Protein AF-A0A2L0NE84-F1 (afdb_monomer)

Mean predicted aligned error: 12.26 Å

Foldseek 3Di:
DDDDDDDDDDDDDDDDDDDDDDDDDDDDDDDDDDDDDDDDDDDDDDDDDDDDDDDDDDDDDDDDDDDDDDDDDDDDDDDDDDDDDDDDDPPDDPPNPPDDDADDDPPDDHDDPPCLLVLLLVLCVVPPLLQLLDQDADPPQDFLVVLLVVLCPPFAPVQQQALLQQLLPFLLLVLQQRLLSLLNRCLPGDFSLFKFFDLSRQALQQWWWFQFPVGDIFIFGHHRLQTDIFGLSSNLLSHLLSQLRLCVLLVHDNVLSLLLSLLLQVLLLVLLVVLLPDDLVCLLQVDDPVVLLVSLVQPVCPVVNVVLLVQLSCQAPQNVQVVFWDADPVRFIEGHDDPPAKAADPPVQFVLVVVQVVVFLVFFDPVCNVVVVQKDWGTKIWGADDNNLRRWTKMWIWIAGPVRRTWIKIWTFRDHNSSQVSRVSSVHDDPDQDPPRARLCSSQVSCVLQDSGDASSWTWGDGPNTTTIMGTDSRSIGTDDSNPDDSSNSSSSSSSSSSSSSSRRVSGGPSSSVNSNCDDDSSNSSSSSSNSVVVSVVSVVSSVVSVVCCVVVVGNHDHDD

Solvent-accessible surface area (backbone atoms only — not comparable to full-atom values): 32064 Å² total; per-residue (Å²): 136,86,88,91,81,90,87,87,86,88,89,86,88,87,88,87,84,90,88,88,88,84,85,88,86,91,82,91,87,89,85,88,90,84,85,86,87,88,84,80,92,79,82,83,77,84,81,80,89,79,80,93,72,81,86,82,93,74,93,81,85,90,79,91,80,90,82,90,82,85,89,85,86,82,87,83,87,74,97,66,84,89,74,89,71,91,70,93,76,78,85,77,54,95,55,96,77,49,85,73,93,81,82,87,54,92,99,55,84,67,88,81,85,81,48,49,34,56,56,18,41,54,42,37,81,82,45,46,51,58,51,47,32,56,82,55,74,57,95,83,58,73,51,55,57,57,46,49,55,60,70,47,62,94,40,45,70,90,34,42,25,44,27,42,20,46,30,64,70,39,47,50,42,26,54,65,51,36,51,44,56,52,31,54,44,51,32,65,35,81,67,80,79,55,54,14,54,34,43,52,57,38,33,58,69,31,37,29,34,28,41,44,100,86,62,52,76,46,76,41,81,72,63,28,73,36,27,42,76,36,55,55,61,54,38,53,44,41,27,19,17,36,35,25,32,25,25,50,71,51,67,36,54,70,66,56,12,38,43,19,12,23,40,13,43,44,28,20,50,51,40,22,47,52,41,48,73,43,58,70,69,53,43,59,59,71,77,45,69,75,54,46,39,62,72,38,64,23,70,76,33,46,65,59,51,50,54,36,48,62,53,5,72,65,30,33,25,39,60,50,44,74,73,38,44,44,77,43,96,90,71,49,47,38,72,55,73,46,74,80,52,30,29,80,56,59,67,71,58,33,49,46,54,58,57,25,49,64,65,20,57,76,53,30,63,74,88,49,46,76,61,56,73,49,47,44,83,56,35,50,33,38,36,67,44,82,60,58,50,36,22,55,61,27,35,38,36,40,26,28,35,94,80,68,50,51,48,29,38,29,46,32,58,33,57,82,41,62,47,53,74,25,36,45,70,50,71,43,88,67,76,76,73,54,100,81,62,46,42,8,52,44,26,46,52,41,43,57,52,38,39,84,73,63,66,79,64,46,21,28,35,54,45,96,88,40,34,15,28,30,32,65,33,44,50,23,49,21,65,57,58,56,64,75,41,53,69,72,29,44,39,25,47,23,16,40,53,18,30,50,51,27,56,24,30,46,60,60,22,64,28,35,28,53,28,22,46,56,54,89,65,59,55,40,17,55,11,38,15,48,25,10,52,58,47,31,56,50,40,44,53,37,39,50,52,41,50,50,37,38,76,69,65,78,42,68,61,38,73,95,114

pLDDT: mean 80.41, std 24.46, range [25.36, 98.88]

Structure (mmCIF, N/CA/C/O backbone):
data_AF-A0A2L0NE84-F1
#
_entry.id   AF-A0A2L0NE84-F1
#
loop_
_atom_site.group_PDB
_atom_site.id
_atom_site.type_symbol
_atom_site.label_atom_id
_atom_site.label_alt_id
_atom_site.label_comp_id
_atom_site.label_asym_id
_atom_site.label_entity_id
_atom_site.label_seq_id
_atom_site.pdbx_PDB_ins_code
_atom_site.Cartn_x
_atom_site.Cartn_y
_atom_site.Cartn_z
_atom_site.occupancy
_atom_site.B_iso_or_equiv
_atom_site.auth_seq_id
_atom_site.auth_comp_id
_atom_site.auth_asym_id
_atom_site.auth_atom_id
_atom_site.pdbx_PDB_model_num
ATOM 1 N N . MET A 1 1 ? 52.326 -38.350 37.791 1.00 31.91 1 MET A N 1
ATOM 2 C CA . MET A 1 1 ? 53.756 -38.356 37.405 1.00 31.91 1 MET A CA 1
ATOM 3 C C . MET A 1 1 ? 53.948 -37.422 36.209 1.00 31.91 1 MET A C 1
ATOM 5 O O . MET A 1 1 ? 53.261 -37.613 35.223 1.00 31.91 1 MET A O 1
ATOM 9 N N . ARG A 1 2 ? 54.844 -36.429 36.349 1.00 32.12 2 ARG A N 1
ATOM 10 C CA . ARG A 1 2 ? 55.461 -35.525 35.341 1.00 32.12 2 ARG A CA 1
ATOM 11 C C . ARG A 1 2 ? 54.589 -34.622 34.426 1.00 32.12 2 ARG A C 1
ATOM 13 O O . ARG A 1 2 ? 54.034 -35.032 33.421 1.00 32.12 2 ARG A O 1
ATOM 20 N N . THR A 1 3 ? 54.623 -33.344 34.808 1.00 30.05 3 THR A N 1
ATOM 21 C CA . THR A 1 3 ? 54.678 -32.064 34.063 1.00 30.05 3 THR A CA 1
ATOM 22 C C . THR A 1 3 ? 55.360 -32.046 32.683 1.00 30.05 3 THR A C 1
ATOM 24 O O . THR A 1 3 ? 56.399 -32.678 32.558 1.00 30.05 3 THR A O 1
ATOM 27 N N . VAL A 1 4 ? 54.896 -31.167 31.761 1.00 29.83 4 VAL A N 1
ATOM 28 C CA . VAL A 1 4 ? 55.657 -30.055 31.103 1.00 29.83 4 VAL A CA 1
ATOM 29 C C . VAL A 1 4 ? 54.689 -28.955 30.580 1.00 29.83 4 VAL A C 1
ATOM 31 O O . VAL A 1 4 ? 53.601 -29.253 30.098 1.00 29.83 4 VAL A O 1
ATOM 34 N N . ARG A 1 5 ? 55.100 -27.678 30.726 1.00 28.17 5 ARG A N 1
ATOM 35 C CA . ARG A 1 5 ? 54.427 -26.388 30.429 1.00 28.17 5 ARG A CA 1
ATOM 36 C C . ARG A 1 5 ? 54.873 -25.757 29.082 1.00 28.17 5 ARG A C 1
ATOM 38 O O . ARG A 1 5 ? 56.042 -25.863 28.744 1.00 28.17 5 ARG A O 1
ATOM 45 N N . LEU A 1 6 ? 53.933 -25.050 28.424 1.00 33.06 6 LEU A N 1
ATOM 46 C CA . LEU A 1 6 ? 53.931 -23.710 27.748 1.00 33.06 6 LEU A CA 1
ATOM 47 C C . LEU A 1 6 ? 55.268 -22.942 27.490 1.00 33.06 6 LEU A C 1
ATOM 49 O O . LEU A 1 6 ? 56.158 -23.050 28.331 1.00 33.06 6 LEU A O 1
ATOM 53 N N . PRO A 1 7 ? 55.391 -22.039 26.462 1.00 41.75 7 PRO A N 1
ATOM 54 C CA . PRO A 1 7 ? 54.650 -20.754 26.473 1.00 41.75 7 PRO A CA 1
ATOM 55 C C . PRO A 1 7 ? 54.308 -20.004 25.156 1.00 41.75 7 PRO A C 1
ATOM 57 O O . PRO A 1 7 ? 54.813 -20.258 24.067 1.00 41.75 7 PRO A O 1
ATOM 60 N N . ARG A 1 8 ? 53.435 -19.001 25.363 1.00 31.48 8 ARG A N 1
ATOM 61 C CA . ARG A 1 8 ? 53.000 -17.884 24.501 1.00 31.48 8 ARG A CA 1
ATOM 62 C C . ARG A 1 8 ? 54.128 -16.874 24.211 1.00 31.48 8 ARG A C 1
ATOM 64 O O . ARG A 1 8 ? 55.006 -16.684 25.049 1.00 31.48 8 ARG A O 1
ATOM 71 N N . ARG A 1 9 ? 54.007 -16.113 23.114 1.00 29.36 9 ARG A N 1
ATOM 72 C CA . ARG A 1 9 ? 54.688 -14.817 22.916 1.00 29.36 9 ARG A CA 1
ATOM 73 C C . ARG A 1 9 ? 53.716 -13.728 22.448 1.00 29.36 9 ARG A C 1
ATOM 75 O O . ARG A 1 9 ? 52.941 -13.935 21.523 1.00 29.36 9 ARG A O 1
ATOM 82 N N . SER A 1 10 ? 53.808 -12.585 23.117 1.00 28.14 10 SER A N 1
ATOM 83 C CA . SER A 1 10 ? 53.337 -11.239 22.769 1.00 28.14 10 SER A CA 1
ATOM 84 C C . SER A 1 10 ? 54.503 -10.421 22.184 1.00 28.14 10 SER A C 1
ATOM 86 O O . SER A 1 10 ? 55.642 -10.799 22.433 1.00 28.14 10 SER A O 1
ATOM 88 N N . PHE A 1 11 ? 54.248 -9.322 21.453 1.00 27.86 11 PHE A N 1
ATOM 89 C CA . PHE A 1 11 ? 54.873 -7.989 21.643 1.00 27.86 11 PHE A CA 1
ATOM 90 C C . PHE A 1 11 ? 54.384 -6.948 20.604 1.00 27.86 11 PHE A C 1
ATOM 92 O O . PHE A 1 11 ? 54.017 -7.280 19.481 1.00 27.86 11 PHE A O 1
ATOM 99 N N . THR A 1 12 ? 54.353 -5.698 21.065 1.00 29.50 12 THR A N 1
ATOM 100 C CA . THR A 1 12 ? 53.782 -4.431 20.559 1.00 29.50 12 THR A CA 1
ATOM 101 C C . THR A 1 12 ? 54.777 -3.576 19.721 1.00 29.50 12 THR A C 1
ATOM 103 O O . THR A 1 12 ? 55.919 -4.001 19.553 1.00 29.50 12 THR A O 1
ATOM 106 N N . PRO A 1 13 ? 54.373 -2.398 19.168 1.00 37.31 13 PRO A N 1
ATOM 107 C CA . PRO A 1 13 ? 55.021 -1.727 18.028 1.00 37.31 13 PRO A CA 1
ATOM 108 C C . PRO A 1 13 ? 56.050 -0.641 18.405 1.00 37.31 13 PRO A C 1
ATOM 110 O O . PRO A 1 13 ? 56.086 -0.173 19.541 1.00 37.31 13 PRO A O 1
ATOM 113 N N . ALA A 1 14 ? 56.837 -0.188 17.418 1.00 29.02 14 ALA A N 1
ATOM 114 C CA . ALA A 1 14 ? 57.827 0.885 17.553 1.00 29.02 14 ALA A CA 1
ATOM 115 C C . ALA A 1 14 ? 57.616 2.035 16.543 1.00 29.02 14 ALA A C 1
ATOM 117 O O . ALA A 1 14 ? 57.386 1.819 15.355 1.00 29.02 14 ALA A O 1
ATOM 118 N N . THR A 1 15 ? 57.745 3.260 17.052 1.00 30.66 15 THR A N 1
ATOM 119 C CA . THR A 1 15 ? 57.830 4.571 16.377 1.00 30.66 15 THR A CA 1
ATOM 120 C C . THR A 1 15 ? 59.285 5.017 16.179 1.00 30.66 15 THR A C 1
ATOM 122 O O . THR A 1 15 ? 60.087 4.743 17.067 1.00 30.66 15 THR A O 1
ATOM 125 N N . LEU A 1 16 ? 59.604 5.816 15.139 1.00 30.03 16 LEU A N 1
ATOM 126 C CA . LEU A 1 16 ? 60.745 6.765 15.139 1.00 30.03 16 LEU A CA 1
ATOM 127 C C . LEU A 1 16 ? 60.677 7.858 14.029 1.00 30.03 16 LEU A C 1
ATOM 129 O O . LEU A 1 16 ? 60.809 7.585 12.844 1.00 30.03 16 LEU A O 1
ATOM 133 N N . SER A 1 17 ? 60.453 9.101 14.480 1.00 27.27 17 SER A N 1
ATOM 134 C CA . SER A 1 17 ? 61.033 10.427 14.135 1.00 27.27 17 SER A CA 1
ATOM 135 C C . SER A 1 17 ? 61.737 10.761 12.788 1.00 27.27 17 SER A C 1
ATOM 137 O O . SER A 1 17 ? 62.854 10.332 12.526 1.00 27.27 17 SER A O 1
ATOM 139 N N . ALA A 1 18 ? 61.151 11.751 12.092 1.00 30.39 18 ALA A N 1
ATOM 140 C CA . ALA A 1 18 ? 61.661 13.022 11.512 1.00 30.39 18 ALA A CA 1
ATOM 141 C C . ALA A 1 18 ? 63.164 13.311 11.220 1.00 30.39 18 ALA A C 1
ATOM 143 O O . ALA A 1 18 ? 64.012 13.207 12.105 1.00 30.39 18 ALA A O 1
ATOM 144 N N . ARG A 1 19 ? 63.423 13.966 10.061 1.00 27.88 19 ARG A N 1
ATOM 145 C CA . ARG A 1 19 ? 64.379 15.096 9.874 1.00 27.88 19 ARG A CA 1
ATOM 146 C C . ARG A 1 19 ? 64.009 16.004 8.674 1.00 27.88 19 ARG A C 1
ATOM 148 O O . ARG A 1 19 ? 63.423 15.552 7.700 1.00 27.88 19 ARG A O 1
ATOM 155 N N . ARG A 1 20 ? 64.334 17.301 8.808 1.00 30.16 20 ARG A N 1
ATOM 156 C CA . ARG A 1 20 ? 64.023 18.484 7.959 1.00 30.16 20 ARG A CA 1
ATOM 157 C C . ARG A 1 20 ? 65.234 18.977 7.124 1.00 30.16 20 ARG A C 1
ATOM 159 O O . ARG A 1 20 ? 66.362 18.700 7.525 1.00 30.16 20 ARG A O 1
ATOM 166 N N . ARG A 1 21 ? 64.937 19.918 6.191 1.00 30.98 21 ARG A N 1
ATOM 167 C CA . ARG A 1 21 ? 65.730 21.025 5.544 1.00 30.98 21 ARG A CA 1
ATOM 168 C C . ARG A 1 21 ? 66.093 20.745 4.064 1.00 30.98 21 ARG A C 1
ATOM 170 O O . ARG A 1 21 ? 66.502 19.635 3.784 1.00 30.98 21 ARG A O 1
ATOM 177 N N . GLY A 1 22 ? 65.997 21.654 3.077 1.00 25.53 22 GLY A N 1
ATOM 178 C CA . GLY A 1 22 ? 65.589 23.070 3.001 1.00 25.53 22 GLY A CA 1
ATOM 179 C C . GLY A 1 22 ? 65.685 23.654 1.555 1.00 25.53 22 GLY A C 1
ATOM 180 O O . GLY A 1 22 ? 66.408 23.111 0.735 1.00 25.53 22 GLY A O 1
ATOM 181 N N . ALA A 1 23 ? 64.900 24.720 1.307 1.00 27.95 23 ALA A N 1
ATOM 182 C CA . ALA A 1 23 ? 64.950 25.880 0.369 1.00 27.95 23 ALA A CA 1
ATOM 183 C C . ALA A 1 23 ? 65.569 25.879 -1.074 1.00 27.95 23 ALA A C 1
ATOM 185 O O . ALA A 1 23 ? 66.762 25.661 -1.227 1.00 27.95 23 ALA A O 1
ATOM 186 N N . CYS A 1 24 ? 64.718 26.276 -2.060 1.00 28.17 24 CYS A N 1
ATOM 187 C CA . CYS A 1 24 ? 64.749 27.302 -3.168 1.00 28.17 24 CYS A CA 1
ATOM 188 C C . CYS A 1 24 ? 66.073 27.856 -3.779 1.00 28.17 24 CYS A C 1
ATOM 190 O O . CYS A 1 24 ? 67.050 27.892 -3.036 1.00 28.17 24 CYS A O 1
ATOM 192 N N . PRO A 1 25 ? 66.130 28.402 -5.046 1.00 37.97 25 PRO A N 1
ATOM 193 C CA . PRO A 1 25 ? 65.178 29.337 -5.740 1.00 37.97 25 PRO A CA 1
ATOM 194 C C . PRO A 1 25 ? 64.925 29.102 -7.276 1.00 37.97 25 PRO A C 1
ATOM 196 O O . PRO A 1 25 ? 65.625 28.316 -7.893 1.00 37.97 25 PRO A O 1
ATOM 199 N N . GLY A 1 26 ? 63.839 29.591 -7.919 1.00 27.50 26 GLY A N 1
ATOM 200 C CA . GLY A 1 26 ? 63.653 30.897 -8.623 1.00 27.50 26 GLY A CA 1
ATOM 201 C C . GLY A 1 26 ? 63.612 30.726 -10.173 1.00 27.50 26 GLY A C 1
ATOM 202 O O . GLY A 1 26 ? 64.576 30.225 -10.731 1.00 27.50 26 GLY A O 1
ATOM 203 N N . THR A 1 27 ? 62.535 30.989 -10.940 1.00 28.73 27 THR A N 1
ATOM 204 C CA . THR A 1 27 ? 62.121 32.273 -11.594 1.00 28.73 27 THR A CA 1
ATOM 205 C C . THR A 1 27 ? 60.885 31.995 -12.510 1.00 28.73 27 THR A C 1
ATOM 207 O O . THR A 1 27 ? 60.847 30.944 -13.136 1.00 28.73 27 THR A O 1
ATOM 210 N N . ALA A 1 28 ? 59.739 32.697 -12.373 1.00 27.91 28 ALA A N 1
ATOM 211 C CA . ALA A 1 28 ? 59.200 33.840 -13.173 1.00 27.91 28 ALA A CA 1
ATOM 212 C C . ALA A 1 28 ? 58.842 33.509 -14.658 1.00 27.91 28 ALA A C 1
ATOM 214 O O . ALA A 1 28 ? 59.651 32.891 -15.325 1.00 27.91 28 ALA A O 1
ATOM 215 N N . ALA A 1 29 ? 57.719 33.883 -15.301 1.00 27.58 29 ALA A N 1
ATOM 216 C CA . ALA A 1 29 ? 56.602 34.806 -15.047 1.00 27.58 29 ALA A CA 1
ATOM 217 C C . ALA A 1 29 ? 55.429 34.543 -16.042 1.00 27.58 29 ALA A C 1
ATOM 219 O O . ALA A 1 29 ? 55.683 34.063 -17.141 1.00 27.58 29 ALA A O 1
ATOM 220 N N . ALA A 1 30 ? 54.184 34.913 -15.683 1.00 27.06 30 ALA A N 1
ATOM 221 C CA . ALA A 1 30 ? 53.256 35.768 -16.467 1.00 27.06 30 ALA A CA 1
ATOM 222 C C . ALA A 1 30 ? 51.795 35.707 -15.942 1.00 27.06 30 ALA A C 1
ATOM 224 O O . ALA A 1 30 ? 51.184 34.649 -15.830 1.00 27.06 30 ALA A O 1
ATOM 225 N N . ARG A 1 31 ? 51.245 36.892 -15.651 1.00 28.19 31 ARG A N 1
ATOM 226 C CA . ARG A 1 31 ? 49.836 37.282 -15.388 1.00 28.19 31 ARG A CA 1
ATOM 227 C C . ARG A 1 31 ? 49.499 38.376 -16.434 1.00 28.19 31 ARG A C 1
ATOM 229 O O . ARG A 1 31 ? 50.472 38.941 -16.940 1.00 28.19 31 ARG A O 1
ATOM 236 N N . PRO A 1 32 ? 48.235 38.745 -16.765 1.00 36.78 32 PRO A N 1
ATOM 237 C CA . PRO A 1 32 ? 47.190 39.263 -15.847 1.00 36.78 32 PRO A CA 1
ATOM 238 C C . PRO A 1 32 ? 45.761 38.746 -16.227 1.00 36.78 32 PRO A C 1
ATOM 240 O O . PRO A 1 32 ? 45.651 37.906 -17.104 1.00 36.78 32 PRO A O 1
ATOM 243 N N . ALA A 1 33 ? 44.611 39.071 -15.616 1.00 26.80 33 ALA A N 1
ATOM 244 C CA . ALA A 1 33 ? 44.131 40.316 -15.021 1.00 26.80 33 ALA A CA 1
ATOM 245 C C . ALA A 1 33 ? 43.028 40.099 -13.959 1.00 26.80 33 ALA A C 1
ATOM 247 O O . ALA A 1 33 ? 42.339 39.083 -13.919 1.00 26.80 33 ALA A O 1
ATOM 248 N N . SER A 1 34 ? 42.905 41.105 -13.098 1.00 28.72 34 SER A N 1
ATOM 249 C CA . SER A 1 34 ? 42.003 41.271 -11.957 1.00 28.72 34 SER A CA 1
ATOM 250 C C . SER A 1 34 ? 40.834 42.206 -12.294 1.00 28.72 34 SER A C 1
ATOM 252 O O . SER A 1 34 ? 41.049 43.214 -12.963 1.00 28.72 34 SER A O 1
ATOM 254 N N . LEU A 1 35 ? 39.640 41.924 -11.763 1.00 32.25 35 LEU A N 1
ATOM 255 C CA . LEU A 1 35 ? 38.486 42.838 -11.723 1.00 32.25 35 LEU A CA 1
ATOM 256 C C . LEU A 1 35 ? 38.246 43.334 -10.278 1.00 32.25 35 LEU A C 1
ATOM 258 O O . LEU A 1 35 ? 38.527 42.576 -9.345 1.00 32.25 35 LEU A O 1
ATOM 262 N N . PRO A 1 36 ? 37.768 44.580 -10.079 1.00 33.34 36 PRO A N 1
ATOM 263 C CA . PRO A 1 36 ? 37.631 45.205 -8.763 1.00 33.34 36 PRO A CA 1
ATOM 264 C C . PRO A 1 36 ? 36.273 44.910 -8.087 1.00 33.34 36 PRO A C 1
ATOM 266 O O . PRO A 1 36 ? 35.354 44.421 -8.748 1.00 33.34 36 PRO A O 1
ATOM 269 N N . PRO A 1 37 ? 36.138 45.212 -6.779 1.00 39.00 37 PRO A N 1
ATOM 270 C CA . PRO A 1 37 ? 34.919 45.002 -6.007 1.00 39.00 37 PRO A CA 1
ATOM 271 C C . PRO A 1 37 ? 34.048 46.269 -5.894 1.00 39.00 37 PRO A C 1
ATOM 273 O O . PRO A 1 37 ? 34.518 47.380 -6.127 1.00 39.00 37 PRO A O 1
ATOM 276 N N . ASP A 1 38 ? 32.822 46.041 -5.410 1.00 30.97 38 ASP A N 1
ATOM 277 C CA . ASP A 1 38 ? 31.888 46.969 -4.745 1.00 30.97 38 ASP A CA 1
ATOM 278 C C . ASP A 1 38 ? 30.674 47.487 -5.553 1.00 30.97 38 ASP A C 1
ATOM 280 O O . ASP A 1 38 ? 30.775 47.828 -6.730 1.00 30.97 38 ASP A O 1
ATOM 284 N N . GLY A 1 39 ? 29.513 47.559 -4.880 1.00 27.17 39 GLY A N 1
ATOM 285 C CA . GLY A 1 39 ? 28.364 48.364 -5.322 1.00 27.17 39 GLY A CA 1
ATOM 286 C C . GLY A 1 39 ? 26.988 47.690 -5.459 1.00 27.17 39 GLY A C 1
ATOM 287 O O . GLY A 1 39 ? 26.509 47.457 -6.562 1.00 27.17 39 GLY A O 1
ATOM 288 N N . SER A 1 40 ? 26.267 47.568 -4.339 1.00 26.59 40 SER A N 1
ATOM 289 C CA . SER A 1 40 ? 24.792 47.636 -4.221 1.00 26.59 40 SER A CA 1
ATOM 290 C C . SER A 1 40 ? 23.908 46.562 -4.893 1.00 26.59 40 SER A C 1
ATOM 292 O O . SER A 1 40 ? 23.652 46.550 -6.095 1.00 26.59 40 SER A O 1
ATOM 294 N N . VAL A 1 41 ? 23.292 45.733 -4.046 1.00 30.81 41 VAL A N 1
ATOM 295 C CA . VAL A 1 41 ? 22.109 44.926 -4.374 1.00 30.81 41 VAL A CA 1
ATOM 296 C C . VAL A 1 41 ? 20.907 45.863 -4.541 1.00 30.81 41 VAL A C 1
ATOM 298 O O . VAL A 1 41 ? 20.414 46.423 -3.565 1.00 30.81 41 VAL A O 1
ATOM 301 N N . ARG A 1 42 ? 20.422 46.032 -5.777 1.00 26.30 42 ARG A N 1
ATOM 302 C CA . ARG A 1 42 ? 19.085 46.577 -6.056 1.00 26.30 42 ARG A CA 1
ATOM 303 C C . ARG A 1 42 ? 18.078 45.431 -6.143 1.00 26.30 42 ARG A C 1
ATOM 305 O O . ARG A 1 42 ? 18.156 44.591 -7.033 1.00 26.30 42 ARG A O 1
ATOM 312 N N . THR A 1 43 ? 17.120 45.425 -5.226 1.00 33.41 43 THR A N 1
ATOM 313 C CA . THR A 1 43 ? 15.842 44.715 -5.345 1.00 33.41 43 THR A CA 1
ATOM 314 C C . THR A 1 43 ? 15.019 45.302 -6.499 1.00 33.41 43 THR A C 1
ATOM 316 O O . THR A 1 43 ? 14.895 46.527 -6.552 1.00 33.41 43 THR A O 1
ATOM 319 N N . PRO A 1 44 ? 14.404 44.503 -7.391 1.00 29.92 44 PRO A N 1
ATOM 320 C CA . PRO A 1 44 ? 13.301 44.985 -8.204 1.00 29.92 44 PRO A CA 1
ATOM 321 C C . PRO A 1 44 ? 11.993 44.902 -7.417 1.00 29.92 44 PRO A C 1
ATOM 323 O O . PRO A 1 44 ? 11.668 43.891 -6.792 1.00 29.92 44 PRO A O 1
ATOM 326 N N . ASP A 1 45 ? 11.278 46.014 -7.472 1.00 26.97 45 ASP A N 1
ATOM 327 C CA . ASP A 1 45 ? 10.028 46.306 -6.804 1.00 26.97 45 ASP A CA 1
ATOM 328 C C . ASP A 1 45 ? 8.866 45.357 -7.121 1.00 26.97 45 ASP A C 1
ATOM 330 O O . ASP A 1 45 ? 8.720 44.784 -8.203 1.00 26.97 45 ASP A O 1
ATOM 334 N N . ARG A 1 46 ? 7.996 45.293 -6.109 1.00 29.11 46 ARG A N 1
ATOM 335 C CA . ARG A 1 46 ? 6.557 45.014 -6.133 1.00 29.11 46 ARG A CA 1
ATOM 336 C C . ARG A 1 46 ? 5.909 45.151 -7.515 1.00 29.11 46 ARG A C 1
ATOM 338 O O . ARG A 1 46 ? 5.828 46.243 -8.070 1.00 29.11 46 ARG A O 1
ATOM 345 N N . TRP A 1 47 ? 5.295 44.066 -7.981 1.00 26.55 47 TRP A N 1
ATOM 346 C CA . TRP A 1 47 ? 4.241 44.152 -8.989 1.00 26.55 47 TRP A CA 1
ATOM 347 C C . TRP A 1 47 ? 2.923 44.603 -8.334 1.00 26.55 47 TRP A C 1
ATOM 349 O O . TRP A 1 47 ? 2.568 44.088 -7.268 1.00 26.55 47 TRP A O 1
ATOM 359 N N . PRO A 1 48 ? 2.212 45.580 -8.924 1.00 29.31 48 PRO A N 1
ATOM 360 C CA . PRO A 1 48 ? 1.036 46.193 -8.326 1.00 29.31 48 PRO A CA 1
ATOM 361 C C . PRO A 1 48 ? -0.203 45.311 -8.489 1.00 29.31 48 PRO A C 1
ATOM 363 O O . PRO A 1 48 ? -0.388 44.626 -9.494 1.00 29.31 48 PRO A O 1
ATOM 366 N N . GLY A 1 49 ? -1.073 45.362 -7.479 1.00 31.31 49 GLY A N 1
ATOM 367 C CA . GLY A 1 49 ? -2.386 44.736 -7.514 1.00 31.31 49 GLY A CA 1
ATOM 368 C C . GLY A 1 49 ? -3.247 45.289 -8.647 1.00 31.31 49 GLY A C 1
ATOM 369 O O . GLY A 1 49 ? -3.149 46.456 -9.030 1.00 31.31 49 GLY A O 1
ATOM 370 N N . THR A 1 50 ? -4.126 44.446 -9.177 1.00 28.59 50 THR A N 1
ATOM 371 C CA . THR A 1 50 ? -5.156 44.883 -10.117 1.00 28.59 50 THR A CA 1
ATOM 372 C C . THR A 1 50 ? -6.467 44.168 -9.804 1.00 28.59 50 THR A C 1
ATOM 374 O O . THR A 1 50 ? -6.650 42.986 -10.065 1.00 28.59 50 THR A O 1
ATOM 377 N N . LEU A 1 51 ? -7.320 44.930 -9.118 1.00 28.92 51 LEU A N 1
ATOM 378 C CA . LEU A 1 51 ? -8.742 45.150 -9.381 1.00 28.92 51 LEU A CA 1
ATOM 379 C C . LEU A 1 51 ? -9.573 43.963 -9.901 1.00 28.92 51 LEU A C 1
ATOM 381 O O . LEU A 1 51 ? -9.581 43.632 -11.084 1.00 28.92 51 LEU A O 1
ATOM 385 N N . LEU A 1 52 ? -10.404 43.446 -8.994 1.00 28.95 52 LEU A N 1
ATOM 386 C CA . LEU A 1 52 ? -11.648 42.741 -9.297 1.00 28.95 52 LEU A CA 1
ATOM 387 C C . LEU A 1 52 ? -12.585 43.655 -10.108 1.00 28.95 52 LEU A C 1
ATOM 389 O O . LEU A 1 52 ? -13.223 44.548 -9.553 1.00 28.95 52 LEU A O 1
ATOM 393 N N . ALA A 1 53 ? -12.694 43.406 -11.412 1.00 28.91 53 ALA A N 1
ATOM 394 C CA . ALA A 1 53 ? -13.784 43.897 -12.250 1.00 28.91 53 ALA A CA 1
ATOM 395 C C . ALA A 1 53 ? -14.797 42.761 -12.471 1.00 28.91 53 ALA A C 1
ATOM 397 O O . ALA A 1 53 ? -14.432 41.659 -12.879 1.00 28.91 53 ALA A O 1
ATOM 398 N N . GLY A 1 54 ? -16.068 43.022 -12.146 1.00 32.25 54 GLY A N 1
ATOM 399 C CA . GLY A 1 54 ? -17.176 42.072 -12.280 1.00 32.25 54 GLY A CA 1
ATOM 400 C C . GLY A 1 54 ? -17.502 41.692 -13.734 1.00 32.25 54 GLY A C 1
ATOM 401 O O . GLY A 1 54 ? -17.036 42.341 -14.672 1.00 32.25 54 GLY A O 1
ATOM 402 N N . PRO A 1 55 ? -18.316 40.643 -13.949 1.00 31.55 55 PRO A N 1
ATOM 403 C CA . PRO A 1 55 ? -18.545 40.104 -15.282 1.00 31.55 55 PRO A CA 1
ATOM 404 C C . PRO A 1 55 ? -19.499 40.993 -16.104 1.00 31.55 55 PRO A C 1
ATOM 406 O O . PRO A 1 55 ? -20.512 41.464 -15.574 1.00 31.55 55 PRO A O 1
ATOM 409 N N . PRO A 1 56 ? -19.246 41.189 -17.412 1.00 31.88 56 PRO A N 1
ATOM 410 C CA . PRO A 1 56 ? -20.174 41.884 -18.290 1.00 31.88 56 PRO A CA 1
ATOM 411 C C . PRO A 1 56 ? -21.344 40.978 -18.705 1.00 31.88 56 PRO A C 1
ATOM 413 O O . PRO A 1 56 ? -21.198 39.784 -18.966 1.00 31.88 56 PRO A O 1
ATOM 416 N N . LYS A 1 57 ? -22.531 41.585 -18.808 1.00 32.28 57 LYS A N 1
ATOM 417 C CA . LYS A 1 57 ? -23.737 40.991 -19.395 1.00 32.28 57 LYS A CA 1
ATOM 418 C C . LYS A 1 57 ? -23.590 40.944 -20.920 1.00 32.28 57 LYS A C 1
ATOM 420 O O . LYS A 1 57 ? -23.619 41.988 -21.563 1.00 32.28 57 LYS A O 1
ATOM 425 N N . GLY A 1 58 ? -23.501 39.746 -21.495 1.00 29.22 58 GLY A N 1
ATOM 426 C CA . GLY A 1 58 ? -23.517 39.518 -22.943 1.00 29.22 58 GLY A CA 1
ATOM 427 C C . GLY A 1 58 ? -24.572 38.484 -23.333 1.00 29.22 58 GLY A C 1
ATOM 428 O O . GLY A 1 58 ? -24.506 37.334 -22.913 1.00 29.22 58 GLY A O 1
ATOM 429 N N . ARG A 1 59 ? -25.568 38.904 -24.122 1.00 29.86 59 ARG A N 1
ATOM 430 C CA . ARG A 1 59 ? -26.567 38.032 -24.759 1.00 29.86 59 ARG A CA 1
ATOM 431 C C . ARG A 1 59 ? -25.892 37.199 -25.853 1.00 29.86 59 ARG A C 1
ATOM 433 O O . ARG A 1 59 ? -25.283 37.782 -26.744 1.00 29.86 59 ARG A O 1
ATOM 440 N N . VAL A 1 60 ? -26.087 35.879 -25.854 1.00 30.47 60 VAL A N 1
ATOM 441 C CA . VAL A 1 60 ? -25.736 35.011 -26.992 1.00 30.47 60 VAL A CA 1
ATOM 442 C C . VAL A 1 60 ? -26.965 34.212 -27.426 1.00 30.47 60 VAL A C 1
ATOM 444 O O . VAL A 1 60 ? -27.668 33.610 -26.617 1.00 30.47 60 VAL A O 1
ATOM 447 N N . ARG A 1 61 ? -27.244 34.294 -28.729 1.00 27.61 61 ARG A N 1
ATOM 448 C CA . ARG A 1 61 ? -28.347 33.670 -29.469 1.00 27.61 61 ARG A CA 1
ATOM 449 C C . ARG A 1 61 ? -28.084 32.169 -29.641 1.00 27.61 61 ARG A C 1
ATOM 451 O O . ARG A 1 61 ? -26.981 31.779 -30.006 1.00 27.61 61 ARG A O 1
ATOM 458 N N . ALA A 1 62 ? -29.113 31.351 -29.436 1.00 28.19 62 ALA A N 1
ATOM 459 C CA . ALA A 1 62 ? -29.080 29.907 -29.651 1.00 28.19 62 ALA A CA 1
ATOM 460 C C . ALA A 1 62 ? -29.083 29.548 -31.150 1.00 28.19 62 ALA A C 1
ATOM 462 O O . ALA A 1 62 ? -29.966 29.983 -31.889 1.00 28.19 62 ALA A O 1
ATOM 463 N N . GLY A 1 63 ? -28.132 28.710 -31.570 1.00 26.67 63 GLY A N 1
ATOM 464 C CA . GLY A 1 63 ? -28.148 27.973 -32.834 1.00 26.67 63 GLY A CA 1
ATOM 465 C C . GLY A 1 63 ? -28.332 26.482 -32.550 1.00 26.67 63 GLY A C 1
ATOM 466 O O . GLY A 1 63 ? -27.600 25.909 -31.749 1.00 26.67 63 GLY A O 1
ATOM 467 N N . ARG A 1 64 ? -29.352 25.871 -33.160 1.00 29.41 64 ARG A N 1
ATOM 468 C CA . ARG A 1 64 ? -29.658 24.436 -33.063 1.00 29.41 64 ARG A CA 1
ATOM 469 C C . ARG A 1 64 ? -28.692 23.633 -33.937 1.00 29.41 64 ARG A C 1
ATOM 471 O O . ARG A 1 64 ? -28.585 23.919 -35.122 1.00 29.41 64 ARG A O 1
ATOM 478 N N . GLY A 1 65 ? -28.110 22.574 -33.382 1.00 26.38 65 GLY A N 1
ATOM 479 C CA . GLY A 1 65 ? -27.440 21.506 -34.124 1.00 26.38 65 GLY A CA 1
ATOM 480 C C . GLY A 1 65 ? -27.672 20.181 -33.405 1.00 26.38 65 GLY A C 1
ATOM 481 O O . GLY A 1 65 ? -27.224 20.004 -32.278 1.00 26.38 65 GLY A O 1
ATOM 482 N N . ARG A 1 66 ? -28.462 19.295 -34.019 1.00 28.70 66 ARG A N 1
ATOM 483 C CA . ARG A 1 66 ? -28.675 17.908 -33.587 1.00 28.70 66 ARG A CA 1
ATOM 484 C C . ARG A 1 66 ? -27.516 17.070 -34.110 1.00 28.70 66 ARG A C 1
ATOM 486 O O . ARG A 1 66 ? -27.326 17.056 -35.320 1.00 28.70 66 ARG A O 1
ATOM 493 N N . GLU A 1 67 ? -26.892 16.265 -33.260 1.00 28.23 67 GLU A N 1
ATOM 494 C CA . GLU A 1 67 ? -26.208 15.060 -33.726 1.00 28.23 67 GLU A CA 1
ATOM 495 C C . GLU A 1 67 ? -26.311 13.947 -32.679 1.00 28.23 67 GLU A C 1
ATOM 497 O O . GLU A 1 67 ? -26.189 14.173 -31.477 1.00 28.23 67 GLU A O 1
ATOM 502 N N . ARG A 1 68 ? -26.684 12.759 -33.160 1.00 28.42 68 ARG A N 1
ATOM 503 C CA . ARG A 1 68 ? -26.918 11.538 -32.388 1.00 28.42 68 ARG A CA 1
ATOM 504 C C . ARG A 1 68 ? -25.592 10.797 -32.253 1.00 28.42 68 ARG A C 1
ATOM 506 O O . ARG A 1 68 ? -24.965 10.542 -33.277 1.00 28.42 68 ARG A O 1
ATOM 513 N N . GLN A 1 69 ? -25.245 10.317 -31.062 1.00 27.67 69 GLN A N 1
ATOM 514 C CA . GLN A 1 69 ? -24.280 9.226 -30.938 1.00 27.67 69 GLN A CA 1
ATOM 515 C C . GLN A 1 69 ? -24.686 8.266 -29.818 1.00 27.67 69 GLN A C 1
ATOM 517 O O . GLN A 1 69 ? -25.193 8.683 -28.783 1.00 27.67 69 GLN A O 1
ATOM 522 N N . LYS A 1 70 ? -24.575 6.977 -30.151 1.00 28.75 70 LYS A N 1
ATOM 523 C CA . LYS A 1 70 ? -25.157 5.810 -29.487 1.00 28.75 70 LYS A CA 1
ATOM 524 C C . LYS A 1 70 ? -24.445 5.439 -28.187 1.00 28.75 70 LYS A C 1
ATOM 526 O O . LYS A 1 70 ? -23.238 5.615 -28.057 1.00 28.75 70 LYS A O 1
ATOM 531 N N . ASP A 1 71 ? -25.248 4.853 -27.310 1.00 27.28 71 ASP A N 1
ATOM 532 C CA . ASP A 1 71 ? -24.946 4.359 -25.974 1.00 27.28 71 ASP A CA 1
ATOM 533 C C . ASP A 1 71 ? -23.923 3.216 -25.922 1.00 27.28 71 ASP A C 1
ATOM 535 O O . ASP A 1 71 ? -23.827 2.379 -26.822 1.00 27.28 71 ASP A O 1
ATOM 539 N N . GLY A 1 72 ? -23.226 3.157 -24.789 1.00 25.36 72 GLY A N 1
ATOM 540 C CA . GLY A 1 72 ? -22.375 2.056 -24.349 1.00 25.36 72 GLY A CA 1
ATOM 541 C C . GLY A 1 72 ? -22.062 2.213 -22.860 1.00 25.36 72 GLY A C 1
ATOM 542 O O . GLY A 1 72 ? -20.923 2.484 -22.491 1.00 25.36 72 GLY A O 1
ATOM 543 N N . ALA A 1 73 ? -23.092 2.141 -22.011 1.00 28.62 73 ALA A N 1
ATOM 544 C CA . ALA A 1 73 ? -22.977 2.271 -20.560 1.00 28.62 73 ALA A CA 1
ATOM 545 C C . ALA A 1 73 ? -22.670 0.907 -19.912 1.00 28.62 73 ALA A C 1
ATOM 547 O O . ALA A 1 73 ? -23.504 0.005 -19.926 1.00 28.62 73 ALA A O 1
ATOM 548 N N . GLY A 1 74 ? -21.468 0.766 -19.343 1.00 25.88 74 GLY A N 1
ATOM 549 C CA . GLY A 1 74 ? -21.097 -0.323 -18.436 1.00 25.88 74 GLY A CA 1
ATOM 550 C C . GLY A 1 74 ? -21.422 0.058 -16.991 1.00 25.88 74 GLY A C 1
ATOM 551 O O . GLY A 1 74 ? -20.989 1.106 -16.511 1.00 25.88 74 GLY A O 1
ATOM 552 N N . ALA A 1 75 ? -22.225 -0.773 -16.329 1.00 27.55 75 ALA A N 1
ATOM 553 C CA . ALA A 1 75 ? -22.814 -0.533 -15.017 1.00 27.55 75 ALA A CA 1
ATOM 554 C C . ALA A 1 75 ? -21.808 -0.659 -13.855 1.00 27.55 75 ALA A C 1
ATOM 556 O O . ALA A 1 75 ? -21.005 -1.588 -13.805 1.00 27.55 75 ALA A O 1
ATOM 557 N N . VAL A 1 76 ? -21.918 0.248 -12.879 1.00 26.58 76 VAL A N 1
ATOM 558 C CA . VAL A 1 76 ? -21.372 0.108 -11.521 1.00 26.58 76 VAL A CA 1
ATOM 559 C C . VAL A 1 76 ? -22.569 0.108 -10.579 1.00 26.58 76 VAL A C 1
ATOM 561 O O . VAL A 1 76 ? -23.223 1.134 -10.406 1.00 26.58 76 VAL A O 1
ATOM 564 N N . THR A 1 77 ? -22.877 -1.048 -10.000 1.00 26.78 77 THR A N 1
ATOM 565 C CA . THR A 1 77 ? -24.021 -1.231 -9.102 1.00 26.78 77 THR A CA 1
ATOM 566 C C . THR A 1 77 ? -23.557 -1.096 -7.652 1.00 26.78 77 THR A C 1
ATOM 568 O O . THR A 1 77 ? -22.814 -1.941 -7.157 1.00 26.78 77 THR A O 1
ATOM 571 N N . GLN A 1 78 ? -24.012 -0.057 -6.949 1.00 27.94 78 GLN A N 1
ATOM 572 C CA . GLN A 1 78 ? -24.171 -0.101 -5.493 1.00 27.94 78 GLN A CA 1
ATOM 573 C C . GLN A 1 78 ? -25.663 -0.212 -5.186 1.00 27.94 78 GLN A C 1
ATOM 575 O O . GLN A 1 78 ? -26.482 0.499 -5.759 1.00 27.94 78 GLN A O 1
ATOM 580 N N . LEU A 1 79 ? -25.986 -1.152 -4.300 1.00 27.75 79 LEU A N 1
ATOM 581 C CA . LEU A 1 79 ? -27.322 -1.464 -3.809 1.00 27.75 79 LEU A CA 1
ATOM 582 C C . LEU A 1 79 ? -28.012 -0.221 -3.227 1.00 27.75 79 LEU A C 1
ATOM 584 O O . LEU A 1 79 ? -27.751 0.178 -2.094 1.00 27.75 79 LEU A O 1
ATOM 588 N N . THR A 1 80 ? -28.951 0.331 -3.986 1.00 30.77 80 THR A N 1
ATOM 589 C CA . THR A 1 80 ? -30.117 1.045 -3.465 1.00 30.77 80 THR A CA 1
ATOM 590 C C . THR A 1 80 ? -31.346 0.442 -4.124 1.00 30.77 80 THR A C 1
ATOM 592 O O . THR A 1 80 ? -31.308 0.126 -5.311 1.00 30.77 80 THR A O 1
ATOM 595 N N . GLU A 1 81 ? -32.388 0.232 -3.326 1.00 29.52 81 GLU A N 1
ATOM 596 C CA . GLU A 1 81 ? -33.673 -0.355 -3.703 1.00 29.52 81 GLU A CA 1
ATOM 597 C C . GLU A 1 81 ? -34.145 0.092 -5.094 1.00 29.52 81 GLU A C 1
ATOM 599 O O . GLU A 1 81 ? -34.099 1.271 -5.452 1.00 29.52 81 GLU A O 1
ATOM 604 N N . THR A 1 82 ? -34.582 -0.884 -5.884 1.00 27.94 82 THR A N 1
ATOM 605 C CA . THR A 1 82 ? -35.144 -0.705 -7.216 1.00 27.94 82 THR A CA 1
ATOM 606 C C . THR A 1 82 ? -36.354 0.222 -7.167 1.00 27.94 82 THR A C 1
ATOM 608 O O . THR A 1 82 ? -37.416 -0.136 -6.665 1.00 27.94 82 THR A O 1
ATOM 611 N N . VAL A 1 83 ? -36.209 1.403 -7.762 1.00 29.72 83 VAL A N 1
ATOM 612 C CA . VAL A 1 83 ? -37.336 2.192 -8.257 1.00 29.72 83 VAL A CA 1
ATOM 613 C C . VAL A 1 83 ? -37.170 2.278 -9.768 1.00 29.72 83 VAL A C 1
ATOM 615 O O . VAL A 1 83 ? -36.375 3.063 -10.280 1.00 29.72 83 VAL A O 1
ATOM 618 N N . GLU A 1 84 ? -37.892 1.422 -10.489 1.00 31.28 84 GLU A N 1
ATOM 619 C CA . GLU A 1 84 ? -38.122 1.616 -11.918 1.00 31.28 84 GLU A CA 1
ATOM 620 C C . GLU A 1 84 ? -38.877 2.935 -12.117 1.00 31.28 84 GLU A C 1
ATOM 622 O O . GLU A 1 84 ? -39.910 3.177 -11.492 1.00 31.28 84 GLU A O 1
ATOM 627 N N . GLY A 1 85 ? -38.367 3.808 -12.985 1.00 30.72 85 GLY A N 1
ATOM 628 C CA . GLY A 1 85 ? -39.029 5.080 -13.236 1.00 30.72 85 GLY A CA 1
ATOM 629 C C . GLY A 1 85 ? -38.266 5.996 -14.174 1.00 30.72 85 GLY A C 1
ATOM 630 O O . GLY A 1 85 ? -37.615 6.944 -13.749 1.00 30.72 85 GLY A O 1
ATOM 631 N N . SER A 1 86 ? -38.404 5.743 -15.472 1.00 39.09 86 SER A N 1
ATOM 632 C CA . SER A 1 86 ? -38.174 6.734 -16.517 1.00 39.09 86 SER A CA 1
ATOM 633 C C . SER A 1 86 ? -38.933 8.036 -16.223 1.00 39.09 86 SER A C 1
ATOM 635 O O . SER A 1 86 ? -40.146 8.010 -16.012 1.00 39.09 86 SER A O 1
ATOM 637 N N . GLY A 1 87 ? -38.248 9.174 -16.327 1.00 31.36 87 GLY A N 1
ATOM 638 C CA . GLY A 1 87 ? -38.886 10.476 -16.503 1.00 31.36 87 GLY A CA 1
ATOM 639 C C . GLY A 1 87 ? -38.485 11.510 -15.460 1.00 31.36 87 GLY A C 1
ATOM 640 O O . GLY A 1 87 ? -38.799 11.391 -14.280 1.00 31.36 87 GLY A O 1
ATOM 641 N N . LEU A 1 88 ? -37.865 12.590 -15.937 1.00 37.88 88 LEU A N 1
ATOM 642 C CA . LEU A 1 88 ? -37.868 13.892 -15.274 1.00 37.88 88 LEU A CA 1
ATOM 643 C C . LEU A 1 88 ? -39.313 14.258 -14.888 1.00 37.88 88 LEU A C 1
ATOM 645 O O . LEU A 1 88 ? -40.059 14.780 -15.714 1.00 37.88 88 LEU A O 1
ATOM 649 N N . ARG A 1 89 ? -39.720 14.008 -13.642 1.00 34.84 89 ARG A N 1
ATOM 650 C CA . ARG A 1 89 ? -40.905 14.641 -13.058 1.00 34.84 89 ARG A CA 1
ATOM 651 C C . ARG A 1 89 ? -40.454 15.860 -12.272 1.00 34.84 89 ARG A C 1
ATOM 653 O O . ARG A 1 89 ? -40.061 15.777 -11.113 1.00 34.84 89 ARG A O 1
ATOM 660 N N . ALA A 1 90 ? -40.486 17.004 -12.944 1.00 40.41 90 ALA A N 1
ATOM 661 C CA . ALA A 1 90 ? -40.590 18.276 -12.258 1.00 40.41 90 ALA A CA 1
ATOM 662 C C . ALA A 1 90 ? -42.051 18.422 -11.809 1.00 40.41 90 ALA A C 1
ATOM 664 O O . ALA A 1 90 ? -42.911 18.716 -12.633 1.00 40.41 90 ALA A O 1
ATOM 665 N N . ASP A 1 91 ? -42.334 18.195 -10.526 1.00 40.19 91 ASP A N 1
ATOM 666 C CA . ASP A 1 91 ? -43.595 18.646 -9.929 1.00 40.19 91 ASP A CA 1
ATOM 667 C C . ASP A 1 91 ? -43.582 20.179 -9.911 1.00 40.19 91 ASP A C 1
ATOM 669 O O . ASP A 1 91 ? -42.953 20.819 -9.062 1.00 40.19 91 ASP A O 1
ATOM 673 N N . ALA A 1 92 ? -44.231 20.777 -10.906 1.00 41.06 92 ALA A N 1
ATOM 674 C CA . ALA A 1 92 ? -44.561 22.190 -10.920 1.00 41.06 92 ALA A CA 1
ATOM 675 C C . ALA A 1 92 ? -45.918 22.360 -10.227 1.00 41.06 92 ALA A C 1
ATOM 677 O O . ALA A 1 92 ? -46.959 22.130 -10.833 1.00 41.06 92 ALA A O 1
ATOM 678 N N . GLY A 1 93 ? -45.899 22.727 -8.943 1.00 39.78 93 GLY A N 1
ATOM 679 C CA . GLY A 1 93 ? -47.102 23.184 -8.245 1.00 39.78 93 GLY A CA 1
ATOM 680 C C . GLY A 1 93 ? -47.632 24.484 -8.861 1.00 39.78 93 GLY A C 1
ATOM 681 O O . GLY A 1 93 ? -46.840 25.349 -9.242 1.00 39.78 93 GLY A O 1
ATOM 682 N N . GLU A 1 94 ? -48.960 24.598 -8.951 1.00 46.03 94 GLU A N 1
ATOM 683 C CA . GLU A 1 94 ? -49.706 25.678 -9.626 1.00 46.03 94 GLU A CA 1
ATOM 684 C C . GLU A 1 94 ? -49.585 27.070 -8.987 1.00 46.03 94 GLU A C 1
ATOM 686 O O . GLU A 1 94 ? -49.952 28.060 -9.612 1.00 46.03 94 GLU A O 1
ATOM 691 N N . ASP A 1 95 ? -48.944 27.197 -7.830 1.00 46.81 95 ASP A N 1
ATOM 692 C CA . ASP A 1 95 ? -48.558 28.489 -7.278 1.00 46.81 95 ASP A CA 1
ATOM 693 C C . ASP A 1 95 ? -47.055 28.649 -7.484 1.00 46.81 95 ASP A C 1
ATOM 695 O O . ASP A 1 95 ? -46.268 27.936 -6.864 1.00 46.81 95 ASP A O 1
ATOM 699 N N . GLY A 1 96 ? -46.635 29.570 -8.360 1.00 48.22 96 GLY A N 1
ATOM 700 C CA . GLY A 1 96 ? -45.256 29.787 -8.847 1.00 48.22 96 GLY A CA 1
ATOM 701 C C . GLY A 1 96 ? -44.146 30.055 -7.807 1.00 48.22 96 GLY A C 1
ATOM 702 O O . GLY A 1 96 ? -43.087 30.585 -8.146 1.00 48.22 96 GLY A O 1
ATOM 703 N N . ARG A 1 97 ? -44.354 29.687 -6.542 1.00 52.94 97 ARG A N 1
ATOM 704 C CA . ARG A 1 97 ? -43.365 29.484 -5.480 1.00 52.94 97 ARG A CA 1
ATOM 705 C C . ARG A 1 97 ? -43.456 28.049 -4.934 1.00 52.94 97 ARG A C 1
ATOM 707 O O . ARG A 1 97 ? -43.668 27.837 -3.745 1.00 52.94 97 ARG A O 1
ATOM 714 N N . GLY A 1 98 ? -43.267 27.061 -5.807 1.00 51.75 98 GLY A N 1
ATOM 715 C CA . GLY A 1 98 ? -43.089 25.662 -5.406 1.00 51.75 98 GLY A CA 1
ATOM 716 C C . GLY A 1 98 ? -41.823 25.441 -4.553 1.00 51.75 98 GLY A C 1
ATOM 717 O O . GLY A 1 98 ? -40.913 26.281 -4.558 1.00 51.75 98 GLY A O 1
ATOM 718 N N . PRO A 1 99 ? -41.732 24.314 -3.816 1.00 57.22 99 PRO A N 1
ATOM 719 C CA . PRO A 1 99 ? -40.581 23.998 -2.973 1.00 57.22 99 PRO A CA 1
ATOM 720 C C . PRO A 1 99 ? -39.326 23.993 -3.854 1.00 57.22 99 PRO A C 1
ATOM 722 O O . PRO A 1 99 ? -39.274 23.256 -4.831 1.00 57.22 99 PRO A O 1
ATOM 725 N N . GLY A 1 100 ? -38.356 24.863 -3.546 1.00 67.19 100 GLY A N 1
ATOM 726 C CA . GLY A 1 100 ? -37.261 25.250 -4.448 1.00 67.19 100 GLY A CA 1
ATOM 727 C C . GLY A 1 100 ? -36.614 24.117 -5.259 1.00 67.19 100 GLY A C 1
ATOM 728 O O . GLY A 1 100 ? -36.539 22.978 -4.801 1.00 67.19 100 GLY A O 1
ATOM 729 N N . ARG A 1 101 ? -36.125 24.464 -6.462 1.00 79.19 101 ARG A N 1
ATOM 730 C CA . ARG A 1 101 ? -35.594 23.543 -7.488 1.00 79.19 101 ARG A CA 1
ATOM 731 C C . ARG A 1 101 ? -34.757 22.409 -6.882 1.00 79.19 101 ARG A C 1
ATOM 733 O O . ARG A 1 101 ? -33.788 22.664 -6.167 1.00 79.19 101 ARG A O 1
ATOM 740 N N . ARG A 1 102 ? -35.119 21.165 -7.201 1.00 79.69 102 ARG A N 1
ATOM 741 C CA . ARG A 1 102 ? -34.399 19.948 -6.803 1.00 79.69 102 ARG A CA 1
ATOM 742 C C . ARG A 1 102 ? -33.869 19.263 -8.055 1.00 79.69 102 ARG A C 1
ATOM 744 O O . ARG A 1 102 ? -34.613 19.104 -9.016 1.00 79.69 102 ARG A O 1
ATOM 751 N N . PHE A 1 103 ? -32.603 18.863 -8.026 1.00 85.81 103 PHE A N 1
ATOM 752 C CA . PHE A 1 103 ? -31.968 18.099 -9.094 1.00 85.81 103 PHE A CA 1
ATOM 753 C C . PHE A 1 103 ? -31.429 16.805 -8.497 1.00 85.81 103 PHE A C 1
ATOM 755 O O . PHE A 1 103 ? -30.760 16.837 -7.465 1.00 85.81 103 PHE A O 1
ATOM 762 N N . ALA A 1 104 ? -31.742 15.689 -9.141 1.00 88.81 104 ALA A N 1
ATOM 763 C CA . ALA A 1 104 ? -31.086 14.413 -8.920 1.00 88.81 104 ALA A CA 1
ATOM 764 C C . ALA A 1 104 ? -30.290 14.120 -10.191 1.00 88.81 104 ALA A C 1
ATOM 766 O O . ALA A 1 104 ? -30.851 14.156 -11.286 1.00 88.81 104 ALA A O 1
ATOM 767 N N . VAL A 1 105 ? -28.981 13.938 -10.046 1.00 91.38 105 VAL A N 1
ATOM 768 C CA . VAL A 1 105 ? -28.068 13.658 -11.154 1.00 91.38 105 VAL A CA 1
ATOM 769 C C . VAL A 1 105 ? -27.157 12.533 -10.705 1.00 91.38 105 VAL A C 1
ATOM 771 O O . VAL A 1 105 ? -26.528 12.637 -9.651 1.00 91.38 105 VAL A O 1
ATOM 774 N N . ASP A 1 106 ? -27.088 11.476 -11.504 1.00 90.38 106 ASP A N 1
ATOM 775 C CA . ASP A 1 106 ? -26.235 10.330 -11.216 1.00 90.38 106 ASP A CA 1
ATOM 776 C C . ASP A 1 106 ? -24.771 10.764 -11.068 1.00 90.38 106 ASP A C 1
ATOM 778 O O . ASP A 1 106 ? -24.265 11.608 -11.810 1.00 90.38 106 ASP A O 1
ATOM 782 N N . GLY A 1 107 ? -24.095 10.210 -10.061 1.00 87.19 107 GLY A N 1
ATOM 783 C CA . GLY A 1 107 ? -22.722 10.578 -9.705 1.00 87.19 107 GLY A CA 1
ATOM 784 C C . GLY A 1 107 ? -22.585 11.823 -8.819 1.00 87.19 107 GLY A C 1
ATOM 785 O O . GLY A 1 107 ? -21.481 12.103 -8.357 1.00 87.19 107 GLY A O 1
ATOM 786 N N . PHE A 1 108 ? -23.672 12.543 -8.521 1.00 90.25 108 PHE A N 1
ATOM 787 C CA . PHE A 1 108 ? -23.671 13.665 -7.577 1.00 90.25 108 PHE A CA 1
ATOM 788 C C . PHE A 1 108 ? -24.424 13.315 -6.293 1.00 90.25 108 PHE A C 1
ATOM 790 O O . PHE A 1 108 ? -25.388 12.551 -6.296 1.00 90.25 108 PHE A O 1
ATOM 797 N N . ALA A 1 109 ? -23.983 13.890 -5.171 1.00 85.25 109 ALA A N 1
ATOM 798 C CA . ALA A 1 109 ? -24.618 13.644 -3.883 1.00 85.25 109 ALA A CA 1
ATOM 799 C C . ALA A 1 109 ? -26.083 14.131 -3.884 1.00 85.25 109 ALA A C 1
ATOM 801 O O . ALA A 1 109 ? -26.359 15.242 -4.353 1.00 85.25 109 ALA A O 1
ATOM 802 N N . PRO A 1 110 ? -27.024 13.355 -3.311 1.00 84.31 110 PRO A N 1
ATOM 803 C CA . PRO A 1 110 ? -28.377 13.838 -3.080 1.00 84.31 110 PRO A CA 1
ATOM 804 C C . PRO A 1 110 ? -28.363 14.974 -2.050 1.00 84.31 110 PRO A C 1
ATOM 806 O O . PRO A 1 110 ? -27.366 15.220 -1.364 1.00 84.31 110 PRO A O 1
ATOM 809 N N . ARG A 1 111 ? -29.498 15.667 -1.897 1.00 81.19 111 ARG A N 1
ATOM 810 C CA . ARG A 1 111 ? -29.632 16.718 -0.880 1.00 81.19 111 ARG A CA 1
ATOM 811 C C . ARG A 1 111 ? -29.277 16.154 0.499 1.00 81.19 111 ARG A C 1
ATOM 813 O O . ARG A 1 111 ? -29.944 15.253 0.999 1.00 81.19 111 ARG A O 1
ATOM 820 N N . HIS A 1 112 ? -28.235 16.721 1.099 1.00 77.06 112 HIS A N 1
ATOM 821 C CA . HIS A 1 112 ? -27.715 16.291 2.388 1.00 77.06 112 HIS A CA 1
ATOM 822 C C . HIS A 1 112 ? -28.772 16.460 3.489 1.00 77.06 112 HIS A C 1
ATOM 824 O O . HIS A 1 112 ? -29.362 17.533 3.627 1.00 77.06 112 HIS A O 1
ATOM 830 N N . ASP A 1 113 ? -28.995 15.416 4.287 1.00 81.81 113 ASP A N 1
ATOM 831 C CA . ASP A 1 113 ? -29.959 15.431 5.394 1.00 81.81 113 ASP A CA 1
ATOM 832 C C . ASP A 1 113 ? -29.330 15.812 6.744 1.00 81.81 113 ASP A C 1
ATOM 834 O O . ASP A 1 113 ? -30.044 15.950 7.733 1.00 81.81 113 ASP A O 1
ATOM 838 N N . GLY A 1 114 ? -28.005 15.986 6.806 1.00 82.56 114 GLY A N 1
ATOM 839 C CA . GLY A 1 114 ? -27.297 16.344 8.038 1.00 82.56 114 GLY A CA 1
ATOM 840 C C . GLY A 1 114 ? -26.926 15.164 8.937 1.00 82.56 114 GLY A C 1
ATOM 841 O O . GLY A 1 114 ? -26.221 15.368 9.924 1.00 82.56 114 GLY A O 1
ATOM 842 N N . ARG A 1 115 ? -27.368 13.936 8.634 1.00 91.06 115 ARG A N 1
ATOM 843 C CA . ARG A 1 115 ? -27.427 12.852 9.633 1.00 91.06 115 ARG A CA 1
ATOM 844 C C . ARG A 1 115 ? -26.293 11.843 9.572 1.00 91.06 115 ARG A C 1
ATOM 846 O O . ARG A 1 115 ? -26.304 10.883 10.337 1.00 91.06 115 ARG A O 1
ATOM 853 N N . SER A 1 116 ? -25.295 12.035 8.714 1.00 93.38 116 SER A N 1
ATOM 854 C CA . SER A 1 116 ? -24.170 11.097 8.579 1.00 93.38 116 SER A CA 1
ATOM 855 C C . SER A 1 116 ? -23.522 10.745 9.931 1.00 93.38 116 SER A C 1
ATOM 857 O O . SER A 1 116 ? -23.371 9.577 10.295 1.00 93.38 116 SER A O 1
ATOM 859 N N . ARG A 1 117 ? -23.285 11.762 10.768 1.00 95.69 117 ARG A N 1
ATOM 860 C CA . ARG A 1 117 ? -22.747 11.585 12.123 1.00 95.69 117 ARG A CA 1
ATOM 861 C C . ARG A 1 117 ? -23.664 10.782 13.050 1.00 95.69 117 ARG A C 1
ATOM 863 O O . ARG A 1 117 ? -23.175 10.017 13.882 1.00 95.69 117 ARG A O 1
ATOM 870 N N . GLU A 1 118 ? -24.975 10.973 12.945 1.00 97.19 118 GLU A N 1
ATOM 871 C CA . GLU A 1 118 ? -25.969 10.246 13.742 1.00 97.19 118 GLU A CA 1
ATOM 872 C C . GLU A 1 118 ? -26.016 8.774 13.332 1.00 97.19 118 GLU A C 1
ATOM 874 O O . GLU A 1 118 ? -25.958 7.904 14.200 1.00 97.19 118 GLU A O 1
ATOM 879 N N . ARG A 1 119 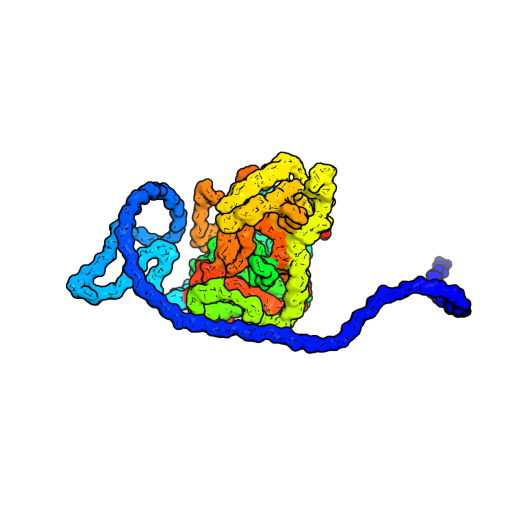? -26.006 8.496 12.022 1.00 96.88 119 ARG A N 1
ATOM 880 C CA . ARG A 1 119 ? -25.922 7.133 11.476 1.00 96.88 119 ARG A CA 1
ATOM 881 C C . ARG A 1 119 ? -24.659 6.430 11.964 1.00 96.88 119 ARG A C 1
ATOM 883 O O . ARG A 1 119 ? -24.736 5.317 12.470 1.00 96.88 119 ARG A O 1
ATOM 890 N N . GLY A 1 120 ? -23.517 7.117 11.924 1.00 97.50 120 GLY A N 1
ATOM 891 C CA . GLY A 1 120 ? -22.254 6.588 12.435 1.00 97.50 120 GLY A CA 1
ATOM 892 C C . GLY A 1 120 ? -22.322 6.262 13.927 1.00 97.50 120 GLY A C 1
ATOM 893 O O . GLY A 1 120 ? -21.880 5.202 14.363 1.00 97.50 120 GLY A O 1
ATOM 894 N N . LYS A 1 121 ? -22.934 7.145 14.728 1.00 98.19 121 LYS A N 1
ATOM 895 C CA . LYS A 1 121 ? -23.142 6.909 16.165 1.00 98.19 121 LYS A CA 1
ATOM 896 C C . LYS A 1 121 ? -24.043 5.695 16.416 1.00 98.19 121 LYS A C 1
ATOM 898 O O . LYS A 1 121 ? -23.758 4.938 17.342 1.00 98.19 121 LYS A O 1
ATOM 903 N N . ALA A 1 122 ? -25.088 5.506 15.612 1.00 98.06 122 ALA A N 1
ATOM 904 C CA . ALA A 1 122 ? -26.025 4.391 15.742 1.00 98.06 122 ALA A CA 1
ATOM 905 C C . ALA A 1 122 ? -25.360 3.021 15.513 1.00 98.06 122 ALA A C 1
ATOM 907 O O . ALA A 1 122 ? -25.726 2.050 16.174 1.00 98.06 122 ALA A O 1
ATOM 908 N N . LEU A 1 123 ? -24.321 2.946 14.669 1.00 97.81 123 LEU A N 1
ATOM 909 C CA . LEU A 1 123 ? -23.574 1.703 14.418 1.00 97.81 123 LEU A CA 1
ATOM 910 C C . LEU A 1 123 ? -22.939 1.103 15.683 1.00 97.81 123 LEU A C 1
ATOM 912 O O . LEU A 1 123 ? -22.724 -0.104 15.739 1.00 97.81 123 LEU A O 1
ATOM 916 N N . ARG A 1 124 ? -22.709 1.902 16.735 1.00 97.50 124 ARG A N 1
ATOM 917 C CA . ARG A 1 124 ? -22.198 1.409 18.028 1.00 97.50 124 ARG A CA 1
ATOM 918 C C . ARG A 1 124 ? -23.137 0.436 18.730 1.00 97.50 124 ARG A C 1
ATOM 920 O O . ARG A 1 124 ? -22.666 -0.348 19.540 1.00 97.50 124 ARG A O 1
ATOM 927 N N . GLY A 1 125 ? -24.440 0.492 18.444 1.00 96.81 125 GLY A N 1
ATOM 928 C CA . GLY A 1 125 ? -25.397 -0.467 18.996 1.00 96.81 125 GLY A CA 1
ATOM 929 C C . GLY A 1 125 ? -25.178 -1.883 18.458 1.00 96.81 125 GLY A C 1
ATOM 930 O O . GLY A 1 125 ? -25.401 -2.848 19.176 1.00 96.81 125 GLY A O 1
ATOM 931 N N . ARG A 1 126 ? -24.699 -2.005 17.212 1.00 95.06 126 ARG A N 1
ATOM 932 C CA . ARG A 1 126 ? -24.371 -3.292 16.575 1.00 95.06 126 ARG A CA 1
ATOM 933 C C . ARG A 1 126 ? -22.919 -3.694 16.820 1.00 95.06 126 ARG A C 1
ATOM 935 O O . ARG A 1 126 ? -22.644 -4.840 17.160 1.00 95.06 126 ARG A O 1
ATOM 942 N N . THR A 1 127 ? -22.010 -2.731 16.687 1.00 96.81 127 THR A N 1
ATOM 943 C CA . THR A 1 127 ? -20.567 -2.932 16.833 1.00 96.81 127 THR A CA 1
ATOM 944 C C . THR A 1 127 ? -20.017 -1.922 17.844 1.00 96.81 127 THR A C 1
ATOM 946 O O . THR A 1 127 ? -19.507 -0.871 17.437 1.00 96.81 127 THR A O 1
ATOM 949 N N . PRO A 1 128 ? -20.132 -2.181 19.165 1.00 97.94 128 PRO A N 1
ATOM 950 C CA . PRO A 1 128 ? -19.475 -1.364 20.183 1.00 97.94 128 PRO A CA 1
ATOM 951 C C . PRO A 1 128 ? -17.978 -1.233 19.891 1.00 97.94 128 PRO A C 1
ATOM 953 O O . PRO A 1 128 ? -17.369 -2.139 19.325 1.00 97.94 128 PRO A O 1
ATOM 956 N N . ARG A 1 129 ? -17.376 -0.095 20.242 1.00 98.19 129 ARG A N 1
ATOM 957 C CA . ARG A 1 129 ? -15.990 0.207 19.832 1.00 98.19 129 ARG A CA 1
ATOM 958 C C . ARG A 1 129 ? -14.987 -0.697 20.535 1.00 98.19 129 ARG A C 1
ATOM 960 O O . ARG A 1 129 ? -13.982 -1.069 19.951 1.00 98.19 129 ARG A O 1
ATOM 967 N N . GLU A 1 130 ? -15.316 -1.076 21.759 1.00 98.19 130 GLU A N 1
ATOM 968 C CA . GLU A 1 130 ? -14.567 -1.961 22.638 1.00 98.19 130 GLU A CA 1
ATOM 969 C C . GLU A 1 130 ? -14.405 -3.359 22.015 1.00 98.19 130 GLU A C 1
ATOM 971 O O . GLU A 1 130 ? -13.373 -3.998 22.204 1.00 98.19 130 GLU A O 1
ATOM 976 N N . ARG A 1 131 ? -15.362 -3.792 21.176 1.00 97.69 131 ARG A N 1
ATOM 977 C CA . ARG A 1 131 ? -15.274 -5.064 20.443 1.00 97.69 131 ARG A CA 1
ATOM 978 C C . ARG A 1 131 ? -14.135 -5.098 19.425 1.00 97.69 131 ARG A C 1
ATOM 980 O O . ARG A 1 131 ? -13.734 -6.174 19.003 1.00 97.69 131 ARG A O 1
ATOM 987 N N . HIS A 1 132 ? -13.571 -3.952 19.034 1.00 98.25 132 HIS A N 1
ATOM 988 C CA . HIS A 1 132 ? -12.405 -3.943 18.143 1.00 98.25 132 HIS A CA 1
ATOM 989 C C . HIS A 1 132 ? -11.144 -4.532 18.774 1.00 98.25 132 HIS A C 1
ATOM 991 O O . HIS A 1 132 ? -10.225 -4.823 18.018 1.00 98.25 132 HIS A O 1
ATOM 997 N N . ALA A 1 133 ? -11.123 -4.752 20.095 1.00 98.19 133 ALA A N 1
ATOM 998 C CA . ALA A 1 133 ? -10.068 -5.485 20.794 1.00 98.19 133 ALA A CA 1
ATOM 999 C C . ALA A 1 133 ? -10.128 -7.005 20.565 1.00 98.19 133 ALA A C 1
ATOM 1001 O O . ALA A 1 133 ? -9.156 -7.705 20.837 1.00 98.19 133 ALA A O 1
ATOM 1002 N N . GLU A 1 134 ? -11.267 -7.526 20.099 1.00 95.38 134 GLU A N 1
ATOM 1003 C CA . GLU A 1 134 ? -11.486 -8.960 19.922 1.00 95.38 134 GLU A CA 1
ATOM 1004 C C . GLU A 1 134 ? -10.650 -9.504 18.753 1.00 95.38 134 GLU A C 1
ATOM 1006 O O . GLU A 1 134 ? -10.792 -9.067 17.607 1.00 95.38 134 GLU A O 1
ATOM 1011 N N . LEU A 1 135 ? -9.822 -10.512 19.043 1.00 94.81 135 LEU A N 1
ATOM 1012 C CA . LEU A 1 135 ? -9.142 -11.350 18.058 1.00 94.81 135 LEU A CA 1
ATOM 1013 C C . LEU A 1 135 ? -9.657 -12.787 18.198 1.00 94.81 135 LEU A C 1
ATOM 1015 O O . LEU A 1 135 ? -9.189 -13.547 19.043 1.00 94.81 135 LEU A O 1
ATOM 1019 N N . ALA A 1 136 ? -10.646 -13.147 17.379 1.00 88.81 136 ALA A N 1
ATOM 1020 C CA . ALA A 1 136 ? -11.217 -14.490 17.334 1.00 88.81 136 ALA A CA 1
ATOM 1021 C C . ALA A 1 136 ? -10.808 -15.181 16.029 1.00 88.81 136 ALA A C 1
ATOM 1023 O O . ALA A 1 136 ? -11.378 -14.915 14.969 1.00 88.81 136 ALA A O 1
ATOM 1024 N N . LEU A 1 137 ? -9.806 -16.057 16.112 1.00 92.06 137 LEU A N 1
ATOM 1025 C CA . LEU A 1 137 ? -9.319 -16.825 14.969 1.00 92.06 137 LEU A CA 1
ATOM 1026 C C . LEU A 1 137 ? -10.339 -17.898 14.572 1.00 92.06 137 LEU A C 1
ATOM 1028 O O . LEU A 1 137 ? -10.902 -18.579 15.430 1.00 92.06 137 LEU A O 1
ATOM 1032 N N . ALA A 1 138 ? -10.577 -18.051 13.271 1.00 90.25 138 ALA A N 1
ATOM 1033 C CA . ALA A 1 138 ? -11.502 -19.055 12.763 1.00 90.25 138 ALA A CA 1
ATOM 1034 C C . ALA A 1 138 ? -10.953 -20.482 12.952 1.00 90.25 138 ALA A C 1
ATOM 1036 O O . ALA A 1 138 ? -9.748 -20.703 12.858 1.00 90.25 138 ALA A O 1
ATOM 1037 N N . GLY A 1 139 ? -11.829 -21.469 13.168 1.00 89.69 139 GLY A N 1
ATOM 1038 C CA . GLY A 1 139 ? -11.409 -22.874 13.291 1.00 89.69 139 GLY A CA 1
ATOM 1039 C C . GLY A 1 139 ? -10.830 -23.462 11.997 1.00 89.69 139 GLY A C 1
ATOM 1040 O O . GLY A 1 139 ? -10.037 -24.393 12.046 1.00 89.69 139 GLY A O 1
ATOM 1041 N N . ASP A 1 140 ? -11.198 -22.892 10.850 1.00 91.06 140 ASP A N 1
ATOM 1042 C CA . ASP A 1 140 ? -10.690 -23.203 9.511 1.00 91.06 140 ASP A CA 1
ATOM 1043 C C . ASP A 1 140 ? -9.591 -22.223 9.053 1.00 91.06 140 ASP A C 1
ATOM 1045 O O . ASP A 1 140 ? -9.301 -22.125 7.859 1.00 91.06 140 ASP A O 1
ATOM 1049 N N . ARG A 1 141 ? -8.995 -21.459 9.980 1.00 93.69 141 ARG A N 1
ATOM 1050 C CA . ARG A 1 141 ? -7.863 -20.578 9.681 1.00 93.69 141 ARG A CA 1
ATOM 1051 C C . ARG A 1 141 ? -6.706 -21.410 9.099 1.00 93.69 141 ARG A C 1
ATOM 1053 O O . ARG A 1 141 ? -6.273 -22.355 9.760 1.00 93.69 141 ARG A O 1
ATOM 1060 N N . PRO A 1 142 ? -6.154 -21.049 7.925 1.00 94.19 142 PRO A N 1
ATOM 1061 C CA . PRO A 1 142 ? -4.981 -21.729 7.388 1.00 94.19 142 PRO A CA 1
ATOM 1062 C C . PRO A 1 142 ? -3.769 -21.530 8.304 1.00 94.19 142 PRO A C 1
ATOM 1064 O O . PRO A 1 142 ? -3.599 -20.480 8.931 1.00 94.19 142 PRO A O 1
ATOM 1067 N N . THR A 1 143 ? -2.881 -22.518 8.347 1.00 95.12 143 THR A N 1
ATOM 1068 C CA . THR A 1 143 ? -1.578 -22.349 8.998 1.00 95.12 143 THR A CA 1
ATOM 1069 C C . THR A 1 143 ? -0.746 -21.288 8.272 1.00 95.12 143 THR A C 1
ATOM 1071 O O . THR A 1 143 ? -0.941 -21.018 7.082 1.00 95.12 143 THR A O 1
ATOM 1074 N N . ALA A 1 144 ? 0.236 -20.703 8.964 1.00 95.12 144 ALA A N 1
ATOM 1075 C CA . ALA A 1 144 ? 1.157 -19.738 8.363 1.00 95.12 144 ALA A CA 1
ATOM 1076 C C . ALA A 1 144 ? 1.845 -20.296 7.103 1.00 95.12 144 ALA A C 1
ATOM 1078 O O . ALA A 1 144 ? 1.993 -19.598 6.099 1.00 95.12 144 ALA A O 1
ATOM 1079 N N . VAL A 1 145 ? 2.216 -21.578 7.143 1.00 95.00 145 VAL A N 1
ATOM 1080 C CA . VAL A 1 145 ? 2.862 -22.291 6.037 1.00 95.00 145 VAL A CA 1
ATOM 1081 C C . VAL A 1 145 ? 1.908 -22.458 4.855 1.00 95.00 145 VAL A C 1
ATOM 1083 O O . VAL A 1 145 ? 2.274 -22.081 3.745 1.00 95.00 145 VAL A O 1
ATOM 1086 N N . GLU A 1 146 ? 0.679 -22.932 5.079 1.00 95.31 146 GLU A N 1
ATOM 1087 C CA . GLU A 1 146 ? -0.328 -23.093 4.016 1.00 95.31 146 GLU A CA 1
ATOM 1088 C C . GLU A 1 146 ? -0.688 -21.753 3.366 1.00 95.31 146 GLU A C 1
ATOM 1090 O O . GLU A 1 146 ? -0.771 -21.655 2.142 1.00 95.31 146 GLU A O 1
ATOM 1095 N N . ALA A 1 147 ? -0.847 -20.694 4.166 1.00 94.44 147 ALA A N 1
ATOM 1096 C CA . ALA A 1 147 ? -1.117 -19.354 3.653 1.00 94.44 147 ALA A CA 1
ATOM 1097 C C . ALA A 1 147 ? 0.037 -18.841 2.772 1.00 94.44 147 ALA A C 1
ATOM 1099 O O . ALA A 1 147 ? -0.182 -18.224 1.724 1.00 94.44 147 ALA A O 1
ATOM 1100 N N . ILE A 1 148 ? 1.282 -19.125 3.162 1.00 92.88 148 ILE A N 1
ATOM 1101 C CA . ILE A 1 148 ? 2.466 -18.762 2.383 1.00 92.88 148 ILE A CA 1
ATOM 1102 C C . ILE A 1 148 ? 2.560 -19.580 1.095 1.00 92.88 148 ILE A C 1
ATOM 1104 O O . ILE A 1 148 ? 2.777 -18.985 0.036 1.00 92.88 148 ILE A O 1
ATOM 1108 N N . GLU A 1 149 ? 2.359 -20.896 1.158 1.00 92.69 149 GLU A N 1
ATOM 1109 C CA . GLU A 1 149 ? 2.321 -21.792 -0.004 1.00 92.69 149 GLU A CA 1
ATOM 1110 C C . GLU A 1 149 ? 1.252 -21.329 -1.009 1.00 92.69 149 GLU A C 1
ATOM 1112 O O . GLU A 1 149 ? 1.565 -21.103 -2.180 1.00 92.69 149 GLU A O 1
ATOM 1117 N N . ALA A 1 150 ? 0.032 -21.045 -0.541 1.00 92.25 150 ALA A N 1
ATOM 1118 C CA . ALA A 1 150 ? -1.042 -20.498 -1.368 1.00 92.25 150 ALA A CA 1
ATOM 1119 C C . ALA A 1 150 ? -0.654 -19.149 -2.002 1.00 92.25 150 ALA A C 1
ATOM 1121 O O . ALA A 1 150 ? -0.846 -18.935 -3.200 1.00 92.25 150 ALA A O 1
ATOM 1122 N N . SER A 1 151 ? -0.024 -18.251 -1.236 1.00 90.19 151 SER A N 1
ATOM 1123 C CA . SER A 1 151 ? 0.433 -16.946 -1.742 1.00 90.19 151 SER A CA 1
ATOM 1124 C C . SER A 1 151 ? 1.588 -17.027 -2.756 1.00 90.19 151 SER A C 1
ATOM 1126 O O . SER A 1 151 ? 1.856 -16.047 -3.464 1.00 90.19 151 SER A O 1
ATOM 1128 N N . ASN A 1 152 ? 2.284 -18.168 -2.839 1.00 90.88 152 ASN A N 1
ATOM 1129 C CA . ASN A 1 152 ? 3.337 -18.428 -3.823 1.00 90.88 152 ASN A CA 1
ATOM 1130 C C . ASN A 1 152 ? 2.794 -18.919 -5.170 1.00 90.88 152 ASN A C 1
ATOM 1132 O O . ASN A 1 152 ? 3.511 -18.822 -6.168 1.00 90.88 152 ASN A O 1
ATOM 1136 N N . ALA A 1 153 ? 1.541 -19.380 -5.241 1.00 90.25 153 ALA A N 1
ATOM 1137 C CA . ALA A 1 153 ? 0.932 -19.804 -6.498 1.00 90.25 153 ALA A CA 1
ATOM 1138 C C . ALA A 1 153 ? 1.052 -18.696 -7.564 1.00 90.25 153 ALA A C 1
ATOM 1140 O O . ALA A 1 153 ? 0.785 -17.522 -7.292 1.00 90.25 153 ALA A O 1
ATOM 1141 N N . GLY A 1 154 ? 1.509 -19.047 -8.769 1.00 87.12 154 GLY A N 1
ATOM 1142 C CA . GLY A 1 154 ? 1.696 -18.112 -9.889 1.00 87.12 154 GLY A CA 1
ATOM 1143 C C . GLY A 1 154 ? 2.899 -17.160 -9.791 1.00 87.12 154 GLY A C 1
ATOM 1144 O O . GLY A 1 154 ? 3.082 -16.345 -10.696 1.00 87.12 154 GLY A O 1
ATOM 1145 N N . ARG A 1 155 ? 3.718 -17.232 -8.730 1.00 90.69 155 ARG A N 1
ATOM 1146 C CA . ARG A 1 155 ? 4.992 -16.492 -8.645 1.00 90.69 155 ARG A CA 1
ATOM 1147 C C . ARG A 1 155 ? 6.091 -17.175 -9.460 1.00 90.69 155 ARG A C 1
ATOM 1149 O O . ARG A 1 155 ? 6.027 -18.366 -9.738 1.00 90.69 155 ARG A O 1
ATOM 1156 N N . LEU A 1 156 ? 7.121 -16.408 -9.808 1.00 90.88 156 LEU A N 1
ATOM 1157 C CA . LEU A 1 156 ? 8.362 -16.915 -10.391 1.00 90.88 156 LEU A CA 1
ATOM 1158 C C . LEU A 1 156 ? 9.101 -17.767 -9.354 1.00 90.88 156 LEU A C 1
ATOM 1160 O O . LEU A 1 156 ? 9.577 -17.235 -8.348 1.00 90.88 156 LEU A O 1
ATOM 1164 N N . THR A 1 157 ? 9.182 -19.074 -9.608 1.00 91.06 157 THR A N 1
ATOM 1165 C CA . THR A 1 157 ? 9.708 -20.083 -8.676 1.00 91.06 157 THR A CA 1
ATOM 1166 C C . THR A 1 157 ? 11.111 -19.749 -8.175 1.00 91.06 157 THR A C 1
ATOM 1168 O O . THR A 1 157 ? 11.351 -19.819 -6.973 1.00 91.06 157 THR A O 1
ATOM 1171 N N . ASP A 1 158 ? 11.996 -19.274 -9.054 1.00 89.44 158 ASP A N 1
ATOM 1172 C CA . ASP A 1 158 ? 13.393 -18.956 -8.718 1.00 89.44 158 ASP A CA 1
ATOM 1173 C C . ASP A 1 158 ? 13.535 -17.802 -7.713 1.00 89.44 158 ASP A C 1
ATOM 1175 O O . ASP A 1 158 ? 14.561 -17.661 -7.056 1.00 89.44 158 ASP A O 1
ATOM 1179 N N . LEU A 1 159 ? 12.498 -16.975 -7.553 1.00 89.69 159 LEU A N 1
ATOM 1180 C CA . LEU A 1 159 ? 12.488 -15.854 -6.609 1.00 89.69 159 LEU A CA 1
ATOM 1181 C C . LEU A 1 159 ? 11.738 -16.173 -5.310 1.00 89.69 159 LEU A C 1
ATOM 1183 O O . LEU A 1 159 ? 11.784 -15.380 -4.365 1.00 89.69 159 LEU A O 1
ATOM 1187 N N . VAL A 1 160 ? 11.043 -17.312 -5.235 1.00 92.00 160 VAL A N 1
ATOM 1188 C CA . VAL A 1 160 ? 10.341 -17.739 -4.016 1.00 92.00 160 VAL A CA 1
ATOM 1189 C C . VAL A 1 160 ? 11.307 -17.897 -2.831 1.00 92.00 160 VAL A C 1
ATOM 1191 O O . VAL A 1 160 ? 10.974 -17.378 -1.762 1.00 92.00 160 VAL A O 1
ATOM 1194 N N . PRO A 1 161 ? 12.513 -18.488 -2.977 1.00 92.81 161 PRO A N 1
ATOM 1195 C CA . PRO A 1 161 ? 13.465 -18.575 -1.869 1.00 92.81 161 PRO A CA 1
ATOM 1196 C C . PRO A 1 161 ? 13.885 -17.213 -1.310 1.00 92.81 161 PRO A C 1
ATOM 1198 O O . PRO A 1 161 ? 13.912 -17.027 -0.093 1.00 92.81 161 PRO A O 1
ATOM 1201 N N . ILE A 1 162 ? 14.122 -16.225 -2.180 1.00 90.81 162 ILE A N 1
ATOM 1202 C CA . ILE A 1 162 ? 14.453 -14.850 -1.772 1.00 90.81 162 ILE A CA 1
ATOM 1203 C C . ILE A 1 162 ? 13.281 -14.222 -1.007 1.00 90.81 162 ILE A C 1
ATOM 1205 O O . ILE A 1 162 ? 13.478 -13.573 0.022 1.00 90.81 162 ILE A O 1
ATOM 1209 N N . ARG A 1 163 ? 12.039 -14.426 -1.474 1.00 91.62 163 ARG A N 1
ATOM 1210 C CA . ARG A 1 163 ? 10.838 -13.947 -0.766 1.00 91.62 163 ARG A CA 1
ATOM 1211 C C . ARG A 1 163 ? 10.795 -14.508 0.652 1.00 91.62 163 ARG A C 1
ATOM 1213 O O . ARG A 1 163 ? 10.611 -13.751 1.604 1.00 91.62 163 ARG A O 1
ATOM 1220 N N . LEU A 1 164 ? 10.968 -15.820 0.778 1.00 93.69 164 LEU A N 1
ATOM 1221 C CA . LEU A 1 164 ? 10.902 -16.525 2.051 1.00 93.69 164 LEU A CA 1
ATOM 1222 C C . LEU A 1 164 ? 12.031 -16.110 2.993 1.00 93.69 164 LEU A C 1
ATOM 1224 O O . LEU A 1 164 ? 11.768 -15.872 4.167 1.00 93.69 164 LEU A O 1
ATOM 1228 N N . GLY A 1 165 ? 13.247 -15.911 2.484 1.00 93.62 165 GLY A N 1
ATOM 1229 C CA . GLY A 1 165 ? 14.356 -15.392 3.281 1.00 93.62 165 GLY A CA 1
ATOM 1230 C C . GLY A 1 165 ? 14.117 -13.974 3.802 1.00 93.62 165 GLY A C 1
ATOM 1231 O O . GLY A 1 165 ? 14.412 -13.695 4.964 1.00 93.62 165 GLY A O 1
ATOM 1232 N N . ARG A 1 166 ? 13.503 -13.091 2.997 1.00 92.25 166 ARG A N 1
ATOM 1233 C CA . ARG A 1 166 ? 13.107 -11.746 3.452 1.00 92.25 166 ARG A CA 1
ATOM 1234 C C . ARG A 1 166 ? 11.982 -11.779 4.483 1.00 92.25 166 ARG A C 1
ATOM 1236 O O . ARG A 1 166 ? 12.023 -11.004 5.431 1.00 92.25 166 ARG A O 1
ATOM 1243 N N . MET A 1 167 ? 10.993 -12.658 4.320 1.00 94.50 167 MET A N 1
ATOM 1244 C CA . MET A 1 167 ? 9.917 -12.841 5.307 1.00 94.50 167 MET A CA 1
ATOM 1245 C C . MET A 1 167 ? 10.424 -13.478 6.606 1.00 94.50 167 MET A C 1
ATOM 1247 O O . MET A 1 167 ? 9.920 -13.164 7.677 1.00 94.50 167 MET A O 1
ATOM 1251 N N . ALA A 1 168 ? 11.435 -14.343 6.525 1.00 95.62 168 ALA A N 1
ATOM 1252 C CA . ALA A 1 168 ? 12.056 -14.987 7.675 1.00 95.62 168 ALA A CA 1
ATOM 1253 C C . ALA A 1 168 ? 12.905 -14.027 8.523 1.00 95.62 168 ALA A C 1
ATOM 1255 O O . ALA A 1 168 ? 13.175 -14.346 9.676 1.00 95.62 168 ALA A O 1
ATOM 1256 N N . ALA A 1 169 ? 13.301 -12.867 7.989 1.00 94.75 169 ALA A N 1
ATOM 1257 C CA . ALA A 1 169 ? 14.212 -11.948 8.665 1.00 94.75 169 ALA A CA 1
ATOM 1258 C C . ALA A 1 169 ? 13.675 -11.455 10.019 1.00 94.75 169 ALA A C 1
ATOM 1260 O O . ALA A 1 169 ? 14.390 -11.545 11.012 1.00 94.75 169 ALA A O 1
ATOM 1261 N N . THR A 1 170 ? 12.428 -10.971 10.068 1.00 95.75 170 THR A N 1
ATOM 1262 C CA . THR A 1 170 ? 11.787 -10.476 11.300 1.00 95.75 170 THR A CA 1
ATOM 1263 C C . THR A 1 170 ? 10.266 -10.687 11.263 1.00 95.75 170 THR A C 1
ATOM 1265 O O . THR A 1 170 ? 9.691 -10.753 10.171 1.00 95.75 170 THR A O 1
ATOM 1268 N N . PRO A 1 171 ? 9.578 -10.733 12.421 1.00 97.50 171 PRO A N 1
ATOM 1269 C CA . PRO A 1 171 ? 8.112 -10.751 12.478 1.00 97.50 171 PRO A CA 1
ATOM 1270 C C . PRO A 1 171 ? 7.451 -9.574 11.738 1.00 97.50 171 PRO A C 1
ATOM 1272 O O . PRO A 1 171 ? 6.421 -9.741 11.082 1.00 97.50 171 PRO A O 1
ATOM 1275 N N . PHE A 1 172 ? 8.061 -8.385 11.765 1.00 95.81 172 PHE A N 1
ATOM 1276 C CA . PHE A 1 172 ? 7.591 -7.235 10.989 1.00 95.81 172 PHE A CA 1
ATOM 1277 C C . PHE A 1 172 ? 7.699 -7.483 9.476 1.00 95.81 172 PHE A C 1
ATOM 1279 O O . PHE A 1 172 ? 6.756 -7.212 8.726 1.00 95.81 172 PHE A O 1
ATOM 1286 N N . ALA A 1 173 ? 8.820 -8.042 9.004 1.00 94.25 173 ALA A N 1
ATOM 1287 C CA . ALA A 1 173 ? 8.985 -8.427 7.602 1.00 94.25 173 ALA A CA 1
ATOM 1288 C C . ALA A 1 173 ? 8.007 -9.540 7.183 1.00 94.25 173 ALA A C 1
ATOM 1290 O O . ALA A 1 173 ? 7.488 -9.507 6.062 1.00 94.25 173 ALA A O 1
ATOM 1291 N N . PHE A 1 174 ? 7.709 -10.478 8.087 1.00 96.75 174 PHE A N 1
ATOM 1292 C CA . PHE A 1 174 ? 6.684 -11.498 7.894 1.00 96.75 174 PHE A CA 1
ATOM 1293 C C . PHE A 1 174 ? 5.300 -10.879 7.699 1.00 96.75 174 PHE A C 1
ATOM 1295 O O . PHE A 1 174 ? 4.670 -11.173 6.684 1.00 96.75 174 PHE A O 1
ATOM 1302 N N . LEU A 1 175 ? 4.862 -9.975 8.592 1.00 96.62 175 LEU A N 1
ATOM 1303 C CA . LEU A 1 175 ? 3.562 -9.295 8.484 1.00 96.62 175 LEU A CA 1
ATOM 1304 C C . LEU A 1 175 ? 3.398 -8.631 7.113 1.00 96.62 175 LEU A C 1
ATOM 1306 O O . LEU A 1 175 ? 2.374 -8.807 6.452 1.00 96.62 175 LEU A O 1
ATOM 1310 N N . ARG A 1 176 ? 4.430 -7.909 6.657 1.00 93.19 176 ARG A N 1
ATOM 1311 C CA . ARG A 1 176 ? 4.468 -7.245 5.341 1.00 93.19 176 ARG A CA 1
ATOM 1312 C C . ARG A 1 176 ? 4.344 -8.223 4.168 1.00 93.19 176 ARG A C 1
ATOM 1314 O O . ARG A 1 176 ? 3.899 -7.848 3.092 1.00 93.19 176 ARG A O 1
ATOM 1321 N N . GLY A 1 177 ? 4.770 -9.472 4.343 1.00 92.50 177 GLY A N 1
ATOM 1322 C CA . GLY A 1 177 ? 4.686 -10.517 3.323 1.00 92.50 177 GLY A CA 1
ATOM 1323 C C . GLY A 1 177 ? 3.412 -11.367 3.371 1.00 92.50 177 GLY A C 1
ATOM 1324 O O . GLY A 1 177 ? 3.220 -12.182 2.464 1.00 92.50 177 GLY A O 1
ATOM 1325 N N . SER A 1 178 ? 2.566 -11.201 4.396 1.00 94.75 178 SER A N 1
ATOM 1326 C CA . SER A 1 178 ? 1.441 -12.090 4.726 1.00 94.75 178 SER A CA 1
ATOM 1327 C C . SER A 1 178 ? 0.083 -11.371 4.827 1.00 94.75 178 SER A C 1
ATOM 1329 O O . SER A 1 178 ? -0.776 -11.755 5.620 1.00 94.75 178 SER A O 1
ATOM 1331 N N . ALA A 1 179 ? -0.157 -10.352 3.989 1.00 95.06 179 ALA A N 1
ATOM 1332 C CA . ALA A 1 179 ? -1.423 -9.601 3.956 1.00 95.06 179 ALA A CA 1
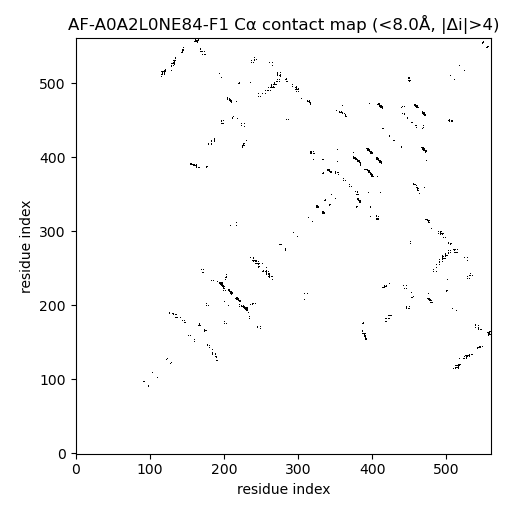ATOM 1333 C C . ALA A 1 179 ? -2.675 -10.494 3.874 1.00 95.06 179 ALA A C 1
ATOM 1335 O O . ALA A 1 179 ? -3.634 -10.268 4.608 1.00 95.06 179 ALA A O 1
ATOM 1336 N N . GLY A 1 180 ? -2.633 -11.556 3.062 1.00 94.94 180 GLY A N 1
ATOM 1337 C CA . GLY A 1 180 ? -3.735 -12.517 2.942 1.00 94.94 180 GLY A CA 1
ATOM 1338 C C . GLY A 1 180 ? -4.033 -13.284 4.234 1.00 94.94 180 GLY A C 1
ATOM 1339 O O . GLY A 1 180 ? -5.196 -13.470 4.569 1.00 94.94 180 GLY A O 1
ATOM 1340 N N . LEU A 1 181 ? -3.009 -13.661 5.010 1.00 96.81 181 LEU A N 1
ATOM 1341 C CA . LEU A 1 181 ? -3.211 -14.356 6.289 1.00 96.81 181 LEU A CA 1
ATOM 1342 C C . LEU A 1 181 ? -3.920 -13.447 7.298 1.00 96.81 181 LEU A C 1
ATOM 1344 O O . LEU A 1 181 ? -4.882 -13.863 7.935 1.00 96.81 181 LEU A O 1
ATOM 1348 N N . MET A 1 182 ? -3.513 -12.176 7.372 1.00 97.50 182 MET A N 1
ATOM 1349 C CA . MET A 1 182 ? -4.212 -11.208 8.216 1.00 97.50 182 MET A CA 1
ATOM 1350 C C . MET A 1 182 ? -5.618 -10.895 7.724 1.00 97.50 182 MET A C 1
ATOM 1352 O O . MET A 1 182 ? -6.517 -10.742 8.541 1.00 97.50 182 MET A O 1
ATOM 1356 N N . ALA A 1 183 ? -5.842 -10.826 6.413 1.00 96.81 183 ALA A N 1
ATOM 1357 C CA . ALA A 1 183 ? -7.187 -10.666 5.874 1.00 96.81 183 ALA A CA 1
ATOM 1358 C C . ALA A 1 183 ? -8.093 -11.854 6.256 1.00 96.81 183 ALA A C 1
ATOM 1360 O O . ALA A 1 183 ? -9.252 -11.638 6.611 1.00 96.81 183 ALA A O 1
ATOM 1361 N N . ALA A 1 184 ? -7.564 -13.085 6.265 1.00 96.44 184 ALA A N 1
ATOM 1362 C CA . ALA A 1 184 ? -8.283 -14.264 6.747 1.00 96.44 184 ALA A CA 1
ATOM 1363 C C . ALA A 1 184 ? -8.700 -14.130 8.217 1.00 96.44 184 ALA A C 1
ATOM 1365 O O . ALA A 1 184 ? -9.855 -14.400 8.548 1.00 96.44 184 ALA A O 1
ATOM 1366 N N . ASP A 1 185 ? -7.793 -13.649 9.067 1.00 97.38 185 ASP A N 1
ATOM 1367 C CA . ASP A 1 185 ? -8.057 -13.432 10.493 1.00 97.38 185 ASP A CA 1
ATOM 1368 C C . ASP A 1 185 ? -9.024 -12.270 10.738 1.00 97.38 185 ASP A C 1
ATOM 1370 O O . ASP A 1 185 ? -9.892 -12.338 11.605 1.00 97.38 185 ASP A O 1
ATOM 1374 N N . LEU A 1 186 ? -8.918 -11.196 9.955 1.00 97.12 186 LEU A N 1
ATOM 1375 C CA . LEU A 1 186 ? -9.785 -10.026 10.067 1.00 97.12 186 LEU A CA 1
ATOM 1376 C C . LEU A 1 186 ? -11.217 -10.295 9.591 1.00 97.12 186 LEU A C 1
ATOM 1378 O O . LEU A 1 186 ? -12.133 -9.608 10.055 1.00 97.12 186 LEU A O 1
ATOM 1382 N N . ALA A 1 187 ? -11.427 -11.291 8.724 1.00 95.56 187 ALA A N 1
ATOM 1383 C CA . ALA A 1 187 ? -12.742 -11.655 8.197 1.00 95.56 187 ALA A CA 1
ATOM 1384 C C . ALA A 1 187 ? -13.743 -12.108 9.270 1.00 95.56 187 ALA A C 1
ATOM 1386 O O . ALA A 1 187 ? -14.950 -12.025 9.048 1.00 95.56 187 ALA A O 1
ATOM 1387 N N . THR A 1 188 ? -13.264 -12.560 10.431 1.00 92.69 188 THR A N 1
ATOM 1388 C CA . THR A 1 188 ? -14.097 -12.933 11.585 1.00 92.69 188 THR A CA 1
ATOM 1389 C C . THR A 1 188 ? -14.175 -11.843 12.652 1.00 92.69 188 THR A C 1
ATOM 1391 O O . THR A 1 188 ? -14.911 -11.994 13.629 1.00 92.69 188 THR A O 1
ATOM 1394 N N . THR A 1 189 ? -13.443 -10.736 12.491 1.00 93.88 189 THR A N 1
ATOM 1395 C CA . THR A 1 189 ? -13.446 -9.643 13.471 1.00 93.88 189 THR A CA 1
ATOM 1396 C C . THR A 1 189 ? -14.637 -8.701 13.277 1.00 93.88 189 THR A C 1
ATOM 1398 O O . THR A 1 189 ? -15.180 -8.594 12.174 1.00 93.88 189 THR A O 1
ATOM 1401 N N . PRO A 1 190 ? -15.050 -7.965 14.325 1.00 93.31 190 PRO A N 1
ATOM 1402 C CA . PRO A 1 190 ? -16.139 -7.006 14.204 1.00 93.31 190 PRO A CA 1
ATOM 1403 C C . PRO A 1 190 ? -15.837 -5.910 13.172 1.00 93.31 190 PRO A C 1
ATOM 1405 O O . PRO A 1 190 ? -14.789 -5.262 13.224 1.00 93.31 190 PRO A O 1
ATOM 1408 N N . ALA A 1 191 ? -16.797 -5.666 12.279 1.00 95.00 191 ALA A N 1
ATOM 1409 C CA . ALA A 1 191 ? -16.770 -4.594 11.289 1.00 95.00 191 ALA A CA 1
ATOM 1410 C C . ALA A 1 191 ? -18.011 -3.701 11.435 1.00 95.00 191 ALA A C 1
ATOM 1412 O O . ALA A 1 191 ? -19.092 -4.150 11.828 1.00 95.00 191 ALA A O 1
ATOM 1413 N N . THR A 1 192 ? -17.872 -2.413 11.128 1.00 96.31 192 THR A N 1
ATOM 1414 C CA . THR A 1 192 ? -18.992 -1.456 11.168 1.00 96.31 192 THR A CA 1
ATOM 1415 C C . THR A 1 192 ? -19.905 -1.538 9.952 1.00 96.31 192 THR A C 1
ATOM 1417 O O . THR A 1 192 ? -21.022 -1.025 9.996 1.00 96.31 192 THR A O 1
ATOM 1420 N N . GLY A 1 193 ? -19.425 -2.145 8.864 1.00 95.31 193 GLY A N 1
ATOM 1421 C CA . GLY A 1 193 ? -20.062 -2.096 7.548 1.00 95.31 193 GLY A CA 1
ATOM 1422 C C . GLY A 1 193 ? -19.787 -0.798 6.778 1.00 95.31 193 GLY A C 1
ATOM 1423 O O . GLY A 1 193 ? -20.272 -0.642 5.660 1.00 95.31 193 GLY A O 1
ATOM 1424 N N . ILE A 1 194 ? -19.007 0.138 7.335 1.00 96.62 194 ILE A N 1
ATOM 1425 C CA . ILE A 1 194 ? -18.567 1.327 6.599 1.00 96.62 194 ILE A CA 1
ATOM 1426 C C . ILE A 1 194 ? -17.496 0.897 5.595 1.00 96.62 194 ILE A C 1
ATOM 1428 O O . ILE A 1 194 ? -16.450 0.381 5.980 1.00 96.62 194 ILE A O 1
ATOM 1432 N N . THR A 1 195 ? -17.754 1.137 4.313 1.00 96.19 195 THR A N 1
ATOM 1433 C CA . THR A 1 195 ? -16.802 0.837 3.239 1.00 96.19 195 THR A CA 1
ATOM 1434 C C . THR A 1 195 ? -15.929 2.055 2.948 1.00 96.19 195 THR A C 1
ATOM 1436 O O . THR A 1 195 ? -16.448 3.156 2.769 1.00 96.19 195 THR A O 1
ATOM 1439 N N . ALA A 1 196 ? -14.619 1.843 2.865 1.00 96.69 196 ALA A N 1
ATOM 1440 C CA . ALA A 1 196 ? -13.642 2.760 2.286 1.00 96.69 196 ALA A CA 1
ATOM 1441 C C . ALA A 1 196 ? -12.867 2.027 1.181 1.00 96.69 196 ALA A C 1
ATOM 1443 O O . ALA A 1 196 ? -12.832 0.797 1.146 1.00 96.69 196 ALA A O 1
ATOM 1444 N N . GLN A 1 197 ? -12.227 2.760 0.275 1.00 97.38 197 GLN A N 1
ATOM 1445 C CA . GLN A 1 197 ? -11.152 2.189 -0.531 1.00 97.38 197 GLN A CA 1
ATOM 1446 C C . GLN A 1 197 ? -9.974 1.916 0.409 1.00 97.38 197 GLN A C 1
ATOM 1448 O O . GLN A 1 197 ? -9.450 2.848 1.016 1.00 97.38 197 GLN A O 1
ATOM 1453 N N . LEU A 1 198 ? -9.596 0.648 0.533 1.00 98.00 198 LEU A N 1
ATOM 1454 C CA . LEU A 1 198 ? -8.434 0.207 1.296 1.00 98.00 198 LEU A CA 1
ATOM 1455 C C . LEU A 1 198 ? -7.187 0.315 0.427 1.00 98.00 198 LEU A C 1
ATOM 1457 O O . LEU A 1 198 ? -7.262 0.088 -0.786 1.00 98.00 198 LEU A O 1
ATOM 1461 N N . CYS A 1 199 ? -6.028 0.591 1.023 1.00 96.62 199 CYS A N 1
ATOM 1462 C CA . CYS A 1 199 ? -4.763 0.290 0.353 1.00 96.62 199 CYS A CA 1
ATOM 1463 C C . CYS A 1 199 ? -4.484 -1.218 0.414 1.00 96.62 199 CYS A C 1
ATOM 1465 O O . CYS A 1 199 ? -3.818 -1.745 -0.475 1.00 96.62 199 CYS A O 1
ATOM 1467 N N . GLY A 1 200 ? -5.052 -1.903 1.416 1.00 94.75 200 GLY A N 1
ATOM 1468 C CA . GLY A 1 200 ? -5.053 -3.357 1.575 1.00 94.75 200 GLY A CA 1
ATOM 1469 C C . GLY A 1 200 ? -3.775 -3.918 2.198 1.00 94.75 200 GLY A C 1
ATOM 1470 O O . GLY A 1 200 ? -3.748 -5.069 2.628 1.00 94.75 200 GLY A O 1
ATOM 1471 N N . ASP A 1 201 ? -2.728 -3.098 2.298 1.00 94.94 201 ASP A N 1
ATOM 1472 C CA . ASP A 1 201 ? -1.463 -3.434 2.949 1.00 94.94 201 ASP A CA 1
ATOM 1473 C C . ASP A 1 201 ? -0.956 -2.272 3.824 1.00 94.94 201 ASP A C 1
ATOM 1475 O O . ASP A 1 201 ? 0.189 -1.822 3.737 1.00 94.94 201 ASP A O 1
ATOM 1479 N N . ALA A 1 202 ? -1.845 -1.708 4.646 1.00 96.50 202 ALA A N 1
ATOM 1480 C CA . ALA A 1 202 ? -1.515 -0.594 5.530 1.00 96.50 202 ALA A CA 1
ATOM 1481 C C . ALA A 1 202 ? -0.574 -1.044 6.657 1.00 96.50 202 ALA A C 1
ATOM 1483 O O . ALA A 1 202 ? -1.011 -1.557 7.679 1.00 96.50 202 ALA A O 1
ATOM 1484 N N . HIS A 1 203 ? 0.729 -0.839 6.488 1.00 95.81 203 HIS A N 1
ATOM 1485 C CA . HIS A 1 203 ? 1.737 -1.118 7.509 1.00 95.81 203 HIS A CA 1
ATOM 1486 C C . HIS A 1 203 ? 2.728 0.044 7.630 1.00 95.81 203 HIS A C 1
ATOM 1488 O O . HIS A 1 203 ? 2.876 0.839 6.701 1.00 95.81 203 HIS A O 1
ATOM 1494 N N . ALA A 1 204 ? 3.478 0.113 8.730 1.00 94.12 204 ALA A N 1
ATOM 1495 C CA . ALA A 1 204 ? 4.398 1.210 9.025 1.00 94.12 204 ALA A CA 1
ATOM 1496 C C . ALA A 1 204 ? 5.385 1.481 7.869 1.00 94.12 204 ALA A C 1
ATOM 1498 O O . ALA A 1 204 ? 5.582 2.620 7.492 1.00 94.12 204 ALA A O 1
ATOM 1499 N N . ALA A 1 205 ? 5.915 0.458 7.190 1.00 91.75 205 ALA A N 1
ATOM 1500 C CA . ALA A 1 205 ? 6.821 0.657 6.045 1.00 91.75 205 ALA A CA 1
ATOM 1501 C C . ALA A 1 205 ? 6.130 1.026 4.703 1.00 91.75 205 ALA A C 1
ATOM 1503 O O . ALA A 1 205 ? 6.802 1.091 3.672 1.00 91.75 205 ALA A O 1
ATOM 1504 N N . ASN A 1 206 ? 4.802 1.220 4.673 1.00 92.19 206 ASN A N 1
ATOM 1505 C CA . ASN A 1 206 ? 4.036 1.537 3.457 1.00 92.19 206 ASN A CA 1
ATOM 1506 C C . ASN A 1 206 ? 3.829 3.053 3.275 1.00 92.19 206 ASN A C 1
ATOM 1508 O O . ASN A 1 206 ? 3.141 3.487 2.359 1.00 92.19 206 ASN A O 1
ATOM 1512 N N . PHE A 1 207 ? 4.456 3.884 4.107 1.00 90.31 207 PHE A N 1
ATOM 1513 C CA . PHE A 1 207 ? 4.401 5.340 3.987 1.00 90.31 207 PHE A CA 1
ATOM 1514 C C . PHE A 1 207 ? 5.748 5.883 3.527 1.00 90.31 207 PHE A C 1
ATOM 1516 O O . PHE A 1 207 ? 6.811 5.403 3.929 1.00 90.31 207 PHE A O 1
ATOM 1523 N N . GLY A 1 208 ? 5.734 6.889 2.661 1.00 84.19 208 GLY A N 1
ATOM 1524 C CA . GLY A 1 208 ? 6.971 7.498 2.196 1.00 84.19 208 GLY A CA 1
ATOM 1525 C C . GLY A 1 208 ? 6.768 8.781 1.420 1.00 84.19 208 GLY A C 1
ATOM 1526 O O . GLY A 1 208 ? 5.651 9.228 1.196 1.00 84.19 208 GLY A O 1
ATOM 1527 N N . LEU A 1 209 ? 7.902 9.366 1.053 1.00 81.56 209 LEU A N 1
ATOM 1528 C CA . LEU A 1 209 ? 8.007 10.606 0.310 1.00 81.56 209 LEU A CA 1
ATOM 1529 C C . LEU A 1 209 ? 8.108 10.312 -1.183 1.00 81.56 209 LEU A C 1
ATOM 1531 O O . LEU A 1 209 ? 8.859 9.425 -1.599 1.00 81.56 209 LEU A O 1
ATOM 1535 N N . TYR A 1 210 ? 7.418 11.093 -1.997 1.00 77.00 210 TYR A N 1
ATOM 1536 C CA . TYR A 1 210 ? 7.560 11.066 -3.449 1.00 77.00 210 TYR A CA 1
ATOM 1537 C C . TYR A 1 210 ? 7.365 12.458 -4.045 1.00 77.00 210 TYR A C 1
ATOM 1539 O O . TYR A 1 210 ? 6.823 13.355 -3.405 1.00 77.00 210 TYR A O 1
ATOM 1547 N N . GLY A 1 211 ? 7.857 12.658 -5.267 1.00 72.56 211 GLY A N 1
ATOM 1548 C CA . GLY A 1 211 ? 7.739 13.939 -5.961 1.00 72.56 211 GLY A CA 1
ATOM 1549 C C . GLY A 1 211 ? 6.345 14.167 -6.548 1.00 72.56 211 GLY A C 1
ATOM 1550 O O . GLY A 1 211 ? 5.846 13.315 -7.284 1.00 72.56 211 GLY A O 1
ATOM 1551 N N . ASP A 1 212 ? 5.755 15.336 -6.294 1.00 77.69 212 ASP A N 1
ATOM 1552 C CA . ASP A 1 212 ? 4.616 15.847 -7.060 1.00 77.69 212 ASP A CA 1
ATOM 1553 C C . ASP A 1 212 ? 5.036 16.272 -8.481 1.00 77.69 212 ASP A C 1
ATOM 1555 O O . ASP A 1 212 ? 6.219 16.286 -8.834 1.00 77.69 212 ASP A O 1
ATOM 1559 N N . ALA A 1 213 ? 4.066 16.671 -9.309 1.00 73.12 213 ALA A N 1
ATOM 1560 C CA . ALA A 1 213 ? 4.314 17.125 -10.681 1.00 73.12 213 ALA A CA 1
ATOM 1561 C C . ALA A 1 213 ? 5.262 18.342 -10.785 1.00 73.12 213 ALA A C 1
ATOM 1563 O O . ALA A 1 213 ? 5.816 18.603 -11.850 1.00 73.12 213 ALA A O 1
ATOM 1564 N N . ARG A 1 214 ? 5.453 19.099 -9.695 1.00 73.38 214 ARG A N 1
ATOM 1565 C CA . ARG A 1 214 ? 6.373 20.245 -9.597 1.00 73.38 214 ARG A CA 1
ATOM 1566 C C . ARG A 1 214 ? 7.697 19.872 -8.918 1.00 73.38 214 ARG A C 1
ATOM 1568 O O . ARG A 1 214 ? 8.570 20.723 -8.767 1.00 73.38 214 ARG A O 1
ATOM 1575 N N . GLY A 1 215 ? 7.865 18.616 -8.507 1.00 69.06 215 GLY A N 1
ATOM 1576 C CA . GLY A 1 215 ? 9.036 18.109 -7.808 1.00 69.06 215 GLY A CA 1
ATOM 1577 C C . GLY A 1 215 ? 9.072 18.394 -6.301 1.00 69.06 215 GLY A C 1
ATOM 1578 O O . GLY A 1 215 ? 10.099 18.127 -5.673 1.00 69.06 215 GLY A O 1
ATOM 1579 N N . ARG A 1 216 ? 7.998 18.909 -5.698 1.00 74.75 216 ARG A N 1
ATOM 1580 C CA . ARG A 1 216 ? 7.897 19.015 -4.234 1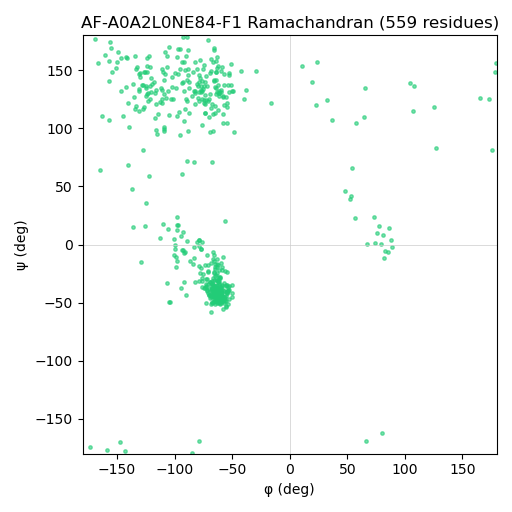.00 74.75 216 ARG A CA 1
ATOM 1581 C C . ARG A 1 216 ? 7.677 17.625 -3.652 1.00 74.75 216 ARG A C 1
ATOM 1583 O O . ARG A 1 216 ? 7.026 16.799 -4.283 1.00 74.75 216 ARG A O 1
ATOM 1590 N N . LEU A 1 217 ? 8.241 17.354 -2.482 1.00 76.88 217 LEU A N 1
ATOM 1591 C CA . LEU A 1 217 ? 8.029 16.073 -1.817 1.00 76.88 217 LEU A CA 1
ATOM 1592 C C . LEU A 1 217 ? 6.681 16.083 -1.102 1.00 76.88 217 LEU A C 1
ATOM 1594 O O . LEU A 1 217 ? 6.343 17.079 -0.470 1.00 76.88 217 LEU A O 1
ATOM 1598 N N . VAL A 1 218 ? 5.947 14.981 -1.236 1.00 79.56 218 VAL A N 1
ATOM 1599 C CA . VAL A 1 218 ? 4.698 14.712 -0.525 1.00 79.56 218 VAL A CA 1
ATOM 1600 C C . VAL A 1 218 ? 4.825 13.384 0.215 1.00 79.56 218 VAL A C 1
ATOM 1602 O O . VAL A 1 218 ? 5.319 12.417 -0.371 1.00 79.56 218 VAL A O 1
ATOM 1605 N N . MET A 1 219 ? 4.393 13.328 1.475 1.00 84.25 219 MET A N 1
ATOM 1606 C CA . MET A 1 219 ? 4.268 12.091 2.242 1.00 84.25 219 MET A CA 1
ATOM 1607 C C . MET A 1 219 ? 2.879 11.472 2.068 1.00 84.25 219 MET A C 1
ATOM 1609 O O . MET A 1 219 ? 1.854 12.107 2.335 1.00 84.25 219 MET A O 1
ATOM 1613 N N . ASP A 1 220 ? 2.839 10.208 1.652 1.00 87.62 220 ASP A N 1
ATOM 1614 C CA . ASP A 1 220 ? 1.598 9.437 1.537 1.00 87.62 220 ASP A CA 1
ATOM 1615 C C . ASP A 1 220 ? 1.879 7.920 1.543 1.00 87.62 220 ASP A C 1
ATOM 1617 O O . ASP A 1 220 ? 3.022 7.474 1.703 1.00 87.62 220 ASP A O 1
ATOM 1621 N N . ILE A 1 221 ? 0.824 7.124 1.378 1.00 91.06 221 ILE A N 1
ATOM 1622 C CA . ILE A 1 221 ? 0.878 5.671 1.185 1.00 91.06 221 ILE A CA 1
ATOM 1623 C C . ILE A 1 221 ? 1.559 5.351 -0.160 1.00 91.06 221 ILE A C 1
ATOM 1625 O O . ILE A 1 221 ? 1.350 6.054 -1.147 1.00 91.06 221 ILE A O 1
ATOM 1629 N N . ASN A 1 222 ? 2.379 4.296 -0.219 1.00 87.06 222 ASN A N 1
ATOM 1630 C CA . ASN A 1 222 ? 3.236 3.975 -1.368 1.00 87.06 222 ASN A CA 1
ATOM 1631 C C . ASN A 1 222 ? 2.785 2.777 -2.213 1.00 87.06 222 ASN A C 1
ATOM 1633 O O . ASN A 1 222 ? 3.103 2.726 -3.407 1.00 87.06 222 ASN A O 1
ATOM 1637 N N . ASP A 1 223 ? 2.173 1.774 -1.590 1.00 89.44 223 ASP A N 1
ATOM 1638 C CA . ASP A 1 223 ? 1.834 0.491 -2.199 1.00 89.44 223 ASP A CA 1
ATOM 1639 C C . ASP A 1 223 ? 0.326 0.246 -2.143 1.00 89.44 223 ASP A C 1
ATOM 1641 O O . ASP A 1 223 ? -0.309 0.420 -1.101 1.00 89.44 223 ASP A O 1
ATOM 1645 N N . PHE A 1 224 ? -0.216 -0.132 -3.297 1.00 94.00 224 PHE A N 1
ATOM 1646 C CA . PHE A 1 224 ? -1.642 -0.282 -3.572 1.00 94.00 224 PHE A CA 1
ATOM 1647 C C . PHE A 1 224 ? -1.930 -1.574 -4.347 1.00 94.00 224 PHE A C 1
ATOM 1649 O O . PHE A 1 224 ? -3.025 -1.717 -4.888 1.00 94.00 224 PHE A O 1
ATOM 1656 N N . ASP A 1 225 ? -0.980 -2.521 -4.409 1.00 93.88 225 ASP A N 1
ATOM 1657 C CA . ASP A 1 225 ? -1.188 -3.829 -5.053 1.00 93.88 225 ASP A CA 1
ATOM 1658 C C . ASP A 1 225 ? -2.487 -4.502 -4.546 1.00 93.88 225 ASP A C 1
ATOM 1660 O O . ASP A 1 225 ? -3.234 -5.114 -5.311 1.00 93.88 225 ASP A O 1
ATOM 1664 N N . GLU A 1 226 ? -2.816 -4.299 -3.268 1.00 95.44 226 GLU A N 1
ATOM 1665 C CA . GLU A 1 226 ? -3.965 -4.889 -2.577 1.00 95.44 226 GLU A CA 1
ATOM 1666 C C . GLU A 1 226 ? -5.195 -3.974 -2.491 1.00 95.44 226 GLU A C 1
ATOM 1668 O O . GLU A 1 226 ? -6.145 -4.271 -1.775 1.00 95.44 226 GLU A O 1
ATOM 1673 N N . THR A 1 227 ? -5.227 -2.863 -3.236 1.00 96.50 227 THR A N 1
ATOM 1674 C CA . THR A 1 227 ? -6.297 -1.870 -3.081 1.00 96.50 227 THR A CA 1
ATOM 1675 C C . THR A 1 227 ? -7.672 -2.372 -3.528 1.00 96.50 227 THR A C 1
ATOM 1677 O O . THR A 1 227 ? -7.895 -2.718 -4.692 1.00 96.50 227 THR A O 1
ATOM 1680 N N . VAL A 1 228 ? -8.638 -2.368 -2.615 1.00 96.06 228 VAL A N 1
ATOM 1681 C CA . VAL A 1 228 ? -10.017 -2.818 -2.852 1.00 96.06 228 VAL A CA 1
ATOM 1682 C C . VAL A 1 228 ? -10.983 -2.057 -1.939 1.00 96.06 228 VAL A C 1
ATOM 1684 O O . VAL A 1 228 ? -10.579 -1.629 -0.859 1.00 96.06 228 VAL A O 1
ATOM 1687 N N . PRO A 1 229 ? -12.256 -1.865 -2.321 1.00 96.19 229 PRO A N 1
ATOM 1688 C CA . PRO A 1 229 ? -13.278 -1.416 -1.380 1.00 96.19 229 PRO A CA 1
ATOM 1689 C C . PRO A 1 229 ? -13.463 -2.439 -0.251 1.00 96.19 229 PRO A C 1
ATOM 1691 O O . PRO A 1 229 ? -13.613 -3.629 -0.517 1.00 96.19 229 PRO A O 1
ATOM 1694 N N . GLY A 1 230 ? -13.480 -1.986 1.000 1.00 96.38 230 GLY A N 1
ATOM 1695 C CA . GLY A 1 230 ? -13.652 -2.857 2.160 1.00 96.38 230 GLY A CA 1
ATOM 1696 C C . GLY A 1 230 ? -13.800 -2.099 3.486 1.00 96.38 230 GLY A C 1
ATOM 1697 O O . GLY A 1 230 ? -13.902 -0.869 3.490 1.00 96.38 230 GLY A O 1
ATOM 1698 N N . PRO A 1 231 ? -13.842 -2.818 4.621 1.00 97.38 231 PRO A N 1
ATOM 1699 C CA . PRO A 1 231 ? -13.919 -2.230 5.957 1.00 97.38 231 PRO A CA 1
ATOM 1700 C C . PRO A 1 231 ? -12.655 -1.434 6.289 1.00 97.38 231 PRO A C 1
ATOM 1702 O O . PRO A 1 231 ? -11.559 -1.989 6.368 1.00 97.38 231 PRO A O 1
ATOM 1705 N N . TRP A 1 232 ? -12.811 -0.132 6.534 1.00 98.00 232 TRP A N 1
ATOM 1706 C CA . TRP A 1 232 ? -11.709 0.778 6.888 1.00 98.00 232 TRP A CA 1
ATOM 1707 C C . TRP A 1 232 ? -10.920 0.323 8.129 1.00 98.00 232 TRP A C 1
ATOM 1709 O O . TRP A 1 232 ? -9.763 0.702 8.314 1.00 98.00 232 TRP A O 1
ATOM 1719 N N . GLU A 1 233 ? -11.542 -0.487 8.989 1.00 98.25 233 GLU A N 1
ATOM 1720 C CA . GLU A 1 233 ? -10.929 -1.042 10.191 1.00 98.25 233 GLU A CA 1
ATOM 1721 C C . GLU A 1 233 ? -9.785 -2.003 9.876 1.00 98.25 233 GLU A C 1
ATOM 1723 O O . GLU A 1 233 ? -8.887 -2.137 10.702 1.00 98.25 233 GLU A O 1
ATOM 1728 N N . TRP A 1 234 ? -9.792 -2.663 8.713 1.00 98.31 234 TRP A N 1
ATOM 1729 C CA . TRP A 1 234 ? -8.745 -3.619 8.345 1.00 98.31 234 TRP A CA 1
ATOM 1730 C C . TRP A 1 234 ? -7.399 -2.930 8.156 1.00 98.31 234 TRP A C 1
ATOM 1732 O O . TRP A 1 234 ? -6.412 -3.342 8.766 1.00 98.31 234 TRP A O 1
ATOM 1742 N N . ASP A 1 235 ? -7.375 -1.834 7.397 1.00 98.62 235 ASP A N 1
ATOM 1743 C CA . ASP A 1 235 ? -6.162 -1.041 7.209 1.00 98.62 235 ASP A CA 1
ATOM 1744 C C . ASP A 1 235 ? -5.693 -0.421 8.537 1.00 98.62 235 ASP A C 1
ATOM 1746 O O . ASP A 1 235 ? -4.502 -0.451 8.849 1.00 98.62 235 ASP A O 1
ATOM 1750 N N . LEU A 1 236 ? -6.610 0.079 9.378 1.00 98.69 236 LEU A N 1
ATOM 1751 C CA . LEU A 1 236 ? -6.224 0.652 10.673 1.00 98.69 236 LEU A CA 1
ATOM 1752 C C . LEU A 1 236 ? -5.637 -0.403 11.628 1.00 98.69 236 LEU A C 1
ATOM 1754 O O . LEU A 1 236 ? -4.607 -0.158 12.256 1.00 98.69 236 LEU A O 1
ATOM 1758 N N . LYS A 1 237 ? -6.270 -1.577 11.732 1.00 98.75 237 LYS A N 1
ATOM 1759 C CA . LYS A 1 237 ? -5.802 -2.690 12.571 1.00 98.75 237 LYS A CA 1
ATOM 1760 C C . LYS A 1 237 ? -4.452 -3.224 12.093 1.00 98.75 237 LYS A C 1
ATOM 1762 O O . LYS A 1 237 ? -3.575 -3.478 12.919 1.00 98.75 237 LYS A O 1
ATOM 1767 N N . ARG A 1 238 ? -4.260 -3.349 10.774 1.00 98.56 238 ARG A N 1
ATOM 1768 C CA . ARG A 1 238 ? -2.983 -3.761 10.174 1.00 98.56 238 ARG A CA 1
ATOM 1769 C C . ARG A 1 238 ? -1.875 -2.749 10.451 1.00 98.56 238 ARG A C 1
ATOM 1771 O O . ARG A 1 238 ? -0.786 -3.151 10.867 1.00 98.56 238 ARG A O 1
ATOM 1778 N N . LEU A 1 239 ? -2.168 -1.453 10.325 1.00 98.62 239 LEU A N 1
ATOM 1779 C CA . LEU A 1 239 ? -1.207 -0.397 10.634 1.00 98.62 239 LEU A CA 1
ATOM 1780 C C . LEU A 1 239 ? -0.800 -0.458 12.106 1.00 98.62 239 LEU A C 1
ATOM 1782 O O . LEU A 1 239 ? 0.392 -0.505 12.409 1.00 98.62 239 LEU A O 1
ATOM 1786 N N . ALA A 1 240 ? -1.779 -0.522 13.007 1.00 98.75 240 ALA A N 1
ATOM 1787 C CA . ALA A 1 240 ? -1.548 -0.571 14.443 1.00 98.75 240 ALA A CA 1
ATOM 1788 C C . ALA A 1 240 ? -0.700 -1.790 14.854 1.00 98.75 240 ALA A C 1
ATOM 1790 O O . ALA A 1 240 ? 0.306 -1.621 15.540 1.00 98.75 240 ALA A O 1
ATOM 1791 N N . ALA A 1 241 ? -1.032 -2.995 14.374 1.00 98.75 241 ALA A N 1
ATOM 1792 C CA . ALA A 1 241 ? -0.242 -4.203 14.641 1.00 98.75 241 ALA A CA 1
ATOM 1793 C C . ALA A 1 241 ? 1.198 -4.083 14.111 1.00 98.75 241 ALA A C 1
ATOM 1795 O O . ALA A 1 241 ? 2.155 -4.459 14.786 1.00 98.75 241 ALA A O 1
ATOM 1796 N N . SER A 1 242 ? 1.372 -3.490 12.926 1.00 98.25 242 SER A N 1
ATOM 1797 C CA . SER A 1 242 ? 2.702 -3.286 12.346 1.00 98.25 242 SER A CA 1
ATOM 1798 C C . SER A 1 242 ? 3.577 -2.315 13.150 1.00 98.25 242 SER A C 1
ATOM 1800 O O . SER A 1 242 ? 4.794 -2.481 13.168 1.00 98.25 242 SER A O 1
ATOM 1802 N N . LEU A 1 243 ? 2.977 -1.327 13.827 1.00 98.19 243 LEU A N 1
ATOM 1803 C CA . LEU A 1 243 ? 3.692 -0.380 14.687 1.00 98.19 243 LEU A CA 1
ATOM 1804 C C . LEU A 1 243 ? 4.164 -1.039 15.987 1.00 98.19 243 LEU A C 1
ATOM 1806 O O . LEU A 1 243 ? 5.268 -0.740 16.434 1.00 98.19 243 LEU A O 1
ATOM 1810 N N . VAL A 1 244 ? 3.383 -1.970 16.549 1.00 98.56 244 VAL A N 1
ATOM 1811 C CA . VAL A 1 244 ? 3.820 -2.773 17.706 1.00 98.56 244 VAL A CA 1
ATOM 1812 C C . VAL A 1 244 ? 5.036 -3.621 17.330 1.00 98.56 244 VAL A C 1
ATOM 1814 O O . VAL A 1 244 ? 6.054 -3.565 18.015 1.00 98.56 244 VAL A O 1
ATOM 1817 N N . LEU A 1 245 ? 4.969 -4.341 16.204 1.00 98.06 245 LEU A N 1
ATOM 1818 C CA . LEU A 1 245 ? 6.084 -5.165 15.720 1.00 98.06 245 LEU A CA 1
ATOM 1819 C C . LEU A 1 245 ? 7.335 -4.333 15.413 1.00 98.06 245 LEU A C 1
ATOM 1821 O O . LEU A 1 245 ? 8.435 -4.733 15.780 1.00 98.06 245 LEU A O 1
ATOM 1825 N N . ALA A 1 246 ? 7.174 -3.163 14.783 1.00 96.31 246 ALA A N 1
ATOM 1826 C CA . ALA A 1 246 ? 8.285 -2.240 14.560 1.00 96.31 246 ALA A CA 1
ATOM 1827 C C . ALA A 1 246 ? 8.890 -1.752 15.889 1.00 96.31 246 ALA A C 1
ATOM 1829 O O . ALA A 1 246 ? 10.108 -1.708 16.021 1.00 96.31 246 ALA A O 1
ATOM 1830 N N . GLY A 1 247 ? 8.052 -1.445 16.886 1.00 96.56 247 GLY A N 1
ATOM 1831 C CA . GLY A 1 247 ? 8.484 -1.093 18.240 1.00 96.56 247 GLY A CA 1
ATOM 1832 C C . GLY A 1 247 ? 9.316 -2.184 18.905 1.00 96.56 247 GLY A C 1
ATOM 1833 O O . GLY A 1 247 ? 10.396 -1.901 19.422 1.00 96.56 247 GLY A O 1
ATOM 1834 N N . ARG A 1 248 ? 8.861 -3.437 18.832 1.00 95.94 248 ARG A N 1
ATOM 1835 C CA . ARG A 1 248 ? 9.610 -4.592 19.346 1.00 95.94 248 ARG A CA 1
ATOM 1836 C C . ARG A 1 248 ? 10.941 -4.780 18.615 1.00 95.94 248 ARG A C 1
ATOM 1838 O O . ARG A 1 248 ? 11.951 -5.049 19.259 1.00 95.94 248 ARG A O 1
ATOM 1845 N N . GLU A 1 249 ? 10.971 -4.577 17.297 1.00 94.44 249 GLU A N 1
ATOM 1846 C CA . GLU A 1 249 ? 12.190 -4.704 16.486 1.00 94.44 249 GLU A CA 1
ATOM 1847 C C . GLU A 1 249 ? 13.260 -3.660 16.852 1.00 94.44 249 GLU A C 1
ATOM 1849 O O . GLU A 1 249 ? 14.441 -3.998 16.920 1.00 94.44 249 GLU A O 1
ATOM 1854 N N . ILE A 1 250 ? 12.861 -2.423 17.174 1.00 92.88 250 ILE A N 1
ATOM 1855 C CA . ILE A 1 250 ? 13.789 -1.377 17.649 1.00 92.88 250 ILE A CA 1
ATOM 1856 C C . ILE A 1 250 ? 14.141 -1.491 19.142 1.00 92.88 250 ILE A C 1
ATOM 1858 O O . ILE A 1 250 ? 14.851 -0.636 19.672 1.00 92.88 250 ILE A O 1
ATOM 1862 N N . GLY A 1 251 ? 13.637 -2.516 19.839 1.00 92.56 251 GLY A N 1
ATOM 1863 C CA . GLY A 1 251 ? 13.868 -2.727 21.269 1.00 92.56 251 GLY A CA 1
ATOM 1864 C C . GLY A 1 251 ? 13.110 -1.760 22.185 1.00 92.56 251 GLY A C 1
ATOM 1865 O O . GLY A 1 251 ? 13.547 -1.528 23.313 1.00 92.56 251 GLY A O 1
ATOM 1866 N N . ALA A 1 252 ? 12.003 -1.171 21.721 1.00 93.62 252 ALA A N 1
ATOM 1867 C CA . ALA A 1 252 ? 11.112 -0.398 22.581 1.00 93.62 252 ALA A CA 1
ATOM 1868 C C . ALA A 1 252 ? 10.391 -1.321 23.579 1.00 93.62 252 ALA A C 1
ATOM 1870 O O . ALA A 1 252 ? 10.101 -2.477 23.273 1.00 93.62 252 ALA A O 1
ATOM 1871 N N . ASP A 1 253 ? 10.076 -0.805 24.769 1.00 94.44 253 ASP A N 1
ATOM 1872 C CA . ASP A 1 253 ? 9.267 -1.553 25.731 1.00 94.44 253 ASP A CA 1
ATOM 1873 C C . ASP A 1 253 ? 7.809 -1.721 25.253 1.00 94.44 253 ASP A C 1
ATOM 1875 O O . ASP A 1 253 ? 7.308 -0.964 24.415 1.00 94.44 253 ASP A O 1
ATOM 1879 N N . GLU A 1 254 ? 7.107 -2.716 25.807 1.00 95.12 254 GLU A N 1
ATOM 1880 C CA . GLU A 1 254 ? 5.717 -3.031 25.433 1.00 95.12 254 GLU A CA 1
ATOM 1881 C C . GLU A 1 254 ? 4.774 -1.835 25.617 1.00 95.12 254 GLU A C 1
ATOM 1883 O O . GLU A 1 254 ? 3.846 -1.636 24.832 1.00 95.12 254 GLU A O 1
ATOM 1888 N N . THR A 1 255 ? 5.030 -0.995 26.623 1.00 96.00 255 THR A N 1
ATOM 1889 C CA . THR A 1 255 ? 4.256 0.229 26.864 1.00 96.00 255 THR A CA 1
ATOM 1890 C C . THR A 1 255 ? 4.391 1.199 25.695 1.00 96.00 255 THR A C 1
ATOM 1892 O O . THR A 1 255 ? 3.393 1.745 25.226 1.00 96.00 255 THR A O 1
ATOM 1895 N N . THR A 1 256 ? 5.608 1.406 25.197 1.00 94.69 256 THR A N 1
ATOM 1896 C CA . THR A 1 256 ? 5.908 2.299 24.077 1.00 94.69 256 THR A CA 1
ATOM 1897 C C . THR A 1 256 ? 5.372 1.737 22.763 1.00 94.69 256 THR A C 1
ATOM 1899 O O . THR A 1 256 ? 4.740 2.472 22.004 1.00 94.69 256 THR A O 1
ATOM 1902 N N . ALA A 1 257 ? 5.546 0.436 22.513 1.00 96.19 257 ALA A N 1
ATOM 1903 C CA . ALA A 1 257 ? 5.011 -0.227 21.324 1.00 96.19 257 ALA A CA 1
ATOM 1904 C C . ALA A 1 257 ? 3.470 -0.167 21.283 1.00 96.19 257 ALA A C 1
ATOM 1906 O O . ALA A 1 257 ? 2.882 0.213 20.267 1.00 96.19 257 ALA A O 1
ATOM 1907 N N . ARG A 1 258 ? 2.804 -0.448 22.414 1.00 98.12 258 ARG A N 1
ATOM 1908 C CA . ARG A 1 258 ? 1.348 -0.287 22.559 1.00 98.12 258 ARG A CA 1
ATOM 1909 C C . ARG A 1 258 ? 0.921 1.170 22.376 1.00 98.12 258 ARG A C 1
ATOM 1911 O O . ARG A 1 258 ? -0.085 1.419 21.711 1.00 98.12 258 ARG A O 1
ATOM 1918 N N . ARG A 1 259 ? 1.665 2.127 22.946 1.00 97.81 259 ARG A N 1
ATOM 1919 C CA . ARG A 1 259 ? 1.361 3.560 22.818 1.00 97.81 259 ARG A CA 1
ATOM 1920 C C . ARG A 1 259 ? 1.393 4.011 21.361 1.00 97.81 259 ARG A C 1
ATOM 1922 O O . ARG A 1 259 ? 0.450 4.659 20.935 1.00 97.81 259 ARG A O 1
ATOM 1929 N N . ALA A 1 260 ? 2.368 3.569 20.566 1.00 97.19 260 ALA A N 1
ATOM 1930 C CA . ALA A 1 260 ? 2.398 3.865 19.133 1.00 97.19 260 ALA A CA 1
ATOM 1931 C C . ALA A 1 260 ? 1.110 3.396 18.417 1.00 97.19 260 ALA A C 1
ATOM 1933 O O . ALA A 1 260 ? 0.498 4.152 17.664 1.00 97.19 260 ALA A O 1
ATOM 1934 N N . ALA A 1 261 ? 0.631 2.178 18.688 1.00 98.56 261 ALA A N 1
ATOM 1935 C CA . ALA A 1 261 ? -0.635 1.694 18.127 1.00 98.56 261 ALA A CA 1
ATOM 1936 C C . ALA A 1 261 ? -1.851 2.528 18.582 1.00 98.56 261 ALA A C 1
ATOM 1938 O O . ALA A 1 261 ? -2.709 2.877 17.763 1.00 98.56 261 ALA A O 1
ATOM 1939 N N . PHE A 1 262 ? -1.905 2.877 19.871 1.00 98.75 262 PHE A N 1
ATOM 1940 C CA . PHE A 1 262 ? -2.933 3.747 20.444 1.00 98.75 262 PHE A CA 1
ATOM 1941 C C . PHE A 1 262 ? -2.946 5.126 19.771 1.00 98.75 262 PHE A C 1
ATOM 1943 O O . PHE A 1 262 ? -3.992 5.599 19.320 1.00 98.75 262 PHE A O 1
ATOM 1950 N N . ASP A 1 263 ? -1.781 5.751 19.632 1.00 97.44 263 ASP A N 1
ATOM 1951 C CA . ASP A 1 263 ? -1.642 7.098 19.097 1.00 97.44 263 ASP A CA 1
ATOM 1952 C C . ASP A 1 263 ? -1.872 7.167 17.584 1.00 97.44 263 ASP A C 1
ATOM 1954 O O . ASP A 1 263 ? -2.436 8.157 17.100 1.00 97.44 263 ASP A O 1
ATOM 1958 N N . ALA A 1 264 ? -1.568 6.102 16.835 1.00 97.88 264 ALA A N 1
ATOM 1959 C CA . ALA A 1 264 ? -1.991 5.967 15.441 1.00 97.88 264 ALA A CA 1
ATOM 1960 C C . ALA A 1 264 ? -3.523 5.961 15.307 1.00 97.88 264 ALA A C 1
ATOM 1962 O O . ALA A 1 264 ? -4.080 6.735 14.519 1.00 97.88 264 ALA A O 1
ATOM 1963 N N . ALA A 1 265 ? -4.224 5.147 16.104 1.00 98.62 265 ALA A N 1
ATOM 1964 C CA . ALA A 1 265 ? -5.687 5.085 16.099 1.00 98.62 265 ALA A CA 1
ATOM 1965 C C . ALA A 1 265 ? -6.328 6.405 16.564 1.00 98.62 265 ALA A C 1
ATOM 1967 O O . ALA A 1 265 ? -7.256 6.919 15.925 1.00 98.62 265 ALA A O 1
ATOM 1968 N N . GLY A 1 266 ? -5.780 7.015 17.616 1.00 98.00 266 GLY A N 1
ATOM 1969 C CA . GLY A 1 266 ? -6.211 8.322 18.100 1.00 98.00 266 GLY A CA 1
ATOM 1970 C C . GLY A 1 266 ? -5.995 9.427 17.068 1.00 98.00 266 GLY A C 1
ATOM 1971 O O . GLY A 1 266 ? -6.885 10.259 16.857 1.00 98.00 266 GLY A O 1
ATOM 1972 N N . SER A 1 267 ? -4.854 9.420 16.376 1.00 96.44 267 SER A N 1
ATOM 1973 C CA . SER A 1 267 ? -4.567 10.355 15.286 1.00 96.44 267 SER A CA 1
ATOM 1974 C C . SER A 1 267 ? -5.537 10.169 14.121 1.00 96.44 267 SER A C 1
ATOM 1976 O O . SER A 1 267 ? -6.149 11.143 13.679 1.00 96.44 267 SER A O 1
ATOM 1978 N N . TYR A 1 268 ? -5.793 8.926 13.704 1.00 97.75 268 TYR A N 1
ATOM 1979 C CA . TYR A 1 268 ? -6.794 8.606 12.686 1.00 97.75 268 TYR A CA 1
ATOM 1980 C C . TYR A 1 268 ? -8.173 9.189 13.045 1.00 97.75 268 TYR A C 1
ATOM 1982 O O . TYR A 1 268 ? -8.785 9.933 12.271 1.00 97.75 268 TYR A O 1
ATOM 1990 N N . ARG A 1 269 ? -8.646 8.931 14.272 1.00 97.69 269 ARG A N 1
ATOM 1991 C CA . ARG A 1 269 ? -9.930 9.432 14.791 1.00 97.69 269 ARG A CA 1
ATOM 1992 C C . ARG A 1 269 ? -9.995 10.961 14.831 1.00 97.69 269 ARG A C 1
ATOM 1994 O O . ARG A 1 269 ? -11.042 11.541 14.524 1.00 97.69 269 ARG A O 1
ATOM 2001 N N . ARG A 1 270 ? -8.924 11.630 15.272 1.00 95.88 270 ARG A N 1
ATOM 2002 C CA . ARG A 1 270 ? -8.855 13.101 15.336 1.00 95.88 270 ARG A CA 1
ATOM 2003 C C . ARG A 1 270 ? -8.843 13.712 13.936 1.00 95.88 270 ARG A C 1
ATOM 2005 O O . ARG A 1 270 ? -9.593 14.658 13.707 1.00 95.88 270 ARG A O 1
ATOM 2012 N N . THR A 1 271 ? -8.088 13.136 13.006 1.00 94.75 271 THR A N 1
ATOM 2013 C CA . THR A 1 271 ? -8.014 13.589 11.612 1.00 94.75 271 THR A CA 1
ATOM 2014 C C . THR A 1 271 ? -9.358 13.450 10.907 1.00 94.75 271 THR A C 1
ATOM 2016 O O . THR A 1 271 ? -9.852 14.436 10.366 1.00 94.75 271 THR A O 1
ATOM 2019 N N . MET A 1 272 ? -10.036 12.302 11.025 1.00 95.88 272 MET A N 1
ATOM 2020 C CA . MET A 1 272 ? -11.399 12.127 10.498 1.00 95.88 272 MET A CA 1
ATOM 2021 C C . MET A 1 272 ? -12.367 13.197 11.015 1.00 95.88 272 MET A C 1
ATOM 2023 O O . MET A 1 272 ? -13.145 13.769 10.253 1.00 95.88 272 MET A O 1
ATOM 2027 N N . ARG A 1 273 ? -12.278 13.533 12.308 1.00 95.12 273 ARG A N 1
ATOM 2028 C CA . ARG A 1 273 ? -13.107 14.580 12.921 1.00 95.12 273 ARG A CA 1
ATOM 2029 C C . ARG A 1 273 ? -12.804 15.971 12.374 1.00 95.12 273 ARG A C 1
ATOM 2031 O O . ARG A 1 273 ? -13.720 16.791 12.315 1.00 95.12 273 ARG A O 1
ATOM 2038 N N . THR A 1 274 ? -11.547 16.260 12.058 1.00 93.25 274 THR A N 1
ATOM 2039 C CA . THR A 1 274 ? -11.148 17.520 11.424 1.00 93.25 274 THR A CA 1
ATOM 2040 C C . THR A 1 274 ? -11.693 17.585 10.002 1.00 93.25 274 THR A C 1
ATOM 2042 O O . THR A 1 274 ? -12.395 18.539 9.682 1.00 93.25 274 THR A O 1
ATOM 2045 N N . LEU A 1 275 ? -11.471 16.542 9.198 1.00 92.88 275 LEU A N 1
ATOM 2046 C CA . LEU A 1 275 ? -11.943 16.462 7.812 1.00 92.88 275 LEU A CA 1
ATOM 2047 C C . LEU A 1 275 ? -13.472 16.570 7.717 1.00 92.88 275 LEU A C 1
ATOM 2049 O O . LEU A 1 275 ? -13.982 17.291 6.868 1.00 92.88 275 LEU A O 1
ATOM 2053 N N . ALA A 1 276 ? -14.210 15.970 8.656 1.00 93.81 276 ALA A N 1
ATOM 2054 C CA . ALA A 1 276 ? -15.673 16.059 8.727 1.00 93.81 276 ALA A CA 1
ATOM 2055 C C . ALA A 1 276 ? -16.230 17.477 8.968 1.00 93.81 276 ALA A C 1
ATOM 2057 O O . ALA A 1 276 ? -17.440 17.678 8.882 1.00 93.81 276 ALA A O 1
ATOM 2058 N N . LYS A 1 277 ? -15.386 18.448 9.343 1.00 92.94 277 LYS A N 1
ATOM 2059 C CA . LYS A 1 277 ? -15.782 19.853 9.538 1.00 92.94 277 LYS A CA 1
ATOM 2060 C C . LYS A 1 277 ? -15.451 20.738 8.339 1.00 92.94 277 LYS A C 1
ATOM 2062 O O . LYS A 1 277 ? -15.872 21.892 8.329 1.00 92.94 277 LYS A O 1
ATOM 2067 N N . LEU A 1 278 ? -14.670 20.237 7.386 1.00 91.19 278 LEU A N 1
ATOM 2068 C CA . LEU A 1 278 ? -14.255 20.990 6.212 1.00 91.19 278 LEU A CA 1
ATOM 2069 C C . LEU A 1 278 ? -15.286 20.832 5.084 1.00 91.19 278 LEU A C 1
ATOM 2071 O O . LEU A 1 278 ? -15.947 19.794 4.991 1.00 91.19 278 LEU A O 1
ATOM 2075 N N . PRO A 1 279 ? -15.421 21.831 4.195 1.00 90.81 279 PRO A N 1
ATOM 2076 C CA . PRO A 1 279 ? -16.054 21.630 2.897 1.00 90.81 279 PRO A CA 1
ATOM 2077 C C . PRO A 1 279 ? -15.417 20.449 2.150 1.00 90.81 279 PRO A C 1
ATOM 2079 O O . PRO A 1 279 ? -14.211 20.241 2.241 1.00 90.81 279 PRO A O 1
ATOM 2082 N N . VAL A 1 280 ? -16.205 19.693 1.376 1.00 88.75 280 VAL A N 1
ATOM 2083 C CA . VAL A 1 280 ? -15.743 18.450 0.717 1.00 88.75 280 VAL A CA 1
ATOM 2084 C C . VAL A 1 280 ? -14.496 18.672 -0.147 1.00 88.75 280 VAL A C 1
ATOM 2086 O O . VAL A 1 280 ? -13.580 17.855 -0.121 1.00 88.75 280 VAL A O 1
ATOM 2089 N N . LEU A 1 281 ? -14.425 19.796 -0.869 1.00 88.69 281 LEU A N 1
ATOM 2090 C CA . LEU A 1 281 ? -13.266 20.122 -1.703 1.00 88.69 281 LEU A CA 1
ATOM 2091 C C . LEU A 1 281 ? -12.008 20.425 -0.873 1.00 88.69 281 LEU A C 1
ATOM 2093 O O . LEU A 1 281 ? -10.909 20.053 -1.280 1.00 88.69 281 LEU A O 1
ATOM 2097 N N . ASP A 1 282 ? -12.162 21.055 0.291 1.00 88.06 282 ASP A N 1
ATOM 2098 C CA . ASP A 1 282 ? -11.050 21.350 1.199 1.00 88.06 282 ASP A CA 1
ATOM 2099 C C . ASP A 1 282 ? -10.592 20.083 1.927 1.00 88.06 282 ASP A C 1
ATOM 2101 O O . ASP A 1 282 ? -9.397 19.874 2.103 1.00 88.06 282 ASP A O 1
ATOM 2105 N N . ALA A 1 283 ? -11.529 19.204 2.303 1.00 86.88 283 ALA A N 1
ATOM 2106 C CA . ALA A 1 283 ? -11.218 17.894 2.870 1.00 86.88 283 ALA A CA 1
ATOM 2107 C C . ALA A 1 283 ? -10.437 17.019 1.874 1.00 86.88 283 ALA A C 1
ATOM 2109 O O . ALA A 1 283 ? -9.470 16.371 2.267 1.00 86.88 283 ALA A O 1
ATOM 2110 N N . TRP A 1 284 ? -10.818 17.047 0.590 1.00 83.88 284 TRP A N 1
ATOM 2111 C CA . TRP A 1 284 ? -10.113 16.351 -0.493 1.00 83.88 284 TRP A CA 1
ATOM 2112 C C . TRP A 1 284 ? -8.699 16.898 -0.715 1.00 83.88 284 TRP A C 1
ATOM 2114 O O . TRP A 1 284 ? -7.749 16.149 -0.916 1.00 83.88 284 TRP A O 1
ATOM 2124 N N . ASN A 1 285 ? -8.548 18.223 -0.671 1.00 79.12 285 ASN A N 1
ATOM 2125 C CA . ASN A 1 285 ? -7.279 18.907 -0.918 1.00 79.12 285 ASN A CA 1
ATOM 2126 C C . ASN A 1 285 ? -6.541 19.285 0.365 1.00 79.12 285 ASN A C 1
ATOM 2128 O O . ASN A 1 285 ? -5.736 20.216 0.329 1.00 79.12 285 ASN A O 1
ATOM 2132 N N . ALA A 1 286 ? -6.787 18.602 1.487 1.00 72.50 286 ALA A N 1
ATOM 2133 C CA . ALA A 1 286 ? -6.058 18.818 2.733 1.00 72.50 286 ALA A CA 1
ATOM 2134 C C . ALA A 1 286 ? -4.587 18.362 2.569 1.00 72.50 286 ALA A C 1
ATOM 2136 O O . ALA A 1 286 ? -4.153 17.328 3.078 1.00 72.50 286 ALA A O 1
ATOM 2137 N N . VAL A 1 287 ? -3.825 19.140 1.794 1.00 57.09 287 VAL A N 1
ATOM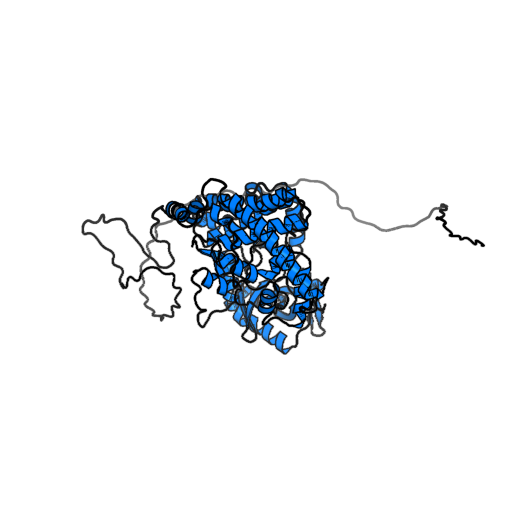 2138 C CA . VAL A 1 287 ? -2.417 18.977 1.451 1.00 57.09 287 VAL A CA 1
ATOM 2139 C C . VAL A 1 287 ? -1.656 20.069 2.167 1.00 57.09 287 VAL A C 1
ATOM 2141 O O . VAL A 1 287 ? -1.564 21.203 1.703 1.00 57.09 287 VAL A O 1
ATOM 2144 N N . ALA A 1 288 ? -1.064 19.702 3.287 1.00 52.34 288 ALA A N 1
ATOM 2145 C CA . ALA A 1 288 ? 0.179 20.312 3.705 1.00 52.34 288 ALA A CA 1
ATOM 2146 C C . ALA A 1 288 ? 0.861 19.325 4.638 1.00 52.34 288 ALA A C 1
ATOM 2148 O O . ALA A 1 288 ? 0.431 19.157 5.775 1.00 52.34 288 ALA A O 1
ATOM 2149 N N . ASP A 1 289 ? 1.920 18.683 4.155 1.00 56.22 289 ASP A N 1
ATOM 2150 C CA . ASP A 1 289 ? 2.820 17.882 4.985 1.00 56.22 289 ASP A CA 1
ATOM 2151 C C . ASP A 1 289 ? 3.333 18.700 6.183 1.00 56.22 289 ASP A C 1
ATOM 215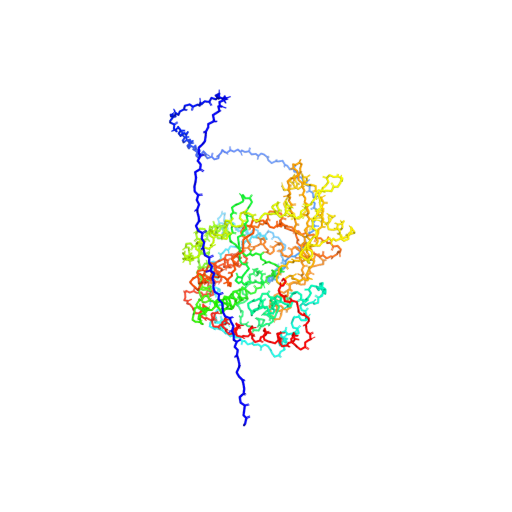3 O O . ASP A 1 289 ? 3.382 18.190 7.298 1.00 56.22 289 ASP A O 1
ATOM 2157 N N . ASP A 1 290 ? 3.565 20.004 5.996 1.00 44.97 290 ASP A N 1
ATOM 2158 C CA . ASP A 1 290 ? 3.974 20.925 7.066 1.00 44.97 290 ASP A CA 1
ATOM 2159 C C . ASP A 1 290 ? 2.868 21.150 8.119 1.00 44.97 290 ASP A C 1
ATOM 2161 O O . ASP A 1 290 ? 3.148 21.292 9.310 1.00 44.97 290 ASP A O 1
ATOM 2165 N N . GLN A 1 291 ? 1.591 21.133 7.710 1.00 48.78 291 GLN A N 1
ATOM 2166 C CA . GLN A 1 291 ? 0.455 21.179 8.639 1.00 48.78 291 GLN A CA 1
ATOM 2167 C C . GLN A 1 291 ? 0.201 19.809 9.267 1.00 48.78 291 GLN A C 1
ATOM 2169 O O . GLN A 1 291 ? -0.227 19.762 10.410 1.00 48.78 291 GLN A O 1
ATOM 2174 N N . LEU A 1 292 ? 0.476 18.703 8.569 1.00 53.91 292 LEU A N 1
ATOM 2175 C CA . LEU A 1 292 ? 0.263 17.343 9.068 1.00 53.91 292 LEU A CA 1
ATOM 2176 C C . LEU A 1 292 ? 1.286 16.972 10.148 1.00 53.91 292 LEU A C 1
ATOM 2178 O O . LEU A 1 292 ? 0.901 16.380 11.149 1.00 53.91 292 LEU A O 1
ATOM 2182 N N . VAL A 1 293 ? 2.552 17.378 9.996 1.00 54.19 293 VAL A N 1
ATOM 2183 C CA . VAL A 1 293 ? 3.604 17.219 11.020 1.00 54.19 293 VAL A CA 1
ATOM 2184 C C . VAL A 1 293 ? 3.300 18.071 12.257 1.00 54.19 293 VAL A C 1
ATOM 2186 O O . VAL A 1 293 ? 3.366 17.568 13.379 1.00 54.19 293 VAL A O 1
ATOM 2189 N N . SER A 1 294 ? 2.889 19.333 12.071 1.00 52.03 294 SER A N 1
ATOM 2190 C CA . SER A 1 294 ? 2.477 20.210 13.179 1.00 52.03 294 SER A CA 1
ATOM 2191 C C . SER A 1 294 ? 1.198 19.707 13.868 1.00 52.03 294 SER A C 1
ATOM 2193 O O . SER A 1 294 ? 1.125 19.660 15.096 1.00 52.03 294 SER A O 1
ATOM 2195 N N . PHE A 1 295 ? 0.216 19.237 13.095 1.00 51.59 295 PHE A N 1
ATOM 2196 C CA . PHE A 1 295 ? -1.042 18.668 13.589 1.00 51.59 295 PHE A CA 1
ATOM 2197 C C . PHE A 1 295 ? -0.839 17.335 14.317 1.00 51.59 295 PHE A C 1
ATOM 2199 O O . PHE A 1 295 ? -1.480 17.085 15.338 1.00 51.59 295 PHE A O 1
ATOM 2206 N N . ALA A 1 296 ? 0.070 16.492 13.824 1.00 57.47 296 ALA A N 1
ATOM 2207 C CA . ALA A 1 296 ? 0.476 15.255 14.479 1.00 57.47 296 ALA A CA 1
ATOM 2208 C C . ALA A 1 296 ? 1.436 15.494 15.656 1.00 57.47 296 ALA A C 1
ATOM 2210 O O . ALA A 1 296 ? 1.774 14.537 16.343 1.00 57.47 296 ALA A O 1
ATOM 2211 N N . GLN A 1 297 ? 1.859 16.740 15.913 1.00 60.88 297 GLN A N 1
ATOM 2212 C CA . GLN A 1 297 ? 2.835 17.099 16.948 1.00 60.88 297 GLN A CA 1
ATOM 2213 C C . GLN A 1 297 ? 4.130 16.273 16.851 1.00 60.88 297 GLN A C 1
ATOM 2215 O O . GLN A 1 297 ? 4.670 15.845 17.867 1.00 60.88 297 GLN A O 1
ATOM 2220 N N . ALA A 1 298 ? 4.600 16.009 15.633 1.00 60.50 298 ALA A N 1
ATOM 2221 C CA . ALA A 1 298 ? 5.701 15.089 15.357 1.00 60.50 298 ALA A CA 1
ATOM 2222 C C . ALA A 1 298 ? 7.062 15.811 15.282 1.00 60.50 298 ALA A C 1
ATOM 2224 O O . ALA A 1 298 ? 7.709 15.858 14.230 1.00 60.50 298 ALA A O 1
ATOM 2225 N N . HIS A 1 299 ? 7.451 16.459 16.381 1.00 68.75 299 HIS A N 1
ATOM 2226 C CA . HIS A 1 299 ? 8.636 17.319 16.431 1.00 68.75 299 HIS A CA 1
ATOM 2227 C C . HIS A 1 299 ? 9.949 16.518 16.408 1.00 68.75 299 HIS A C 1
ATOM 2229 O O . HIS A 1 299 ? 10.910 16.959 15.775 1.00 68.75 299 HIS A O 1
ATOM 2235 N N . ASP A 1 300 ? 9.977 15.324 17.005 1.00 69.94 300 ASP A N 1
ATOM 2236 C CA . ASP A 1 300 ? 11.173 14.476 17.108 1.00 69.94 300 ASP A CA 1
ATOM 2237 C C . ASP A 1 300 ? 11.480 1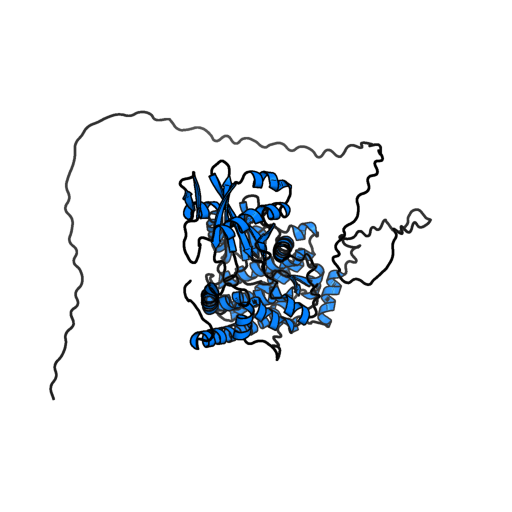3.746 15.789 1.00 69.94 300 ASP A C 1
ATOM 2239 O O . ASP A 1 300 ? 12.613 13.320 15.532 1.00 69.94 300 ASP A O 1
ATOM 2243 N N . LEU A 1 301 ? 10.480 13.628 14.910 1.00 74.69 301 LEU A N 1
ATOM 2244 C CA . LEU A 1 301 ? 10.625 13.034 13.581 1.00 74.69 3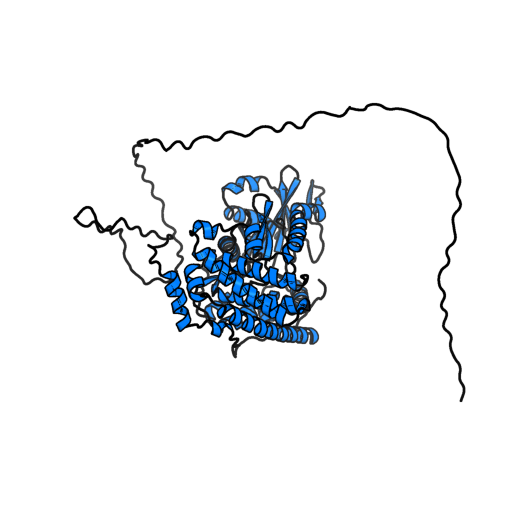01 LEU A CA 1
ATOM 2245 C C . LEU A 1 301 ? 11.078 14.041 12.505 1.00 74.69 301 LEU A C 1
ATOM 2247 O O . LEU A 1 301 ? 11.511 13.634 11.423 1.00 74.69 301 LEU A O 1
ATOM 2251 N N . ALA A 1 302 ? 11.023 15.348 12.775 1.00 74.94 302 ALA A N 1
ATOM 2252 C CA . ALA A 1 302 ? 11.279 16.381 11.769 1.00 74.94 302 ALA A CA 1
ATOM 2253 C C . ALA A 1 302 ? 12.661 16.240 11.101 1.00 74.94 302 ALA A C 1
ATOM 2255 O O . ALA A 1 302 ? 12.765 16.249 9.872 1.00 74.94 302 ALA A O 1
ATOM 2256 N N . GLU A 1 303 ? 13.722 16.033 11.886 1.00 77.00 303 GLU A N 1
ATOM 2257 C CA . GLU A 1 303 ? 15.079 15.859 11.350 1.00 77.00 303 GLU A CA 1
ATOM 2258 C C . GLU A 1 303 ? 15.212 14.565 10.525 1.00 77.00 303 GLU A C 1
ATOM 2260 O O . GLU A 1 303 ? 15.843 14.549 9.462 1.00 77.00 303 GLU A O 1
ATOM 2265 N N . ALA A 1 304 ? 14.581 13.475 10.978 1.00 78.12 304 ALA A N 1
ATOM 2266 C CA . ALA A 1 304 ? 14.572 12.208 10.254 1.00 78.12 304 ALA A CA 1
ATOM 2267 C C . ALA A 1 304 ? 13.874 12.358 8.892 1.00 78.12 304 ALA A C 1
ATOM 2269 O O . ALA A 1 304 ? 14.426 11.948 7.868 1.00 78.12 304 ALA A O 1
ATOM 2270 N N . LEU A 1 305 ? 12.715 13.024 8.849 1.00 78.19 305 LEU A N 1
ATOM 2271 C CA . LEU A 1 305 ? 12.000 13.316 7.603 1.00 78.19 305 LEU A CA 1
ATOM 2272 C C . LEU A 1 305 ? 12.797 14.238 6.679 1.00 78.19 305 LEU A C 1
ATOM 2274 O O . LEU A 1 305 ? 12.830 13.988 5.475 1.00 78.19 305 LEU A O 1
ATOM 2278 N N . GLN A 1 306 ? 13.498 15.246 7.209 1.00 79.38 306 GLN A N 1
ATOM 2279 C CA . GLN A 1 306 ? 14.381 16.098 6.405 1.00 79.38 306 GLN A CA 1
ATOM 2280 C C . GLN A 1 306 ? 15.515 15.296 5.754 1.00 79.38 306 GLN A C 1
ATOM 2282 O O . GLN A 1 306 ? 15.769 15.448 4.557 1.00 79.38 306 GLN A O 1
ATOM 2287 N N . LYS A 1 307 ? 16.164 14.393 6.501 1.00 81.94 307 LYS A N 1
ATOM 2288 C CA . LYS A 1 307 ? 17.211 13.501 5.969 1.00 81.94 307 LYS A CA 1
ATOM 2289 C C . LYS A 1 307 ? 16.664 12.564 4.890 1.00 81.94 307 LYS A C 1
ATOM 2291 O O . LYS A 1 307 ? 17.282 12.417 3.830 1.00 81.94 307 LYS A O 1
ATOM 2296 N N . VAL A 1 308 ? 15.497 11.956 5.125 1.00 82.12 308 VAL A N 1
ATOM 2297 C CA . VAL A 1 308 ? 14.822 11.105 4.130 1.00 82.12 308 VAL A CA 1
ATOM 2298 C C . VAL A 1 308 ? 14.458 11.926 2.893 1.00 82.12 308 VAL A C 1
ATOM 2300 O O . VAL A 1 308 ? 14.713 11.471 1.779 1.00 82.12 308 VAL A O 1
ATOM 2303 N N . GLY A 1 309 ? 13.956 13.149 3.065 1.00 81.12 309 GLY A N 1
ATOM 2304 C CA . GLY A 1 309 ? 13.611 14.062 1.978 1.00 81.12 309 GLY A CA 1
ATOM 2305 C C . GLY A 1 309 ? 14.817 14.473 1.133 1.00 81.12 309 GLY A C 1
ATOM 2306 O O . GLY A 1 309 ? 14.785 14.358 -0.092 1.00 81.12 309 GLY A O 1
ATOM 2307 N N . ALA A 1 310 ? 15.932 14.849 1.761 1.00 82.56 310 ALA A N 1
ATOM 2308 C CA . ALA A 1 310 ? 17.168 15.182 1.053 1.00 82.56 310 ALA A CA 1
ATOM 2309 C C . ALA A 1 310 ? 17.677 14.006 0.197 1.00 82.56 310 ALA A C 1
ATOM 2311 O O . ALA A 1 310 ? 18.067 14.186 -0.960 1.00 82.56 310 ALA A O 1
ATOM 2312 N N . LYS A 1 311 ? 17.608 12.776 0.726 1.00 81.94 311 LYS A N 1
ATOM 2313 C CA . LYS A 1 311 ? 17.943 11.555 -0.025 1.00 81.94 311 LYS A CA 1
ATOM 2314 C C . LYS A 1 311 ? 16.940 11.281 -1.150 1.00 81.94 311 LYS A C 1
ATOM 2316 O O . LYS A 1 311 ? 17.344 10.879 -2.244 1.00 81.94 311 LYS A O 1
ATOM 2321 N N . ALA A 1 312 ? 15.654 11.512 -0.895 1.00 80.88 312 ALA A N 1
ATOM 2322 C CA . ALA A 1 312 ? 14.563 11.312 -1.839 1.00 80.88 312 ALA A CA 1
ATOM 2323 C C . ALA A 1 312 ? 14.726 12.191 -3.088 1.00 80.88 312 ALA A C 1
ATOM 2325 O O . ALA A 1 312 ? 14.596 11.683 -4.199 1.00 80.88 312 ALA A O 1
ATOM 2326 N N . LEU A 1 313 ? 15.136 13.458 -2.936 1.00 79.69 313 LEU A N 1
ATOM 2327 C CA . LEU A 1 313 ? 15.412 14.368 -4.062 1.00 79.69 313 LEU A CA 1
ATOM 2328 C C . LEU A 1 313 ? 16.444 13.807 -5.053 1.00 79.69 313 LEU A C 1
ATOM 2330 O O . LEU A 1 313 ? 16.324 14.016 -6.259 1.00 79.69 313 LEU A O 1
ATOM 2334 N N . GLY A 1 314 ? 17.440 13.068 -4.557 1.00 80.69 314 GLY A N 1
ATOM 2335 C CA . GLY A 1 314 ? 18.454 12.417 -5.386 1.00 80.69 314 GLY A CA 1
ATOM 2336 C C . GLY A 1 314 ? 18.024 11.070 -5.977 1.00 80.69 314 GLY A C 1
ATOM 2337 O O . GLY A 1 314 ? 18.727 10.540 -6.837 1.00 80.69 314 GLY A O 1
ATOM 2338 N N . ASN A 1 315 ? 16.908 10.490 -5.535 1.00 83.44 315 ASN A N 1
ATOM 2339 C CA . ASN A 1 315 ? 16.460 9.165 -5.952 1.00 83.44 315 ASN A CA 1
ATOM 2340 C C . ASN A 1 315 ? 15.569 9.243 -7.200 1.00 83.44 315 ASN A C 1
ATOM 2342 O O . ASN A 1 315 ? 14.355 9.059 -7.111 1.00 83.44 315 ASN A O 1
ATOM 2346 N N . THR A 1 316 ? 16.179 9.539 -8.351 1.00 86.06 316 THR A N 1
ATOM 2347 C CA . THR A 1 316 ? 15.492 9.684 -9.644 1.00 86.06 316 THR A CA 1
ATOM 2348 C C . THR A 1 316 ? 15.752 8.509 -10.590 1.00 86.06 316 THR A C 1
ATOM 2350 O O . THR A 1 316 ? 16.818 7.883 -10.546 1.00 86.06 316 THR A O 1
ATOM 2353 N N . GLY A 1 317 ? 14.803 8.238 -11.493 1.00 85.94 317 GLY A N 1
ATOM 2354 C CA . GLY A 1 317 ? 14.987 7.302 -12.609 1.00 85.94 317 GLY A CA 1
ATOM 2355 C C . GLY A 1 317 ? 16.195 7.659 -13.481 1.00 85.94 317 GLY A C 1
ATOM 2356 O O . GLY A 1 317 ? 16.997 6.785 -13.792 1.00 85.94 317 GLY A O 1
ATOM 2357 N N . ALA A 1 318 ? 16.411 8.949 -13.758 1.00 89.06 318 ALA A N 1
ATOM 2358 C CA . ALA A 1 318 ? 17.573 9.431 -14.509 1.00 89.06 318 ALA A CA 1
ATOM 2359 C C . ALA A 1 318 ? 18.913 9.097 -13.826 1.00 89.06 318 ALA A C 1
ATOM 2361 O O . ALA A 1 318 ? 19.837 8.608 -14.471 1.00 89.06 318 ALA A O 1
ATOM 2362 N N . ARG A 1 319 ? 19.023 9.289 -12.501 1.00 90.81 319 ARG A N 1
ATOM 2363 C CA . ARG A 1 319 ? 20.237 8.919 -11.749 1.00 90.81 319 ARG A CA 1
ATOM 2364 C C . ARG A 1 319 ? 20.454 7.408 -11.726 1.00 90.81 319 ARG A C 1
ATOM 2366 O O . ARG A 1 319 ? 21.595 6.954 -11.674 1.00 90.81 319 ARG A O 1
ATOM 2373 N N . PHE A 1 320 ? 19.372 6.631 -11.701 1.00 92.75 320 PHE A N 1
ATOM 2374 C CA . PHE A 1 320 ? 19.454 5.180 -11.827 1.00 92.75 320 PHE A CA 1
ATOM 2375 C C . PHE A 1 320 ? 19.961 4.770 -13.212 1.00 92.75 320 PHE A C 1
ATOM 2377 O O . PHE A 1 320 ? 20.923 4.008 -13.267 1.00 92.75 320 PHE A O 1
ATOM 2384 N N . ALA A 1 321 ? 19.380 5.316 -14.286 1.00 94.00 321 ALA A N 1
ATOM 2385 C CA . ALA A 1 321 ? 19.805 5.062 -15.659 1.00 94.00 321 ALA A CA 1
ATOM 2386 C C . ALA A 1 321 ? 21.293 5.388 -15.836 1.00 94.00 321 ALA A C 1
ATOM 2388 O O . ALA A 1 321 ? 22.069 4.493 -16.129 1.00 94.00 321 ALA A O 1
ATOM 2389 N N . ALA A 1 322 ? 21.731 6.592 -15.452 1.00 93.56 322 ALA A N 1
ATOM 2390 C CA . ALA A 1 322 ? 23.132 7.017 -15.561 1.00 93.56 322 ALA A CA 1
ATOM 2391 C C . ALA A 1 322 ? 24.157 6.079 -14.885 1.00 93.56 322 ALA A C 1
ATOM 2393 O O . ALA A 1 322 ? 25.334 6.108 -15.227 1.00 93.56 322 ALA A O 1
ATOM 2394 N N . LYS A 1 323 ? 23.737 5.278 -13.897 1.00 93.88 323 LYS A N 1
ATOM 2395 C CA . LYS A 1 323 ? 24.593 4.300 -13.203 1.00 93.88 323 LYS A CA 1
ATOM 2396 C C . LYS A 1 323 ? 24.443 2.869 -13.705 1.00 93.88 323 LYS A C 1
ATOM 2398 O O . LYS A 1 323 ? 25.276 2.036 -13.371 1.00 93.88 323 LYS A O 1
ATOM 2403 N N . SER A 1 324 ? 23.346 2.575 -14.391 1.00 95.31 324 SER A N 1
ATOM 2404 C CA . SER A 1 324 ? 22.901 1.209 -14.673 1.00 95.31 324 SER A CA 1
ATOM 2405 C C . SER A 1 324 ? 22.685 0.988 -16.164 1.00 95.31 324 SER A C 1
ATOM 2407 O O . SER A 1 324 ? 22.000 0.039 -16.520 1.00 95.31 324 SER A O 1
ATOM 2409 N N . THR A 1 325 ? 23.203 1.870 -17.020 1.00 96.69 325 THR A N 1
ATOM 2410 C CA . THR A 1 325 ? 23.123 1.748 -18.475 1.00 96.69 325 THR A CA 1
ATOM 2411 C C . THR A 1 325 ? 24.474 2.024 -19.116 1.00 96.69 325 THR A C 1
ATOM 2413 O O . THR A 1 325 ? 25.261 2.830 -18.616 1.00 96.69 325 THR A O 1
ATOM 2416 N N . VAL A 1 326 ? 24.711 1.397 -20.260 1.00 96.25 326 VAL A N 1
ATOM 2417 C CA . VAL A 1 326 ? 25.876 1.597 -21.122 1.00 96.25 326 VAL A CA 1
ATOM 2418 C C . VAL A 1 326 ? 25.418 1.968 -22.526 1.00 96.25 326 VAL A C 1
ATOM 2420 O O . VAL A 1 326 ? 24.306 1.627 -22.937 1.00 96.25 326 VAL A O 1
ATOM 2423 N N . ARG A 1 327 ? 26.273 2.690 -23.251 1.00 95.62 327 ARG A N 1
ATOM 2424 C CA . ARG A 1 327 ? 26.020 3.030 -24.650 1.00 95.62 327 ARG A CA 1
ATOM 2425 C C . ARG A 1 327 ? 26.303 1.817 -25.532 1.00 95.62 327 ARG A C 1
ATOM 2427 O O . ARG A 1 327 ? 27.308 1.139 -25.322 1.00 95.62 327 ARG A O 1
ATOM 2434 N N . THR A 1 328 ? 25.431 1.555 -26.492 1.00 94.19 328 THR A N 1
ATOM 2435 C CA . THR A 1 328 ? 25.589 0.481 -27.478 1.00 94.19 328 THR A CA 1
ATOM 2436 C C . THR A 1 328 ? 26.326 0.986 -28.724 1.00 94.19 328 THR A C 1
ATOM 2438 O O . THR A 1 328 ? 26.453 2.194 -28.939 1.00 94.19 328 THR A O 1
ATOM 2441 N N . GLU A 1 329 ? 26.859 0.070 -29.538 1.00 92.69 329 GLU A N 1
ATOM 2442 C CA . GLU A 1 329 ? 27.647 0.408 -30.740 1.00 92.69 329 GLU A CA 1
ATOM 2443 C C . GLU A 1 329 ? 26.832 1.163 -31.801 1.00 92.69 329 GLU A C 1
ATOM 2445 O O . GLU A 1 329 ?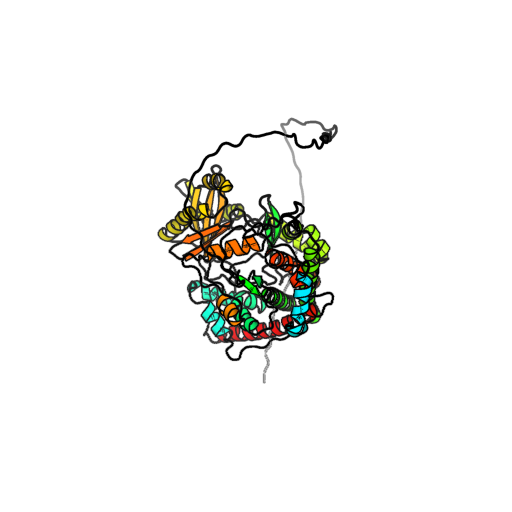 27.364 2.015 -32.507 1.00 92.69 329 GLU A O 1
ATOM 2450 N N . ASP A 1 330 ? 25.527 0.903 -31.866 1.00 89.56 330 ASP A N 1
ATOM 2451 C CA . ASP A 1 330 ? 24.554 1.589 -32.723 1.00 89.56 330 ASP A CA 1
ATOM 2452 C C . ASP A 1 330 ? 24.119 2.965 -32.176 1.00 89.56 330 ASP A C 1
ATOM 2454 O O . ASP A 1 330 ? 23.275 3.639 -32.766 1.00 89.56 330 ASP A O 1
ATOM 2458 N N . GLY A 1 331 ? 24.713 3.415 -31.065 1.00 88.25 331 GLY A N 1
ATOM 2459 C CA . GLY A 1 331 ? 24.491 4.734 -30.475 1.00 88.25 331 GLY A CA 1
ATOM 2460 C C . GLY A 1 331 ? 23.334 4.813 -29.476 1.00 88.25 331 GLY A C 1
ATOM 2461 O O . GLY A 1 331 ? 23.150 5.884 -28.888 1.00 88.25 331 GLY A O 1
ATOM 2462 N N . GLY A 1 332 ? 22.607 3.713 -29.256 1.00 93.19 332 GLY A N 1
ATOM 2463 C CA . GLY A 1 332 ? 21.539 3.584 -28.262 1.00 93.19 332 GLY A CA 1
ATOM 2464 C C . GLY A 1 332 ? 22.034 3.372 -26.826 1.00 93.19 332 GLY A C 1
ATOM 2465 O O . GLY A 1 332 ? 23.219 3.517 -26.506 1.00 93.19 332 GLY A O 1
ATOM 2466 N N . TRP A 1 333 ? 21.099 3.030 -25.938 1.00 96.25 333 TRP A N 1
ATOM 2467 C CA . TRP A 1 333 ? 21.371 2.742 -24.528 1.00 96.25 333 TRP A CA 1
ATOM 2468 C C . TRP A 1 333 ? 20.791 1.394 -24.108 1.00 96.25 333 TRP A C 1
ATOM 2470 O O . TRP A 1 333 ? 19.639 1.102 -24.406 1.00 96.25 333 TRP A O 1
ATOM 2480 N N . ARG A 1 334 ? 21.555 0.619 -23.334 1.00 96.50 334 ARG A N 1
ATOM 2481 C CA . ARG A 1 334 ? 21.132 -0.668 -22.758 1.00 96.50 334 ARG A CA 1
ATOM 2482 C C . ARG A 1 334 ? 21.423 -0.725 -21.263 1.00 96.50 334 ARG A C 1
ATOM 2484 O O . ARG A 1 334 ? 22.396 -0.127 -20.806 1.00 96.50 334 ARG A O 1
ATOM 2491 N N . PHE A 1 335 ? 20.597 -1.424 -20.491 1.00 97.44 335 PHE A N 1
ATOM 2492 C CA . PHE A 1 335 ? 20.846 -1.677 -19.076 1.00 97.44 335 PHE A CA 1
ATOM 2493 C C . PHE A 1 335 ? 22.073 -2.573 -18.862 1.00 97.44 335 PHE A C 1
ATOM 2495 O O . PHE A 1 335 ? 22.282 -3.559 -19.558 1.00 97.44 335 PHE A O 1
ATOM 2502 N N . THR A 1 336 ? 22.864 -2.261 -17.840 1.00 96.19 336 THR A N 1
ATOM 2503 C CA . THR A 1 336 ? 23.950 -3.116 -17.359 1.00 96.19 336 THR A CA 1
ATOM 2504 C C . THR A 1 336 ? 23.378 -4.178 -16.428 1.00 96.19 336 THR A C 1
ATOM 2506 O O . THR A 1 336 ? 22.795 -3.839 -15.395 1.00 96.19 336 THR A O 1
ATOM 2509 N N . ALA A 1 337 ? 23.568 -5.456 -16.754 1.00 93.31 337 ALA A N 1
ATOM 2510 C CA . ALA A 1 337 ? 23.116 -6.556 -15.911 1.00 93.31 337 ALA A CA 1
ATOM 2511 C C . ALA A 1 337 ? 23.754 -6.505 -14.507 1.00 93.31 337 ALA A C 1
ATOM 2513 O O . ALA A 1 337 ? 24.965 -6.358 -14.349 1.00 93.31 337 ALA A O 1
ATOM 2514 N N . ALA A 1 338 ? 22.925 -6.673 -13.480 1.00 92.12 338 ALA A N 1
ATOM 2515 C CA . ALA A 1 338 ? 23.312 -6.873 -12.087 1.00 92.12 338 ALA A CA 1
ATOM 2516 C C . ALA A 1 338 ? 22.393 -7.928 -11.423 1.00 92.12 338 ALA A C 1
ATOM 2518 O O . ALA A 1 338 ? 21.557 -7.573 -10.578 1.00 92.12 338 ALA A O 1
ATOM 2519 N N . PRO A 1 339 ? 22.480 -9.215 -11.822 1.00 88.06 339 PRO A N 1
ATOM 2520 C CA . PRO A 1 339 ? 21.597 -10.260 -11.305 1.00 88.06 339 PRO A CA 1
ATOM 2521 C C . PRO A 1 339 ? 21.778 -10.504 -9.791 1.00 88.06 339 PRO A C 1
ATOM 2523 O O . PRO A 1 339 ? 22.884 -10.336 -9.278 1.00 88.06 339 PRO A O 1
ATOM 2526 N N . PRO A 1 340 ? 20.713 -10.899 -9.061 1.00 85.56 340 PRO A N 1
ATOM 2527 C CA . PRO A 1 340 ? 19.335 -11.057 -9.540 1.00 85.56 340 PRO A CA 1
ATOM 2528 C C . PRO A 1 340 ? 18.547 -9.733 -9.552 1.00 85.56 340 PRO A C 1
ATOM 2530 O O . PRO A 1 340 ? 17.381 -9.697 -9.931 1.00 85.56 340 PRO A O 1
ATOM 2533 N N . VAL A 1 341 ? 19.148 -8.629 -9.098 1.00 87.56 341 VAL A N 1
ATOM 2534 C CA . VAL A 1 341 ? 18.468 -7.345 -8.870 1.00 87.56 341 VAL A CA 1
ATOM 2535 C C . VAL A 1 341 ? 17.971 -6.739 -10.184 1.00 87.56 341 VAL A C 1
ATOM 2537 O O . VAL A 1 341 ? 16.817 -6.301 -10.249 1.00 87.56 341 VAL A O 1
ATOM 2540 N N . LEU A 1 342 ? 18.821 -6.706 -11.207 1.00 93.38 342 LEU A N 1
ATOM 2541 C CA . LEU A 1 342 ? 18.520 -6.214 -12.547 1.00 93.38 342 LEU A CA 1
ATOM 2542 C C . LEU A 1 342 ? 19.076 -7.217 -13.558 1.00 93.38 342 LEU A C 1
ATOM 2544 O O . LEU A 1 342 ? 20.284 -7.418 -13.602 1.00 93.38 342 LEU A O 1
ATOM 2548 N N . SER A 1 343 ? 18.219 -7.844 -14.351 1.00 94.50 343 SER A N 1
ATOM 2549 C CA . SER A 1 343 ? 18.637 -8.894 -15.283 1.00 94.50 343 SER A CA 1
ATOM 2550 C C . SER A 1 343 ? 18.157 -8.590 -16.690 1.00 94.50 343 SER A C 1
ATOM 2552 O O . SER A 1 343 ? 17.091 -8.000 -16.878 1.00 94.50 343 SER A O 1
ATOM 2554 N N . GLU A 1 344 ? 18.939 -9.017 -17.673 1.00 95.12 344 GLU A N 1
ATOM 2555 C CA . GLU A 1 344 ? 18.527 -9.006 -19.073 1.00 95.12 344 GLU A CA 1
ATOM 2556 C C . GLU A 1 344 ? 17.307 -9.912 -19.280 1.00 95.12 344 GLU A C 1
ATOM 2558 O O . GLU A 1 344 ? 17.070 -10.861 -18.523 1.00 95.12 344 GLU A O 1
ATOM 2563 N N . VAL A 1 345 ? 16.513 -9.597 -20.301 1.00 95.88 345 VAL A N 1
ATOM 2564 C CA . VAL A 1 345 ? 15.366 -10.405 -20.727 1.00 95.88 345 VAL A CA 1
ATOM 2565 C C . VAL A 1 345 ? 15.546 -10.818 -22.186 1.00 95.88 345 VAL A C 1
ATOM 2567 O O . VAL A 1 345 ? 16.191 -10.087 -22.935 1.00 95.88 345 VAL A O 1
ATOM 2570 N N . PRO A 1 346 ? 14.966 -11.950 -22.623 1.00 96.44 346 PRO A N 1
ATOM 2571 C CA . PRO A 1 346 ? 14.971 -12.318 -24.035 1.00 96.44 346 PRO A CA 1
ATOM 2572 C C . PRO A 1 346 ? 14.327 -11.232 -24.910 1.00 96.44 346 PRO A C 1
ATOM 2574 O O . PRO A 1 346 ? 13.331 -10.628 -24.502 1.00 96.44 346 PRO A O 1
ATOM 2577 N N . ASP A 1 347 ? 14.819 -11.056 -26.140 1.00 96.50 347 ASP A N 1
ATOM 2578 C CA . ASP A 1 347 ? 14.335 -10.029 -27.081 1.00 96.50 347 ASP A CA 1
ATOM 2579 C C . ASP A 1 347 ? 12.820 -10.091 -27.315 1.00 96.50 347 ASP A C 1
ATOM 2581 O O . ASP A 1 347 ? 12.154 -9.061 -27.405 1.00 96.50 347 ASP A O 1
ATOM 2585 N N . ALA A 1 348 ? 12.245 -11.297 -27.346 1.00 97.31 348 ALA A N 1
ATOM 2586 C CA . ALA A 1 348 ? 10.799 -11.482 -27.459 1.00 97.31 348 ALA A CA 1
ATOM 2587 C C . ALA A 1 348 ? 10.038 -10.832 -26.286 1.00 97.31 348 ALA A C 1
ATOM 2589 O O . ALA A 1 348 ? 9.038 -10.145 -26.493 1.00 97.31 348 ALA A O 1
ATOM 2590 N N . THR A 1 349 ? 10.536 -10.998 -25.057 1.00 97.38 349 THR A N 1
ATOM 2591 C CA . THR A 1 349 ? 9.965 -10.374 -23.856 1.00 97.38 349 THR A CA 1
ATOM 2592 C C . THR A 1 349 ? 10.193 -8.865 -23.857 1.00 97.38 349 THR A C 1
ATOM 2594 O O . THR A 1 349 ? 9.261 -8.116 -23.563 1.00 97.38 349 THR A O 1
ATOM 2597 N N . ALA A 1 350 ? 11.394 -8.399 -24.223 1.00 97.88 350 ALA A N 1
ATOM 2598 C CA . ALA A 1 350 ? 11.679 -6.969 -24.355 1.00 97.88 350 ALA A CA 1
ATOM 2599 C C . ALA A 1 350 ? 10.722 -6.299 -25.356 1.00 97.88 350 ALA A C 1
ATOM 2601 O O . ALA A 1 350 ? 10.102 -5.283 -25.037 1.00 97.88 350 ALA A O 1
ATOM 2602 N N . GLY A 1 351 ? 10.532 -6.916 -26.526 1.00 98.25 351 GLY A N 1
ATOM 2603 C CA . GLY A 1 351 ? 9.610 -6.460 -27.563 1.00 98.25 351 GLY A CA 1
ATOM 2604 C C . GLY A 1 351 ? 8.156 -6.410 -27.091 1.00 98.25 351 GLY A C 1
ATOM 2605 O O . GLY A 1 351 ? 7.483 -5.401 -27.306 1.00 98.25 351 GLY A O 1
ATOM 2606 N N . ALA A 1 352 ? 7.677 -7.445 -26.392 1.00 98.31 352 ALA A N 1
ATOM 2607 C CA . ALA A 1 352 ? 6.318 -7.478 -25.846 1.00 98.31 352 ALA A CA 1
ATOM 2608 C C . ALA A 1 352 ? 6.077 -6.366 -24.807 1.00 98.31 352 ALA A C 1
ATOM 2610 O O . ALA A 1 352 ? 5.070 -5.654 -24.869 1.00 98.31 352 ALA A O 1
ATOM 2611 N N . VAL A 1 353 ? 7.022 -6.163 -23.881 1.00 98.50 353 VAL A N 1
ATOM 2612 C CA . VAL A 1 353 ? 6.942 -5.099 -22.868 1.00 98.50 353 VAL A CA 1
ATOM 2613 C C . VAL A 1 353 ? 6.995 -3.717 -23.522 1.00 98.50 353 VAL A C 1
ATOM 2615 O O . VAL A 1 353 ? 6.173 -2.862 -23.191 1.00 98.50 353 VAL A O 1
ATOM 2618 N N . ALA A 1 354 ? 7.899 -3.487 -24.476 1.00 98.38 354 ALA A N 1
ATOM 2619 C CA . ALA A 1 354 ? 7.994 -2.215 -25.191 1.00 98.38 354 ALA A CA 1
ATOM 2620 C C . ALA A 1 354 ? 6.710 -1.903 -25.982 1.00 98.38 354 ALA A C 1
ATOM 2622 O O . ALA A 1 354 ? 6.157 -0.809 -25.859 1.00 98.38 354 ALA A O 1
ATOM 2623 N N . ALA A 1 355 ? 6.175 -2.878 -26.726 1.00 98.19 355 ALA A N 1
ATOM 2624 C CA . ALA A 1 355 ? 4.933 -2.728 -27.485 1.00 98.19 355 ALA A CA 1
ATOM 2625 C C . ALA A 1 355 ? 3.721 -2.429 -26.582 1.00 98.19 355 ALA A C 1
ATOM 2627 O O . ALA A 1 355 ? 2.820 -1.679 -26.972 1.00 98.19 355 ALA A O 1
ATOM 2628 N N . SER A 1 356 ? 3.718 -2.945 -25.346 1.00 98.25 356 SER A N 1
ATOM 2629 C CA . SER A 1 356 ? 2.668 -2.671 -24.355 1.00 98.25 356 SER A CA 1
ATOM 2630 C C . SER A 1 356 ? 2.580 -1.193 -23.941 1.00 98.25 356 SER A C 1
ATOM 2632 O O . SER A 1 356 ? 1.544 -0.760 -23.423 1.00 98.25 356 SER A O 1
ATOM 2634 N N . LEU A 1 357 ? 3.612 -0.380 -24.210 1.00 98.25 357 LEU A N 1
ATOM 2635 C CA . LEU A 1 357 ? 3.549 1.058 -23.955 1.00 98.25 357 LEU A CA 1
ATOM 2636 C C . LEU A 1 357 ? 2.530 1.768 -24.858 1.00 98.25 357 LEU A C 1
ATOM 2638 O O . LEU A 1 357 ? 1.919 2.736 -24.416 1.00 98.25 357 LEU A O 1
ATOM 2642 N N . GLY A 1 358 ? 2.262 1.261 -26.068 1.00 97.31 358 GLY A N 1
ATOM 2643 C CA . GLY A 1 358 ? 1.250 1.824 -26.973 1.00 97.31 358 GLY A CA 1
ATOM 2644 C C . GLY A 1 358 ? -0.157 1.866 -26.351 1.00 97.31 358 GLY A C 1
ATOM 2645 O O . GLY A 1 358 ? -0.757 2.940 -26.266 1.00 97.31 358 GLY A O 1
ATOM 2646 N N . PRO A 1 359 ? -0.703 0.730 -25.871 1.00 97.00 359 PRO A N 1
ATOM 2647 C CA . PRO A 1 359 ? -1.927 0.708 -25.072 1.00 97.00 359 PRO A CA 1
ATOM 2648 C C . PRO A 1 359 ? -1.870 1.556 -23.799 1.00 97.00 359 PRO A C 1
ATOM 2650 O O . PRO A 1 359 ? -2.843 2.253 -23.510 1.00 97.00 359 PRO A O 1
ATOM 2653 N N . TYR A 1 360 ? -0.742 1.552 -23.081 1.00 97.94 360 TYR A N 1
ATOM 2654 C CA . TYR A 1 360 ? -0.564 2.345 -21.860 1.00 97.94 360 TYR A CA 1
ATOM 2655 C C . TYR A 1 360 ? -0.757 3.849 -22.087 1.00 97.94 360 TYR A C 1
ATOM 2657 O O . TYR A 1 360 ? -1.399 4.491 -21.254 1.00 97.94 360 TYR A O 1
ATOM 2665 N N . VAL A 1 361 ? -0.293 4.415 -23.210 1.00 97.06 361 VAL A N 1
ATOM 2666 C CA . VAL A 1 361 ? -0.477 5.851 -23.508 1.00 97.06 361 VAL A CA 1
ATOM 2667 C C . VAL A 1 361 ? -1.956 6.252 -23.443 1.00 97.06 361 VAL A C 1
ATOM 2669 O O . VAL A 1 361 ? -2.288 7.325 -22.950 1.00 97.06 361 VAL A O 1
ATOM 2672 N N . ARG A 1 362 ? -2.881 5.371 -23.843 1.00 95.50 362 ARG A N 1
ATOM 2673 C CA . ARG A 1 362 ? -4.329 5.653 -23.788 1.00 95.50 362 ARG A CA 1
ATOM 2674 C C . ARG A 1 362 ? -4.910 5.655 -22.369 1.00 95.50 362 ARG A C 1
ATOM 2676 O O . ARG A 1 362 ? -6.068 6.018 -22.196 1.00 95.50 362 ARG A O 1
ATOM 2683 N N . THR A 1 363 ? -4.136 5.233 -21.371 1.00 96.50 363 THR A N 1
ATOM 2684 C CA . THR A 1 363 ? -4.546 5.178 -19.956 1.00 96.50 363 THR A CA 1
ATOM 2685 C C . THR A 1 363 ? -4.068 6.383 -19.141 1.00 96.50 363 THR A C 1
ATOM 2687 O O . THR A 1 363 ? -4.563 6.609 -18.034 1.00 96.50 363 THR A O 1
ATOM 2690 N N . VAL A 1 364 ? -3.133 7.173 -19.681 1.00 95.69 364 VAL A N 1
ATOM 2691 C CA . VAL A 1 364 ? -2.685 8.438 -19.083 1.00 95.69 364 VAL A CA 1
ATOM 2692 C C . VAL A 1 364 ? -3.466 9.630 -19.659 1.00 95.69 364 VAL A C 1
ATOM 2694 O O . VAL A 1 364 ? -4.002 9.519 -20.768 1.00 95.69 364 VAL A O 1
ATOM 2697 N N . PRO A 1 365 ? -3.538 10.771 -18.941 1.00 94.56 365 PRO A N 1
ATOM 2698 C CA . PRO A 1 365 ? -4.232 11.965 -19.423 1.00 94.56 365 PRO A CA 1
ATOM 2699 C C . PRO A 1 365 ? -3.758 12.415 -20.814 1.00 94.56 365 PRO A C 1
ATOM 2701 O O . PRO A 1 365 ? -2.558 12.411 -21.105 1.00 94.56 365 PRO A O 1
ATOM 2704 N N . ALA A 1 366 ? -4.705 12.795 -21.677 1.00 95.69 366 ALA A N 1
ATOM 2705 C CA . ALA A 1 366 ? -4.460 13.083 -23.094 1.00 95.69 366 ALA A CA 1
ATOM 2706 C C . ALA A 1 366 ? -3.494 14.259 -23.310 1.00 95.69 366 ALA A C 1
ATOM 2708 O O . ALA A 1 366 ? -2.694 14.265 -24.245 1.00 95.69 366 ALA A O 1
ATOM 2709 N N . GLU A 1 367 ? -3.506 15.231 -22.403 1.00 95.94 367 GLU A N 1
ATOM 2710 C CA . GLU A 1 367 ? -2.603 16.377 -22.393 1.00 95.94 367 GLU A CA 1
ATOM 2711 C C . GLU A 1 367 ? -1.121 15.993 -22.217 1.00 95.94 367 GLU A C 1
ATOM 2713 O O . GLU A 1 367 ? -0.242 16.776 -22.578 1.00 95.94 367 GLU A O 1
ATOM 2718 N N . LEU A 1 368 ? -0.822 14.788 -21.712 1.00 94.56 368 LEU A N 1
ATOM 2719 C CA . LEU A 1 368 ? 0.546 14.282 -21.547 1.00 94.56 368 LEU A CA 1
ATOM 2720 C C . LEU A 1 368 ? 1.056 13.501 -22.768 1.00 94.56 368 LEU A C 1
ATOM 2722 O O . LEU A 1 368 ? 2.237 13.155 -22.824 1.00 94.56 368 LEU A O 1
ATOM 2726 N N . HIS A 1 369 ? 0.219 13.231 -23.773 1.00 95.56 369 HIS A N 1
ATOM 2727 C CA . HIS A 1 369 ? 0.635 12.461 -24.954 1.00 95.56 369 HIS A CA 1
ATOM 2728 C C . HIS A 1 369 ? 1.759 13.148 -25.750 1.00 95.56 369 HIS A C 1
ATOM 2730 O O . HIS A 1 369 ? 2.733 12.466 -26.072 1.00 95.56 369 HIS A O 1
ATOM 2736 N N . PRO A 1 370 ? 1.734 14.480 -25.990 1.00 96.31 370 PRO A N 1
ATOM 2737 C CA . PRO A 1 370 ? 2.840 15.174 -26.658 1.00 96.31 370 PRO A CA 1
ATOM 2738 C C . PRO A 1 370 ? 4.154 15.175 -25.863 1.00 96.31 370 PRO A C 1
ATOM 2740 O O . PRO A 1 370 ? 5.221 15.405 -26.430 1.00 96.31 370 PRO A O 1
ATOM 2743 N N . LEU A 1 371 ? 4.097 14.972 -24.541 1.00 94.31 371 LEU A N 1
ATOM 2744 C CA . LEU A 1 371 ? 5.296 14.772 -23.727 1.00 94.31 371 LEU A CA 1
ATOM 2745 C C . LEU A 1 371 ? 5.879 13.382 -23.994 1.00 94.31 371 LEU A C 1
ATOM 2747 O O . LEU A 1 371 ? 7.066 13.270 -24.286 1.00 94.31 371 LEU A O 1
ATOM 2751 N N . LEU A 1 372 ? 5.048 12.339 -23.922 1.00 95.94 372 LEU A N 1
ATOM 2752 C CA . LEU A 1 372 ? 5.479 10.956 -24.142 1.00 95.94 372 LEU A CA 1
ATOM 2753 C C . LEU A 1 372 ? 5.997 10.725 -25.567 1.00 95.94 372 LEU A C 1
ATOM 2755 O O . LEU A 1 372 ? 6.972 10.003 -25.738 1.00 95.94 372 LEU A O 1
ATOM 2759 N N . SER A 1 373 ? 5.428 11.394 -26.574 1.00 96.19 373 SER A N 1
ATOM 2760 C CA . SER A 1 373 ? 5.869 11.276 -27.973 1.00 96.19 373 SER A CA 1
ATOM 2761 C C . SER A 1 373 ? 7.282 11.812 -28.241 1.00 96.19 373 SER A C 1
ATOM 2763 O O . SER A 1 373 ? 7.790 11.661 -29.348 1.00 96.19 373 SER A O 1
ATOM 2765 N N . ARG A 1 374 ? 7.906 12.487 -27.266 1.00 97.12 374 ARG A N 1
ATOM 2766 C CA . ARG A 1 374 ? 9.286 12.998 -27.357 1.00 97.12 374 ARG A CA 1
ATOM 2767 C C . ARG A 1 374 ? 10.324 12.029 -26.799 1.00 97.12 374 ARG A C 1
ATOM 2769 O O . ARG A 1 374 ? 11.512 12.332 -26.874 1.00 97.12 374 ARG A O 1
ATOM 2776 N N . TYR A 1 375 ? 9.879 10.913 -26.232 1.00 97.75 375 TYR A N 1
ATOM 2777 C CA . TYR A 1 375 ? 10.735 9.875 -25.687 1.00 97.75 375 TYR A CA 1
ATOM 2778 C C . TYR A 1 375 ? 10.833 8.692 -26.652 1.00 97.75 375 TYR A C 1
ATOM 2780 O O . TYR A 1 375 ? 9.828 8.218 -27.179 1.00 97.75 375 TYR A O 1
ATOM 2788 N N . GLN A 1 376 ? 12.048 8.196 -26.848 1.00 97.12 376 GLN A N 1
ATOM 2789 C CA . GLN A 1 376 ? 12.343 6.969 -27.581 1.00 97.12 376 GLN A CA 1
ATOM 2790 C C . GLN A 1 376 ? 12.551 5.828 -26.587 1.00 97.12 376 GLN A C 1
ATOM 2792 O O . GLN A 1 376 ? 13.257 6.012 -25.598 1.00 97.12 376 GLN A O 1
ATOM 2797 N N . VAL A 1 377 ? 11.956 4.662 -26.841 1.00 97.94 377 VAL A N 1
ATOM 2798 C CA . VAL A 1 377 ? 12.196 3.449 -26.043 1.00 97.94 377 VAL A CA 1
ATOM 2799 C C . VAL A 1 377 ? 13.550 2.869 -26.438 1.00 97.94 377 VAL A C 1
ATOM 2801 O O . VAL A 1 377 ? 13.781 2.633 -27.618 1.00 97.94 377 VAL A O 1
ATOM 2804 N N . GLN A 1 378 ? 14.426 2.663 -25.458 1.00 97.69 378 GLN A N 1
ATOM 2805 C CA . GLN A 1 378 ? 15.803 2.219 -25.675 1.00 97.69 378 GLN A CA 1
ATOM 2806 C C . GLN A 1 378 ? 15.991 0.744 -25.319 1.00 97.69 378 GLN A C 1
ATOM 2808 O O . GLN A 1 378 ? 16.527 -0.015 -26.116 1.00 97.69 378 GLN A O 1
ATOM 2813 N N . ASP A 1 379 ? 15.535 0.330 -24.133 1.00 98.00 379 ASP A N 1
ATOM 2814 C CA . ASP A 1 379 ? 15.804 -1.017 -23.625 1.00 98.00 379 ASP A CA 1
ATOM 2815 C C . ASP A 1 379 ? 14.822 -1.446 -22.525 1.00 98.00 379 ASP A C 1
ATOM 2817 O O . ASP A 1 379 ? 14.142 -0.613 -21.911 1.00 98.00 379 ASP A O 1
ATOM 2821 N N . VAL A 1 380 ? 14.766 -2.752 -22.258 1.00 98.38 380 VAL A N 1
ATOM 2822 C CA . VAL A 1 380 ? 13.931 -3.369 -21.220 1.00 98.38 380 VAL A CA 1
ATOM 2823 C C . VAL A 1 380 ? 14.769 -4.329 -20.380 1.00 98.38 380 VAL A C 1
ATOM 2825 O O . VAL A 1 380 ? 15.455 -5.191 -20.911 1.00 98.38 380 VAL A O 1
ATOM 2828 N N . ALA A 1 381 ? 14.641 -4.246 -19.056 1.00 97.69 381 ALA A N 1
ATOM 2829 C CA . ALA A 1 381 ? 15.268 -5.191 -18.132 1.00 97.69 381 ALA A CA 1
ATOM 2830 C C . ALA A 1 381 ? 14.286 -5.696 -17.069 1.00 97.69 381 ALA A C 1
ATOM 2832 O O . ALA A 1 381 ? 13.339 -5.005 -16.681 1.00 97.69 381 ALA A O 1
ATOM 2833 N N . PHE A 1 382 ? 14.527 -6.902 -16.558 1.00 95.94 382 PHE A N 1
ATOM 2834 C CA . PHE A 1 382 ? 13.802 -7.467 -15.425 1.00 95.94 382 PHE A CA 1
ATOM 2835 C C . PHE A 1 382 ? 14.323 -6.893 -14.105 1.00 95.94 382 PHE A C 1
ATOM 2837 O O . PHE A 1 382 ? 15.527 -6.743 -13.911 1.00 95.94 382 PHE A O 1
ATOM 2844 N N . ARG A 1 383 ? 13.424 -6.600 -13.160 1.00 93.38 383 ARG A N 1
ATOM 2845 C CA . ARG A 1 383 ? 13.736 -5.982 -11.867 1.00 93.38 383 ARG A CA 1
ATOM 2846 C C . ARG A 1 383 ? 13.034 -6.704 -10.717 1.00 93.38 383 ARG A C 1
ATOM 2848 O O . ARG A 1 383 ? 11.815 -6.631 -10.595 1.00 93.38 383 ARG A O 1
ATOM 2855 N N . VAL A 1 384 ? 13.806 -7.255 -9.779 1.00 85.06 384 VAL A N 1
ATOM 2856 C CA . VAL A 1 384 ? 13.276 -7.839 -8.528 1.00 85.06 384 VAL A CA 1
ATOM 2857 C C . VAL A 1 384 ? 12.843 -6.752 -7.532 1.00 85.06 384 VAL A C 1
ATOM 2859 O O . VAL A 1 384 ? 13.656 -5.933 -7.102 1.00 85.06 384 VAL A O 1
ATOM 2862 N N . VAL A 1 385 ? 11.578 -6.728 -7.103 1.00 75.94 385 VAL A N 1
ATOM 2863 C CA . VAL A 1 385 ? 11.014 -5.631 -6.285 1.00 75.94 385 VAL A CA 1
ATOM 2864 C C . VAL A 1 385 ? 10.470 -6.070 -4.921 1.00 75.94 385 VAL A C 1
ATOM 2866 O O . VAL A 1 385 ? 9.825 -7.104 -4.809 1.00 75.94 385 VAL A O 1
ATOM 2869 N N . GLY A 1 386 ? 10.655 -5.213 -3.905 1.00 67.44 386 GLY A N 1
ATOM 2870 C CA . GLY A 1 386 ? 9.937 -5.258 -2.619 1.00 67.44 386 GLY A CA 1
ATOM 2871 C C . GLY A 1 386 ? 10.214 -6.482 -1.737 1.00 67.44 386 GLY A C 1
ATOM 2872 O O . GLY A 1 386 ? 11.140 -7.236 -1.996 1.00 67.44 386 GLY A O 1
ATOM 2873 N N . THR A 1 387 ? 9.414 -6.661 -0.681 1.00 59.25 387 THR A N 1
ATOM 2874 C CA . THR A 1 387 ? 9.405 -7.873 0.170 1.00 59.25 387 THR A CA 1
ATOM 2875 C C . THR A 1 387 ? 8.185 -8.744 -0.161 1.00 59.25 387 THR A C 1
ATOM 2877 O O . THR A 1 387 ? 8.342 -9.919 -0.471 1.00 59.25 387 THR A O 1
ATOM 2880 N N . GLY A 1 388 ? 6.980 -8.156 -0.208 1.00 58.59 388 GLY A N 1
ATOM 2881 C CA . GLY A 1 388 ? 5.736 -8.855 -0.575 1.00 58.59 388 GLY A CA 1
ATOM 2882 C C . GLY A 1 388 ? 5.571 -9.129 -2.078 1.00 58.59 388 GLY A C 1
ATOM 2883 O O . GLY A 1 388 ? 4.986 -10.140 -2.470 1.00 58.59 388 GLY A O 1
ATOM 2884 N N . SER A 1 389 ? 6.150 -8.290 -2.941 1.00 69.19 389 SER A N 1
ATOM 2885 C CA . SER A 1 389 ? 6.096 -8.456 -4.404 1.00 69.19 389 SER A CA 1
ATOM 2886 C C . SER A 1 389 ? 7.239 -9.311 -4.976 1.00 69.19 389 SER A C 1
ATOM 2888 O O . SER A 1 389 ? 7.321 -9.476 -6.190 1.00 69.19 389 SER A O 1
ATOM 2890 N N . VAL A 1 390 ? 8.125 -9.878 -4.144 1.00 77.94 390 VAL A N 1
ATOM 2891 C CA . VAL A 1 390 ? 9.183 -10.772 -4.649 1.00 77.94 390 VAL A CA 1
ATOM 2892 C C . VAL A 1 390 ? 8.540 -11.979 -5.326 1.00 77.94 390 VAL A C 1
ATOM 2894 O O . VAL A 1 390 ? 7.620 -12.595 -4.783 1.00 77.94 390 VAL A O 1
ATOM 2897 N N . GLY A 1 391 ? 8.993 -12.292 -6.537 1.00 78.50 391 GLY A N 1
ATOM 2898 C CA . GLY A 1 391 ? 8.411 -13.347 -7.360 1.00 78.50 391 GLY A CA 1
ATOM 2899 C C . GLY A 1 391 ? 7.250 -12.910 -8.254 1.00 78.50 391 GLY A C 1
ATOM 2900 O O . GLY A 1 391 ? 6.698 -13.767 -8.934 1.00 78.50 391 GLY A O 1
ATOM 2901 N N . THR A 1 392 ? 6.880 -11.626 -8.313 1.00 86.12 392 THR A N 1
ATOM 2902 C CA . THR A 1 392 ? 6.036 -11.108 -9.410 1.00 86.12 392 THR A CA 1
ATOM 2903 C C . THR A 1 392 ? 6.890 -10.565 -10.555 1.00 86.12 392 THR A C 1
ATOM 2905 O O . THR A 1 392 ? 8.058 -10.208 -10.363 1.00 86.12 392 THR A O 1
ATOM 2908 N N . ARG A 1 393 ? 6.330 -10.511 -11.770 1.00 93.25 393 ARG A N 1
ATOM 2909 C CA . ARG A 1 393 ? 7.033 -9.959 -12.934 1.00 93.25 393 ARG A CA 1
ATOM 2910 C C . ARG A 1 393 ? 7.083 -8.439 -12.824 1.00 93.25 393 ARG A C 1
ATOM 2912 O O . ARG A 1 393 ? 6.059 -7.773 -12.702 1.00 93.25 393 ARG A O 1
ATOM 2919 N N . SER A 1 394 ? 8.277 -7.868 -12.879 1.00 95.31 394 SER A N 1
ATOM 2920 C CA . SER A 1 394 ? 8.464 -6.419 -12.861 1.00 95.31 394 SER A CA 1
ATOM 2921 C C . SER A 1 394 ? 9.575 -6.057 -13.827 1.00 95.31 394 SER A C 1
ATOM 2923 O O . SER A 1 394 ? 10.706 -6.503 -13.661 1.00 95.31 394 SER A O 1
ATOM 2925 N N . TYR A 1 395 ? 9.256 -5.220 -14.804 1.00 97.62 395 TYR A N 1
ATOM 2926 C CA . TYR A 1 395 ? 10.195 -4.738 -15.807 1.00 97.62 395 TYR A CA 1
ATOM 2927 C C . TYR A 1 395 ? 10.472 -3.252 -15.604 1.00 97.62 395 TYR A C 1
ATOM 2929 O O . TYR A 1 395 ? 9.617 -2.504 -15.118 1.00 97.62 395 TYR A O 1
ATOM 2937 N N . VAL A 1 396 ? 11.667 -2.819 -15.985 1.00 97.81 396 VAL A N 1
ATOM 2938 C CA . VAL A 1 396 ? 12.000 -1.408 -16.179 1.00 97.81 396 VAL A CA 1
ATOM 2939 C C . VAL A 1 396 ? 12.225 -1.156 -17.662 1.00 97.81 396 VAL A C 1
ATOM 2941 O O . VAL A 1 396 ? 12.890 -1.945 -18.326 1.00 97.81 396 VAL A O 1
ATOM 2944 N N . VAL A 1 397 ? 11.653 -0.069 -18.170 1.00 98.50 397 VAL A N 1
ATOM 2945 C CA . VAL A 1 397 ? 11.796 0.371 -19.559 1.00 98.50 397 VAL A CA 1
ATOM 2946 C C . VAL A 1 397 ? 12.578 1.674 -19.559 1.00 98.50 397 VAL A C 1
ATOM 2948 O O . VAL A 1 397 ? 12.178 2.632 -18.889 1.00 98.50 397 VAL A O 1
ATOM 2951 N N . LEU A 1 398 ? 13.700 1.695 -20.272 1.00 98.31 398 LEU A N 1
ATOM 2952 C CA . LEU A 1 398 ? 14.514 2.884 -20.475 1.00 98.31 398 LEU A CA 1
ATOM 2953 C C . LEU A 1 398 ? 13.955 3.683 -21.646 1.00 98.31 398 LEU A C 1
ATOM 2955 O O . LEU A 1 398 ? 13.779 3.147 -22.738 1.00 98.31 398 LEU A O 1
ATOM 2959 N N . LEU A 1 399 ? 13.715 4.971 -21.424 1.00 98.19 399 LEU A N 1
ATOM 2960 C CA . LEU A 1 399 ? 13.384 5.918 -22.472 1.00 98.19 399 LEU A CA 1
ATOM 2961 C C . LEU A 1 399 ? 14.335 7.111 -22.437 1.00 98.19 399 LEU A C 1
ATOM 2963 O O . LEU A 1 399 ? 14.760 7.529 -21.361 1.00 98.19 399 LEU A O 1
ATOM 2967 N N . THR A 1 400 ? 14.622 7.699 -23.593 1.00 97.44 400 THR A N 1
ATOM 2968 C CA . THR A 1 400 ? 15.454 8.907 -23.714 1.00 97.44 400 THR A CA 1
ATOM 2969 C C . THR A 1 400 ? 14.775 9.962 -24.573 1.00 97.44 400 THR A C 1
ATOM 2971 O O . THR A 1 400 ? 14.075 9.639 -25.531 1.00 97.44 400 THR A O 1
ATOM 2974 N N . ASP A 1 401 ? 14.945 11.234 -24.218 1.00 96.62 401 ASP A N 1
ATOM 2975 C CA . ASP A 1 401 ? 14.514 12.347 -25.065 1.00 96.62 401 ASP A CA 1
ATOM 2976 C C . ASP A 1 401 ? 15.579 12.718 -26.119 1.00 96.62 401 ASP A C 1
ATOM 2978 O O . ASP A 1 401 ? 16.664 12.141 -26.182 1.00 96.62 401 ASP A O 1
ATOM 2982 N N . HIS A 1 402 ? 15.288 13.733 -26.938 1.00 94.38 402 HIS A N 1
ATOM 2983 C CA . HIS A 1 402 ? 16.214 14.292 -27.938 1.00 94.38 402 HIS A CA 1
ATOM 2984 C C . HIS A 1 402 ? 17.556 14.822 -27.385 1.00 94.38 402 HIS A C 1
ATOM 2986 O O . HIS A 1 402 ? 18.445 15.152 -28.167 1.00 94.38 402 HIS A O 1
ATOM 2992 N N . ARG A 1 403 ? 17.709 14.949 -26.061 1.00 94.69 403 ARG A N 1
ATOM 2993 C CA . ARG A 1 403 ? 18.945 15.350 -25.368 1.00 94.69 403 ARG A CA 1
ATOM 2994 C C . ARG A 1 403 ? 19.561 14.189 -24.585 1.00 94.69 403 ARG A C 1
ATOM 2996 O O . ARG A 1 403 ? 20.346 14.426 -23.662 1.00 94.69 403 ARG A O 1
ATOM 3003 N N . GLU A 1 404 ? 19.161 12.962 -24.911 1.00 92.12 404 GLU A N 1
ATOM 3004 C CA . GLU A 1 404 ? 19.567 11.728 -24.239 1.00 92.12 404 GLU A CA 1
ATOM 3005 C C . GLU A 1 404 ? 19.250 11.728 -22.727 1.00 92.12 404 GLU A C 1
ATOM 3007 O O . GLU A 1 404 ? 19.860 10.995 -21.950 1.00 92.12 404 GLU A O 1
ATOM 3012 N N . GLN A 1 405 ? 18.290 12.545 -22.271 1.00 94.31 405 GLN A N 1
ATOM 3013 C CA . GLN A 1 405 ? 17.876 12.552 -20.869 1.00 94.31 405 GLN A CA 1
ATOM 3014 C C . GLN A 1 405 ? 16.930 11.388 -20.594 1.00 94.31 405 GLN A C 1
ATOM 3016 O O . GLN A 1 405 ? 15.913 11.217 -21.269 1.00 94.31 405 GLN A O 1
ATOM 3021 N N . ALA A 1 406 ? 17.270 10.589 -19.583 1.00 95.56 406 ALA A N 1
ATOM 3022 C CA . ALA A 1 406 ? 16.572 9.348 -19.295 1.00 95.56 406 ALA A CA 1
ATOM 3023 C C . ALA A 1 406 ? 15.280 9.546 -18.484 1.00 95.56 406 ALA A C 1
ATOM 3025 O O . ALA A 1 406 ? 15.280 10.153 -17.408 1.00 95.56 406 ALA A O 1
ATOM 3026 N N . LEU A 1 407 ? 14.207 8.910 -18.949 1.00 95.56 407 LEU A N 1
ATOM 3027 C CA . LEU A 1 407 ? 13.013 8.564 -18.185 1.00 95.56 407 LEU A CA 1
ATOM 3028 C C . LEU A 1 407 ? 12.982 7.042 -18.034 1.00 95.56 407 LEU A C 1
ATOM 3030 O O . LEU A 1 407 ? 13.166 6.314 -19.002 1.00 95.56 407 LEU A O 1
ATOM 3034 N N . VAL A 1 408 ? 12.731 6.546 -16.824 1.00 97.25 408 VAL A N 1
ATOM 3035 C CA . VAL A 1 408 ? 12.591 5.103 -16.590 1.00 97.25 408 VAL A CA 1
ATOM 3036 C C . VAL A 1 408 ? 11.174 4.826 -16.120 1.00 97.25 408 VAL A C 1
ATOM 3038 O O . VAL A 1 408 ? 10.749 5.353 -15.090 1.00 97.25 408 VAL A O 1
ATOM 3041 N N . LEU A 1 409 ? 10.449 3.994 -16.863 1.00 97.62 409 LEU A N 1
ATOM 3042 C CA . LEU A 1 409 ? 9.137 3.491 -16.463 1.00 97.62 409 LEU A CA 1
ATOM 3043 C C . LEU A 1 409 ? 9.285 2.106 -15.838 1.00 97.62 409 LEU A C 1
ATOM 3045 O O . LEU A 1 409 ? 10.146 1.323 -16.224 1.00 97.62 409 LEU A O 1
ATOM 3049 N N . GLN A 1 410 ? 8.438 1.800 -14.865 1.00 97.25 410 GLN A N 1
ATOM 3050 C CA . GLN A 1 410 ? 8.279 0.469 -14.303 1.00 97.25 410 GLN A CA 1
ATOM 3051 C C . GLN A 1 410 ? 6.955 -0.118 -14.777 1.00 97.25 410 GLN A C 1
ATOM 3053 O O . GLN A 1 410 ? 5.910 0.486 -14.545 1.00 97.25 410 GLN A O 1
ATOM 3058 N N . VAL A 1 411 ? 7.013 -1.314 -15.361 1.00 98.06 411 VAL A N 1
ATOM 3059 C CA . VAL A 1 411 ? 5.864 -2.119 -15.788 1.00 98.06 411 VAL A CA 1
ATOM 3060 C C . VAL A 1 411 ? 5.783 -3.318 -14.842 1.00 98.06 411 VAL A C 1
ATOM 3062 O O . VAL A 1 411 ? 6.550 -4.273 -14.963 1.00 98.06 411 VAL A O 1
ATOM 3065 N N . LYS A 1 412 ? 4.922 -3.227 -13.824 1.00 96.31 412 LYS A N 1
ATOM 3066 C CA . LYS A 1 412 ? 4.826 -4.197 -12.717 1.00 96.31 412 LYS A CA 1
ATOM 3067 C C . LYS A 1 412 ? 3.533 -4.998 -12.830 1.00 96.31 412 LYS A C 1
ATOM 3069 O O . LYS A 1 412 ? 2.469 -4.405 -12.978 1.00 96.31 412 LYS A O 1
ATOM 3074 N N . GLU A 1 413 ? 3.640 -6.322 -12.768 1.00 96.00 413 GLU A N 1
ATOM 3075 C CA . GLU A 1 413 ? 2.499 -7.239 -12.800 1.00 96.00 413 GLU A CA 1
ATOM 3076 C C . GLU A 1 413 ? 1.554 -6.912 -11.646 1.00 96.00 413 GLU A C 1
ATOM 3078 O O . GLU A 1 413 ? 1.979 -6.821 -10.491 1.00 96.00 413 GLU A O 1
ATOM 3083 N N . ALA A 1 414 ? 0.281 -6.731 -11.978 1.00 95.00 414 ALA A N 1
ATOM 3084 C CA . ALA A 1 414 ? -0.789 -6.526 -11.022 1.00 95.00 414 ALA A CA 1
ATOM 3085 C C . ALA A 1 414 ? -1.570 -7.833 -10.900 1.00 95.00 414 ALA A C 1
ATOM 3087 O O . ALA A 1 414 ? -2.023 -8.390 -11.895 1.00 95.00 414 ALA A O 1
ATOM 3088 N N . ARG A 1 415 ? -1.718 -8.342 -9.682 1.00 92.69 415 ARG A N 1
ATOM 3089 C CA . ARG A 1 415 ? -2.427 -9.597 -9.409 1.00 92.69 415 ARG A CA 1
ATOM 3090 C C . ARG A 1 415 ? -3.780 -9.311 -8.755 1.00 92.69 415 ARG A C 1
ATOM 3092 O O . ARG A 1 415 ? -3.945 -8.214 -8.220 1.00 92.69 415 ARG A O 1
ATOM 3099 N N . PRO A 1 416 ? -4.722 -10.273 -8.759 1.00 92.75 416 PRO A N 1
ATOM 3100 C CA . PRO A 1 416 ? -5.916 -10.192 -7.925 1.00 92.75 416 PRO A CA 1
ATOM 3101 C C . PRO A 1 416 ? -5.535 -9.911 -6.477 1.00 92.75 416 PRO A C 1
ATOM 3103 O O . PRO A 1 416 ? -4.575 -10.503 -5.976 1.00 92.75 416 PRO A O 1
ATOM 3106 N N . SER A 1 417 ? -6.275 -9.018 -5.820 1.00 94.31 417 SER A N 1
ATOM 3107 C CA . SER A 1 417 ? -5.991 -8.726 -4.420 1.00 94.31 417 SER A CA 1
ATOM 3108 C C . SER A 1 417 ? -6.241 -9.953 -3.549 1.00 94.31 417 SER A C 1
ATOM 3110 O O . SER A 1 417 ? -7.282 -10.608 -3.652 1.00 94.31 417 SER A O 1
ATOM 3112 N N . VAL A 1 418 ? -5.311 -10.216 -2.635 1.00 93.94 418 VAL A N 1
ATOM 3113 C CA . VAL A 1 418 ? -5.410 -11.280 -1.636 1.00 93.94 418 VAL A CA 1
ATOM 3114 C C . VAL A 1 418 ? -6.533 -11.033 -0.629 1.00 93.94 418 VAL A C 1
ATOM 3116 O O . VAL A 1 418 ? -6.921 -11.961 0.068 1.00 93.94 418 VAL A O 1
ATOM 3119 N N . LEU A 1 419 ? -7.094 -9.820 -0.560 1.00 95.38 419 LEU A N 1
ATOM 3120 C CA . LEU A 1 419 ? -8.219 -9.493 0.321 1.00 95.38 419 LEU A CA 1
ATOM 3121 C C . LEU A 1 419 ? -9.562 -9.997 -0.225 1.00 95.38 419 LEU A C 1
ATOM 3123 O O . LEU A 1 419 ? -10.481 -10.209 0.564 1.00 95.38 419 LEU A O 1
ATOM 3127 N N . LEU A 1 420 ? -9.700 -10.199 -1.543 1.00 94.25 420 LEU A N 1
ATOM 3128 C CA . LEU A 1 420 ? -10.995 -10.482 -2.184 1.00 94.25 420 LEU A CA 1
ATOM 3129 C C . LEU A 1 420 ? -11.735 -11.690 -1.576 1.00 94.25 420 LEU A C 1
ATOM 3131 O O . LEU A 1 420 ? -12.902 -11.524 -1.211 1.00 94.25 420 LEU A O 1
ATOM 3135 N N . PRO A 1 421 ? -11.107 -12.870 -1.376 1.00 92.69 421 PRO A N 1
ATOM 3136 C CA . PRO A 1 421 ? -11.810 -14.019 -0.795 1.00 92.69 421 PRO A CA 1
ATOM 3137 C C . PRO A 1 421 ? -12.297 -13.750 0.636 1.00 92.69 421 PRO A C 1
ATOM 3139 O O . PRO A 1 421 ? -13.343 -14.239 1.063 1.00 92.69 421 PRO A O 1
ATOM 3142 N N . HIS A 1 422 ? -11.546 -12.943 1.381 1.00 95.06 422 HIS A N 1
ATOM 3143 C CA . HIS A 1 422 ? -11.815 -12.647 2.782 1.00 95.06 422 HIS A CA 1
ATOM 3144 C C . HIS A 1 422 ? -12.875 -11.557 2.953 1.00 95.06 422 HIS A C 1
ATOM 3146 O O . HIS A 1 422 ? -13.668 -11.624 3.889 1.00 95.06 422 HIS A O 1
ATOM 3152 N N . LEU A 1 423 ? -12.945 -10.592 2.032 1.00 95.25 423 LEU A N 1
ATOM 3153 C CA . LEU A 1 423 ? -14.012 -9.589 1.998 1.00 95.25 423 LEU A CA 1
ATOM 3154 C C . LEU A 1 423 ? -15.378 -10.237 1.773 1.00 95.25 423 LEU A C 1
ATOM 3156 O O . LEU A 1 423 ? -16.327 -9.919 2.490 1.00 95.25 423 LEU A O 1
ATOM 3160 N N . ALA A 1 424 ? -15.454 -11.192 0.841 1.00 92.38 424 ALA A N 1
ATOM 3161 C CA . ALA A 1 424 ? -16.671 -11.963 0.603 1.00 92.38 424 ALA A CA 1
ATOM 3162 C C . ALA A 1 424 ? -17.102 -12.718 1.871 1.00 92.38 424 ALA A C 1
ATOM 3164 O O . ALA A 1 424 ? -18.257 -12.635 2.286 1.00 92.38 424 ALA A O 1
ATOM 3165 N N . ARG A 1 425 ? -16.152 -13.382 2.547 1.00 92.25 425 ARG A N 1
ATOM 3166 C CA . ARG A 1 425 ? -16.391 -14.064 3.830 1.00 92.25 425 ARG A CA 1
ATOM 3167 C C . ARG A 1 425 ? -16.860 -13.109 4.936 1.00 92.25 425 ARG A C 1
ATOM 3169 O O . ARG A 1 425 ? -17.709 -13.487 5.735 1.00 92.25 425 ARG A O 1
ATOM 3176 N N . ALA A 1 426 ? -16.342 -11.884 4.965 1.00 92.50 426 ALA A N 1
ATOM 3177 C CA . ALA A 1 426 ? -16.727 -10.843 5.918 1.00 92.50 426 ALA A CA 1
ATOM 3178 C C . ALA A 1 426 ? -18.080 -10.171 5.595 1.00 92.50 426 ALA A C 1
ATOM 3180 O O . ALA A 1 426 ? -18.484 -9.237 6.290 1.00 92.50 426 ALA A O 1
ATOM 3181 N N . GLY A 1 427 ? -18.780 -10.612 4.542 1.00 91.75 427 GLY A N 1
ATOM 3182 C CA . GLY A 1 427 ? -20.077 -10.070 4.132 1.00 91.75 427 GLY A CA 1
ATOM 3183 C C . GLY A 1 427 ? -19.996 -8.738 3.383 1.00 91.75 427 GLY A C 1
ATOM 3184 O O . GLY A 1 427 ? -21.008 -8.046 3.265 1.00 91.75 427 GLY A O 1
ATOM 3185 N N . PHE A 1 428 ? -18.815 -8.362 2.884 1.00 91.62 428 PHE A N 1
ATOM 3186 C CA . PHE A 1 428 ? -18.657 -7.190 2.028 1.00 91.62 428 PHE A CA 1
ATOM 3187 C C . PHE A 1 428 ? -18.892 -7.569 0.564 1.00 91.62 428 PHE A C 1
ATOM 3189 O O . PHE A 1 428 ? -18.452 -8.634 0.124 1.00 91.62 428 PHE A O 1
ATOM 3196 N N . PRO A 1 429 ? -19.579 -6.712 -0.211 1.00 84.81 429 PRO A N 1
ATOM 3197 C CA . PRO A 1 429 ? -19.851 -6.994 -1.608 1.00 84.81 429 PRO A CA 1
ATOM 3198 C C . PRO A 1 429 ? -18.540 -7.029 -2.393 1.00 84.81 429 PRO A C 1
ATOM 3200 O O . PRO A 1 429 ? -17.877 -6.008 -2.576 1.00 84.81 429 PRO A O 1
ATOM 3203 N N . VAL A 1 430 ? -18.196 -8.210 -2.892 1.00 81.75 430 VAL A N 1
ATOM 3204 C CA . VAL A 1 430 ? -17.152 -8.391 -3.893 1.00 81.75 430 VAL A CA 1
ATOM 3205 C C . VAL A 1 430 ? -17.866 -8.492 -5.229 1.00 81.75 430 VAL A C 1
ATOM 3207 O O . VAL A 1 430 ? -18.627 -9.426 -5.465 1.00 81.75 430 VAL A O 1
ATOM 3210 N N . THR A 1 431 ? -17.712 -7.475 -6.075 1.00 68.06 431 THR A N 1
ATOM 3211 C CA . THR A 1 431 ? -18.259 -7.544 -7.432 1.00 68.06 431 THR A CA 1
ATOM 3212 C C . THR A 1 431 ? -17.430 -8.556 -8.205 1.00 68.06 431 THR A C 1
ATOM 3214 O O . THR A 1 431 ? -16.206 -8.413 -8.249 1.00 68.06 431 THR A O 1
ATOM 3217 N N . GLU A 1 432 ? -18.082 -9.558 -8.799 1.00 63.41 432 GLU A N 1
ATOM 3218 C CA . GLU A 1 432 ? -17.425 -10.426 -9.775 1.00 63.41 432 GLU A CA 1
ATOM 3219 C C . GLU A 1 432 ? -16.710 -9.543 -10.803 1.00 63.41 432 GLU A C 1
ATOM 3221 O O . GLU A 1 432 ? -17.305 -8.555 -11.261 1.00 63.41 432 GLU A O 1
ATOM 3226 N N . PRO A 1 433 ? -15.437 -9.822 -11.135 1.00 61.88 433 PRO A N 1
ATOM 3227 C CA . PRO A 1 433 ? -14.723 -9.014 -12.101 1.00 61.88 433 PRO A CA 1
ATOM 3228 C C . PRO A 1 433 ? -15.558 -8.967 -13.380 1.00 61.88 433 PRO A C 1
ATOM 3230 O O . PRO A 1 433 ? -15.894 -10.007 -13.949 1.00 61.88 433 PRO A O 1
ATOM 3233 N N . ALA A 1 434 ? -15.925 -7.760 -13.820 1.00 62.72 434 ALA A N 1
ATOM 3234 C CA . ALA A 1 434 ? -16.541 -7.591 -15.126 1.00 62.72 434 ALA A CA 1
ATOM 3235 C C . ALA A 1 434 ? -15.667 -8.284 -16.185 1.00 62.72 434 ALA A C 1
ATOM 3237 O O . ALA A 1 434 ? -14.462 -8.457 -15.998 1.00 62.72 434 ALA A O 1
ATOM 3238 N N . GLN A 1 435 ? -16.254 -8.685 -17.308 1.00 58.75 435 GLN A N 1
ATOM 3239 C CA . GLN A 1 435 ? -15.526 -9.431 -18.339 1.00 58.75 435 GLN A CA 1
ATOM 3240 C C . GLN A 1 435 ? -14.311 -8.652 -18.904 1.00 58.75 435 GLN A C 1
ATOM 3242 O O . GLN A 1 435 ? -13.421 -9.247 -19.506 1.00 58.75 435 GLN A O 1
ATOM 3247 N N . ASP A 1 436 ? -14.251 -7.335 -18.669 1.00 63.47 436 ASP A N 1
ATOM 3248 C CA . ASP A 1 436 ? -13.166 -6.397 -18.980 1.00 63.47 436 ASP A CA 1
ATOM 3249 C C . ASP A 1 436 ? -12.337 -5.945 -17.752 1.00 63.47 436 ASP A C 1
ATOM 3251 O O . ASP A 1 436 ? -11.570 -4.977 -17.827 1.00 63.47 436 ASP A O 1
ATOM 3255 N N . ALA A 1 437 ? -12.476 -6.611 -16.603 1.00 82.75 437 ALA A N 1
ATOM 3256 C CA . ALA A 1 437 ? -11.731 -6.286 -15.397 1.00 82.75 437 ALA A CA 1
ATOM 3257 C C . ALA A 1 437 ? -10.226 -6.491 -15.608 1.00 82.75 437 ALA A C 1
ATOM 3259 O O . ALA A 1 437 ? -9.759 -7.520 -16.092 1.00 82.75 437 ALA A O 1
ATOM 3260 N N . HIS A 1 438 ? -9.449 -5.480 -15.224 1.00 94.00 438 HIS A N 1
ATOM 3261 C CA . HIS A 1 438 ? -8.006 -5.449 -15.418 1.00 94.00 438 HIS A CA 1
ATOM 3262 C C . HIS A 1 438 ? -7.331 -5.065 -14.100 1.00 94.00 438 HIS A C 1
ATOM 3264 O O . HIS A 1 438 ? -7.471 -3.930 -13.643 1.00 94.00 438 HIS A O 1
ATOM 3270 N N . GLU A 1 439 ? -6.549 -5.964 -13.501 1.00 94.88 439 GLU A N 1
ATOM 3271 C CA . GLU A 1 439 ? -5.942 -5.737 -12.176 1.00 94.88 439 GLU A CA 1
ATOM 3272 C C . GLU A 1 439 ? -5.038 -4.497 -12.134 1.00 94.88 439 GLU A C 1
ATOM 3274 O O . GLU A 1 439 ? -5.070 -3.731 -11.175 1.00 94.88 439 GLU A O 1
ATOM 3279 N N . GLY A 1 440 ? -4.324 -4.195 -13.224 1.00 96.44 440 GLY A N 1
ATOM 3280 C CA . GLY A 1 440 ? -3.561 -2.945 -13.331 1.00 96.44 440 GLY A CA 1
ATOM 3281 C C . GLY A 1 440 ? -4.446 -1.693 -13.245 1.00 96.44 440 GLY A C 1
ATOM 3282 O O . GLY A 1 440 ? -4.050 -0.695 -12.649 1.00 96.44 440 GLY A O 1
ATOM 3283 N N . ARG A 1 441 ? -5.679 -1.752 -13.771 1.00 96.25 441 ARG A N 1
ATOM 3284 C CA . ARG A 1 441 ? -6.657 -0.659 -13.680 1.00 96.25 441 ARG A CA 1
ATOM 3285 C C . ARG A 1 441 ? -7.186 -0.540 -12.253 1.00 96.25 441 ARG A C 1
ATOM 3287 O O . ARG A 1 441 ? -7.318 0.583 -11.773 1.00 96.25 441 ARG A O 1
ATOM 3294 N N . ARG A 1 442 ? -7.446 -1.663 -11.564 1.00 95.50 442 ARG A N 1
ATOM 3295 C CA . ARG A 1 442 ? -7.839 -1.671 -10.141 1.00 95.50 442 ARG A CA 1
ATOM 3296 C C . ARG A 1 442 ? -6.801 -0.939 -9.299 1.00 95.50 442 ARG A C 1
ATOM 3298 O O . ARG A 1 442 ? -7.162 0.010 -8.606 1.00 95.50 442 ARG A O 1
ATOM 3305 N N . VAL A 1 443 ? -5.531 -1.332 -9.413 1.00 96.12 443 VAL A N 1
ATOM 3306 C CA . VAL A 1 443 ? -4.454 -0.737 -8.613 1.00 96.12 443 VAL A CA 1
ATOM 3307 C C . VAL A 1 443 ? -4.306 0.757 -8.898 1.00 96.12 443 VAL A C 1
ATOM 3309 O O . VAL A 1 443 ? -4.304 1.570 -7.976 1.00 96.12 443 VAL A O 1
ATOM 3312 N N . VAL A 1 444 ? -4.274 1.148 -10.175 1.00 96.62 444 VAL A N 1
ATOM 3313 C CA . VAL A 1 444 ? -4.109 2.555 -10.572 1.00 96.62 444 VAL A CA 1
ATOM 3314 C C . VAL A 1 444 ? -5.272 3.428 -10.108 1.00 96.62 444 VAL A C 1
ATOM 3316 O O . VAL A 1 444 ? -5.050 4.525 -9.596 1.00 96.62 444 VAL A O 1
ATOM 3319 N N . LEU A 1 445 ? -6.516 2.976 -10.287 1.00 95.31 445 LEU A N 1
ATOM 3320 C CA . LEU A 1 445 ? -7.685 3.757 -9.881 1.00 95.31 445 LEU A CA 1
ATOM 3321 C C . LEU A 1 445 ? -7.849 3.792 -8.359 1.00 95.31 445 LEU A C 1
ATOM 3323 O O . LEU A 1 445 ? -8.229 4.835 -7.833 1.00 95.31 445 LEU A O 1
ATOM 3327 N N . GLY A 1 446 ? -7.536 2.704 -7.649 1.00 95.50 446 GLY A N 1
ATOM 3328 C CA . GLY A 1 446 ? -7.517 2.688 -6.185 1.00 95.50 446 GLY A CA 1
ATOM 3329 C C . GLY A 1 446 ? -6.484 3.664 -5.623 1.00 95.50 446 GLY A C 1
ATOM 3330 O O . GLY A 1 446 ? -6.828 4.510 -4.799 1.00 95.50 446 GLY A O 1
ATOM 3331 N N . GLN A 1 447 ? -5.264 3.655 -6.168 1.00 95.19 447 GLN A N 1
ATOM 3332 C CA . GLN A 1 447 ? -4.223 4.620 -5.813 1.00 95.19 447 GLN A CA 1
ATOM 3333 C C . GLN A 1 447 ? -4.673 6.072 -6.058 1.00 95.19 447 GLN A C 1
ATOM 3335 O O . GLN A 1 447 ? -4.572 6.897 -5.153 1.00 95.19 447 GLN A O 1
ATOM 3340 N N . LYS A 1 448 ? -5.232 6.383 -7.239 1.00 93.50 448 LYS A N 1
ATOM 3341 C CA . LYS A 1 448 ? -5.735 7.735 -7.571 1.00 93.50 448 LYS A CA 1
ATOM 3342 C C . LYS A 1 448 ? -6.913 8.184 -6.699 1.00 93.50 448 LYS A C 1
ATOM 3344 O O . LYS A 1 448 ? -7.127 9.381 -6.548 1.00 93.50 448 LYS A O 1
ATOM 3349 N N . ARG A 1 449 ? -7.698 7.248 -6.155 1.00 92.75 449 ARG A N 1
ATOM 3350 C CA . ARG A 1 449 ? -8.785 7.554 -5.212 1.00 92.75 449 ARG A CA 1
ATOM 3351 C C . ARG A 1 449 ? -8.256 7.881 -3.824 1.00 92.75 449 ARG A C 1
ATOM 3353 O O . ARG A 1 449 ? -8.835 8.727 -3.164 1.00 92.75 449 ARG A O 1
ATOM 3360 N N . MET A 1 450 ? -7.191 7.219 -3.381 1.00 93.19 450 MET A N 1
ATOM 3361 C CA . MET A 1 450 ? -6.683 7.349 -2.012 1.00 93.19 450 MET A CA 1
ATOM 3362 C C . MET A 1 450 ? -5.616 8.431 -1.849 1.00 93.19 450 MET A C 1
ATOM 3364 O O . MET A 1 450 ? -5.530 9.043 -0.791 1.00 93.19 450 MET A O 1
ATOM 3368 N N . GLN A 1 451 ? -4.801 8.678 -2.872 1.00 89.31 451 GLN A N 1
ATOM 3369 C CA . GLN A 1 451 ? -3.753 9.695 -2.812 1.00 89.31 451 GLN A CA 1
ATOM 3370 C C . GLN A 1 451 ? -4.277 11.052 -3.269 1.00 89.31 451 GLN A C 1
ATOM 3372 O O . GLN A 1 451 ? -5.004 11.149 -4.256 1.00 89.31 451 GLN A O 1
ATOM 3377 N N . VAL A 1 452 ? -3.840 12.124 -2.604 1.00 82.44 452 VAL A N 1
ATOM 3378 C CA . VAL A 1 452 ? -4.160 13.488 -3.063 1.00 82.44 452 VAL A CA 1
ATOM 3379 C C . VAL A 1 452 ? -3.342 13.856 -4.300 1.00 82.44 452 VAL A C 1
ATOM 3381 O O . VAL A 1 452 ? -3.822 14.511 -5.223 1.00 82.44 452 VAL A O 1
ATOM 3384 N N . VAL A 1 453 ? -2.086 13.412 -4.321 1.00 82.00 453 VAL A N 1
ATOM 3385 C CA . VAL A 1 453 ? -1.173 13.577 -5.447 1.00 82.00 453 VAL A CA 1
ATOM 3386 C C . VAL A 1 453 ? -0.642 12.201 -5.811 1.00 82.00 453 VAL A C 1
ATOM 3388 O O . VAL A 1 453 ? 0.032 11.566 -5.003 1.00 82.00 453 VAL A O 1
ATOM 3391 N N . SER A 1 454 ? -0.921 11.760 -7.032 1.00 86.50 454 SER A N 1
ATOM 3392 C CA . SER A 1 454 ? -0.326 10.560 -7.621 1.00 86.50 454 SER A CA 1
ATOM 3393 C C . SER A 1 454 ? 0.665 10.929 -8.721 1.00 86.50 454 SER A C 1
ATOM 3395 O O . SER A 1 454 ? 0.689 12.054 -9.223 1.00 86.50 454 SER A O 1
ATOM 3397 N N . ASP A 1 455 ? 1.472 9.952 -9.124 1.00 88.56 455 ASP A N 1
ATOM 3398 C CA . ASP A 1 455 ? 2.301 10.044 -10.322 1.00 88.56 455 ASP A CA 1
ATOM 3399 C C . ASP A 1 455 ? 1.436 10.373 -11.557 1.00 88.56 455 ASP A C 1
ATOM 3401 O O . ASP A 1 455 ? 0.446 9.696 -11.847 1.00 88.56 455 ASP A O 1
ATOM 3405 N N . THR A 1 456 ? 1.808 11.425 -12.288 1.00 90.12 456 THR A N 1
ATOM 3406 C CA . THR A 1 456 ? 1.097 11.886 -13.489 1.00 90.12 456 THR A CA 1
ATOM 3407 C C . THR A 1 456 ? 1.159 10.879 -14.636 1.00 90.12 456 THR A C 1
ATOM 3409 O O . THR A 1 456 ? 0.264 10.859 -15.479 1.00 90.12 456 THR A O 1
ATOM 3412 N N . LEU A 1 457 ? 2.180 10.017 -14.647 1.00 93.88 457 LEU A N 1
ATOM 3413 C CA . LEU A 1 457 ? 2.371 8.934 -15.611 1.00 93.88 457 LEU A CA 1
ATOM 3414 C C . LEU A 1 457 ? 1.865 7.581 -15.078 1.00 93.88 457 LEU A C 1
ATOM 3416 O O . LEU A 1 457 ? 2.218 6.529 -15.605 1.00 93.88 457 LEU A O 1
ATOM 3420 N N . LEU A 1 458 ? 1.034 7.584 -14.030 1.00 95.31 458 LEU A N 1
ATOM 3421 C CA . LEU A 1 458 ? 0.410 6.370 -13.513 1.00 95.31 458 LEU A CA 1
ATOM 3422 C C . LEU A 1 458 ? -0.708 5.885 -14.452 1.00 95.31 458 LEU A C 1
ATOM 3424 O O . LEU A 1 458 ? -1.764 6.524 -14.575 1.00 95.31 458 LEU A O 1
ATOM 3428 N N . GLY A 1 459 ? -0.481 4.723 -15.061 1.00 97.44 459 GLY A N 1
ATOM 3429 C CA . GLY A 1 459 ? -1.378 4.057 -16.006 1.00 97.44 459 GLY A CA 1
ATOM 3430 C C . GLY A 1 459 ? -1.275 2.533 -15.918 1.00 97.44 459 GLY A C 1
ATOM 3431 O O . GLY A 1 459 ? -0.671 1.997 -14.993 1.00 97.44 459 GLY A O 1
ATOM 3432 N N . TRP A 1 460 ? -1.873 1.811 -16.861 1.00 98.31 460 TRP A N 1
ATOM 3433 C CA . TRP A 1 460 ? -1.852 0.341 -16.888 1.00 98.31 460 TRP A CA 1
ATOM 3434 C C . TRP A 1 460 ? -1.721 -0.194 -18.312 1.00 98.31 460 TRP A C 1
ATOM 3436 O O . TRP A 1 460 ? -1.970 0.517 -19.283 1.00 98.31 460 TRP A O 1
ATOM 3446 N N . THR A 1 461 ? -1.311 -1.453 -18.442 1.00 98.25 461 THR A N 1
ATOM 3447 C CA . THR A 1 461 ? -1.212 -2.149 -19.731 1.00 98.25 461 THR A CA 1
ATOM 3448 C C . THR A 1 461 ? -1.297 -3.660 -19.559 1.00 98.25 461 THR A C 1
ATOM 3450 O O . THR A 1 461 ? -1.313 -4.161 -18.438 1.00 98.25 461 THR A O 1
ATOM 3453 N N . THR A 1 462 ? -1.328 -4.387 -20.669 1.00 97.81 462 THR A N 1
ATOM 3454 C CA . THR A 1 462 ? -1.298 -5.847 -20.711 1.00 97.81 462 THR A CA 1
ATOM 3455 C C . THR A 1 462 ? -0.029 -6.295 -21.431 1.00 97.81 462 THR A C 1
ATOM 3457 O O . THR A 1 462 ? 0.246 -5.826 -22.535 1.00 97.81 462 THR A O 1
ATOM 3460 N N . VAL A 1 463 ? 0.723 -7.218 -20.830 1.00 97.56 463 VAL A N 1
ATOM 3461 C CA . VAL A 1 463 ? 1.862 -7.903 -21.465 1.00 97.56 463 VAL A CA 1
ATOM 3462 C C . VAL A 1 463 ? 1.552 -9.391 -21.436 1.00 97.56 463 VAL A C 1
ATOM 3464 O O . VAL A 1 463 ? 1.221 -9.915 -20.377 1.00 97.56 463 VAL A O 1
ATOM 3467 N N . ASP A 1 464 ? 1.583 -10.063 -22.587 1.00 93.75 464 ASP A N 1
ATOM 3468 C CA . ASP A 1 464 ? 1.325 -11.508 -22.697 1.00 93.75 464 ASP A CA 1
ATOM 3469 C C . ASP A 1 464 ? 0.060 -11.980 -21.953 1.00 93.75 464 ASP A C 1
ATOM 3471 O O . ASP A 1 464 ? 0.059 -12.984 -21.243 1.00 93.75 464 ASP A O 1
ATOM 3475 N N . LYS A 1 465 ? -1.045 -11.236 -22.123 1.00 92.94 465 LYS A N 1
ATOM 3476 C CA . LYS A 1 465 ? -2.360 -11.457 -21.477 1.00 92.94 465 LYS A CA 1
ATOM 3477 C C . LYS A 1 465 ? -2.395 -11.246 -19.959 1.00 92.94 465 LYS A C 1
ATOM 3479 O O . LYS A 1 465 ? -3.460 -11.383 -19.363 1.00 92.94 465 LYS A O 1
ATOM 3484 N N . LEU A 1 466 ? -1.278 -10.885 -19.336 1.00 94.75 466 LEU A N 1
ATOM 3485 C CA . LEU A 1 466 ? -1.218 -10.558 -17.918 1.00 94.75 466 LEU A CA 1
ATOM 3486 C C . LEU A 1 466 ? -1.393 -9.044 -17.709 1.00 94.75 466 LEU A C 1
ATOM 3488 O O . LEU A 1 466 ? -0.866 -8.251 -18.494 1.00 94.75 466 LEU A O 1
ATOM 3492 N N . PRO A 1 467 ? -2.136 -8.616 -16.675 1.00 96.81 467 PRO A N 1
ATOM 3493 C CA . PRO A 1 467 ? -2.342 -7.205 -16.371 1.00 96.81 467 PRO A CA 1
ATOM 3494 C C . PRO A 1 467 ? -1.153 -6.591 -15.614 1.00 96.81 467 PRO A C 1
ATOM 3496 O O . PRO A 1 467 ? -0.616 -7.170 -14.673 1.00 96.81 467 PRO A O 1
ATOM 3499 N N . TYR A 1 468 ? -0.776 -5.369 -15.988 1.00 97.88 468 TYR A N 1
ATOM 3500 C CA . TYR A 1 468 ? 0.320 -4.603 -15.390 1.00 97.88 468 TYR A CA 1
ATOM 3501 C C . TYR A 1 468 ? -0.121 -3.185 -15.042 1.00 97.88 468 TYR A C 1
ATOM 3503 O O . TYR A 1 468 ? -0.906 -2.564 -15.761 1.00 97.88 468 TYR A O 1
ATOM 3511 N N . GLN A 1 469 ? 0.445 -2.640 -13.971 1.00 97.44 469 GLN A N 1
ATOM 3512 C CA . GLN A 1 469 ? 0.497 -1.198 -13.743 1.00 97.44 469 GLN A CA 1
ATOM 3513 C C . GLN A 1 469 ? 1.785 -0.615 -14.337 1.00 97.44 469 GLN A C 1
ATOM 3515 O O . GLN A 1 469 ? 2.831 -1.270 -14.357 1.00 97.44 469 GLN A O 1
ATOM 3520 N N . VAL A 1 470 ? 1.721 0.642 -14.762 1.00 97.88 470 VAL A N 1
ATOM 3521 C CA . VAL A 1 470 ? 2.843 1.415 -15.296 1.00 97.88 470 VAL A CA 1
ATOM 3522 C C . VAL A 1 470 ? 2.996 2.694 -14.480 1.00 97.88 470 VAL A C 1
ATOM 3524 O O . VAL A 1 470 ? 2.019 3.404 -14.249 1.00 97.88 470 VAL A O 1
ATOM 3527 N N . ARG A 1 471 ? 4.215 2.975 -14.016 1.00 94.94 471 ARG A N 1
ATOM 3528 C CA . ARG A 1 471 ? 4.550 4.180 -13.236 1.00 94.94 471 ARG A CA 1
ATOM 3529 C C . ARG A 1 471 ? 5.987 4.619 -13.476 1.00 94.94 471 ARG A C 1
ATOM 3531 O O . ARG A 1 471 ? 6.802 3.825 -13.939 1.00 94.94 471 ARG A O 1
ATOM 3538 N N . GLN A 1 472 ? 6.344 5.834 -13.085 1.00 93.88 472 GLN A N 1
ATOM 3539 C CA . GLN A 1 472 ? 7.735 6.274 -13.057 1.00 93.88 472 GLN A CA 1
ATOM 3540 C C . GLN A 1 472 ? 8.546 5.452 -12.050 1.00 93.88 472 GLN A C 1
ATOM 3542 O O . GLN A 1 472 ? 8.192 5.307 -10.874 1.00 93.88 472 GLN A O 1
ATOM 3547 N N . PHE A 1 473 ? 9.682 4.924 -12.498 1.00 91.00 473 PHE A N 1
ATOM 3548 C CA . PHE A 1 473 ? 10.626 4.247 -11.626 1.00 91.00 473 PHE A CA 1
ATOM 3549 C C . PHE A 1 473 ? 11.462 5.280 -10.867 1.00 91.00 473 PHE A C 1
ATOM 3551 O O . PHE A 1 473 ? 12.136 6.114 -11.468 1.00 91.00 473 PHE A O 1
ATOM 3558 N N . ARG A 1 474 ? 11.446 5.198 -9.529 1.00 81.12 474 ARG A N 1
ATOM 3559 C CA . ARG A 1 474 ? 12.147 6.136 -8.631 1.00 81.12 474 ARG A CA 1
ATOM 3560 C C . ARG A 1 474 ? 11.758 7.599 -8.917 1.00 81.12 474 ARG A C 1
ATOM 3562 O O . ARG A 1 474 ? 12.587 8.406 -9.321 1.00 81.12 474 ARG A O 1
ATOM 3569 N N . ASN A 1 475 ? 10.496 7.959 -8.673 1.00 79.25 475 ASN A N 1
ATOM 3570 C CA . ASN A 1 475 ? 10.034 9.354 -8.705 1.00 79.25 475 ASN A CA 1
ATOM 3571 C C . ASN A 1 475 ? 10.329 10.072 -7.374 1.00 79.25 475 ASN A C 1
ATOM 3573 O O . ASN A 1 475 ? 9.433 10.303 -6.561 1.00 79.25 475 ASN A O 1
ATOM 3577 N N . ARG A 1 476 ? 11.612 10.356 -7.116 1.00 76.50 476 ARG A N 1
ATOM 3578 C CA . ARG A 1 476 ? 12.085 10.975 -5.864 1.00 76.50 476 ARG A CA 1
ATOM 3579 C C . ARG A 1 476 ? 11.619 10.211 -4.622 1.00 76.50 476 ARG A C 1
ATOM 3581 O O . ARG A 1 476 ? 11.161 10.801 -3.652 1.00 76.50 476 ARG A O 1
ATOM 3588 N N . LYS A 1 477 ? 11.673 8.877 -4.683 1.00 74.62 477 LYS A N 1
ATOM 3589 C CA . LYS A 1 477 ? 11.117 8.012 -3.634 1.00 74.62 477 LYS A CA 1
ATOM 3590 C C . LYS A 1 477 ? 11.997 8.054 -2.380 1.00 74.62 477 LYS A C 1
ATOM 3592 O O . LYS A 1 477 ? 13.179 7.714 -2.453 1.00 74.62 477 LYS A O 1
ATOM 3597 N N . GLY A 1 478 ? 11.421 8.393 -1.237 1.00 75.56 478 GLY A N 1
ATOM 3598 C CA . GLY A 1 478 ? 11.995 8.215 0.094 1.00 75.56 478 GLY A CA 1
ATOM 3599 C C . GLY A 1 478 ? 11.095 7.308 0.924 1.00 75.56 478 GLY A C 1
ATOM 3600 O O . GLY A 1 478 ? 9.879 7.428 0.865 1.00 75.56 478 GLY A O 1
ATOM 3601 N N . SER A 1 479 ? 11.667 6.388 1.687 1.00 76.38 479 SER A N 1
ATOM 3602 C CA . SER A 1 479 ? 10.923 5.579 2.656 1.00 76.38 479 SER A CA 1
ATOM 3603 C C . SER A 1 479 ? 11.518 5.808 4.032 1.00 76.38 479 SER A C 1
ATOM 3605 O O . SER A 1 479 ? 12.743 5.836 4.170 1.00 76.38 479 SER A O 1
ATOM 3607 N N . VAL A 1 480 ? 10.654 5.968 5.028 1.00 81.12 480 VAL A N 1
ATOM 3608 C CA . VAL A 1 480 ? 11.061 5.848 6.428 1.00 81.12 480 VAL A CA 1
ATOM 3609 C C . VAL A 1 480 ? 11.155 4.357 6.720 1.00 81.12 480 VAL A C 1
ATOM 3611 O O . VAL A 1 480 ? 10.260 3.608 6.335 1.00 81.12 480 VAL A O 1
ATOM 3614 N N . ASP A 1 481 ? 12.257 3.930 7.326 1.00 85.62 481 ASP A N 1
ATOM 3615 C CA . ASP A 1 481 ? 12.391 2.572 7.842 1.00 85.62 481 ASP A CA 1
ATOM 3616 C C . ASP A 1 481 ? 11.950 2.575 9.311 1.00 85.62 481 ASP A C 1
ATOM 3618 O O . ASP A 1 481 ? 12.674 3.129 10.142 1.00 85.62 481 ASP A O 1
ATOM 3622 N N . PRO A 1 482 ? 10.768 2.024 9.646 1.00 84.12 482 PRO A N 1
ATOM 3623 C CA . PRO A 1 482 ? 10.264 2.048 11.016 1.00 84.12 482 PRO A CA 1
ATOM 3624 C C . PRO A 1 482 ? 11.181 1.300 11.988 1.00 84.12 482 PRO A C 1
ATOM 3626 O O . PRO A 1 482 ? 11.254 1.677 13.152 1.00 84.12 482 PRO A O 1
ATOM 3629 N N . ALA A 1 483 ? 11.915 0.294 11.499 1.00 80.25 483 ALA A N 1
ATOM 3630 C CA . ALA A 1 483 ? 12.864 -0.495 12.280 1.00 80.25 483 ALA A CA 1
ATOM 3631 C C . ALA A 1 483 ? 14.215 0.217 12.510 1.00 80.25 483 ALA A C 1
ATOM 3633 O O . ALA A 1 483 ? 15.100 -0.314 13.172 1.00 80.25 483 ALA A O 1
ATOM 3634 N N . ALA A 1 484 ? 14.390 1.428 11.973 1.00 84.06 484 ALA A N 1
ATOM 3635 C CA . ALA A 1 484 ? 15.565 2.268 12.208 1.00 84.06 484 ALA A CA 1
ATOM 3636 C C . ALA A 1 484 ? 15.237 3.537 13.018 1.00 84.06 484 ALA A C 1
ATOM 3638 O O . ALA A 1 484 ? 16.093 4.413 13.167 1.00 84.06 484 ALA A O 1
ATOM 3639 N N . LEU A 1 485 ? 13.995 3.667 13.499 1.00 87.06 485 LEU A N 1
ATOM 3640 C CA . LEU A 1 485 ? 13.552 4.800 14.304 1.00 87.06 485 LEU A CA 1
ATOM 3641 C C . LEU A 1 485 ? 13.985 4.653 15.764 1.00 87.06 485 LEU A C 1
ATOM 3643 O O . LEU A 1 485 ? 14.086 3.553 16.299 1.00 87.06 485 LEU A O 1
ATOM 3647 N N . LEU A 1 486 ? 14.182 5.787 16.435 1.00 87.31 486 LEU A N 1
ATOM 3648 C CA . LEU A 1 486 ? 14.271 5.825 17.893 1.00 87.31 486 LEU A CA 1
ATOM 3649 C C . LEU A 1 486 ? 12.872 5.656 18.519 1.00 87.31 486 LEU A C 1
ATOM 3651 O O . LEU A 1 486 ? 11.886 6.068 17.906 1.00 87.31 486 LEU A O 1
ATOM 3655 N N . PRO A 1 487 ? 12.752 5.158 19.764 1.00 83.56 487 PRO A N 1
ATOM 3656 C CA . PRO A 1 487 ? 11.451 4.961 20.411 1.00 83.56 487 PRO A CA 1
ATOM 3657 C C . PRO A 1 487 ? 10.543 6.205 20.439 1.00 83.56 487 PRO A C 1
ATOM 3659 O O . PRO A 1 487 ? 9.351 6.093 20.171 1.00 83.56 487 PRO A O 1
ATOM 3662 N N . GLY A 1 488 ? 11.090 7.403 20.690 1.00 77.94 488 GLY A N 1
ATOM 3663 C CA . GLY A 1 488 ? 10.317 8.656 20.619 1.00 77.94 488 GLY A CA 1
ATOM 3664 C C . GLY A 1 488 ? 9.861 9.011 19.196 1.00 77.94 488 GLY A C 1
ATOM 3665 O O . GLY A 1 488 ? 8.750 9.485 18.988 1.00 77.94 488 GLY A O 1
ATOM 3666 N N . GLN A 1 489 ? 10.674 8.681 18.189 1.00 88.38 489 GLN A N 1
ATOM 3667 C CA . GLN A 1 489 ? 10.340 8.903 16.780 1.00 88.38 489 GLN A CA 1
ATOM 3668 C C . GLN A 1 489 ? 9.261 7.942 16.275 1.00 88.38 489 GLN A C 1
ATOM 3670 O O . GLN A 1 489 ? 8.512 8.298 15.367 1.00 88.38 489 GLN A O 1
ATOM 3675 N N . LEU A 1 490 ? 9.174 6.733 16.839 1.00 90.62 490 LEU A N 1
ATOM 3676 C CA . LEU A 1 490 ? 8.143 5.759 16.483 1.00 90.62 490 LEU A CA 1
ATOM 3677 C C . LEU A 1 490 ? 6.740 6.285 16.800 1.00 90.62 490 LEU A C 1
ATOM 3679 O O . LEU A 1 490 ? 5.827 6.105 15.999 1.00 90.62 490 LEU A O 1
ATOM 3683 N N . ASP A 1 491 ? 6.575 6.944 17.942 1.00 89.88 491 ASP A N 1
ATOM 3684 C CA . ASP A 1 491 ? 5.294 7.503 18.372 1.00 89.88 491 ASP A CA 1
ATOM 3685 C C . ASP A 1 491 ? 4.855 8.684 17.480 1.00 89.88 491 ASP A C 1
ATOM 3687 O O . ASP A 1 491 ? 3.740 8.716 16.952 1.00 89.88 491 ASP A O 1
ATOM 3691 N N . ASP A 1 492 ? 5.779 9.601 17.185 1.00 88.94 492 ASP A N 1
ATOM 3692 C CA . ASP A 1 492 ? 5.583 10.663 16.190 1.00 88.94 492 ASP A CA 1
ATOM 3693 C C . ASP A 1 492 ? 5.194 10.099 14.814 1.00 88.94 492 ASP A C 1
ATOM 3695 O O . ASP A 1 492 ? 4.263 10.577 14.151 1.00 88.94 492 ASP A O 1
ATOM 3699 N N . TYR A 1 493 ? 5.890 9.043 14.390 1.00 91.31 493 TYR A N 1
ATOM 3700 C CA . TYR A 1 493 ? 5.625 8.353 13.136 1.00 91.31 493 TYR A CA 1
ATOM 3701 C C . TYR A 1 493 ? 4.254 7.673 13.129 1.00 91.31 493 TYR A C 1
ATOM 3703 O O . TYR A 1 493 ? 3.525 7.750 12.137 1.00 91.31 493 TYR A O 1
ATOM 3711 N N . ALA A 1 494 ? 3.856 7.062 14.242 1.00 94.19 494 ALA A N 1
ATOM 3712 C CA . ALA A 1 494 ? 2.543 6.462 14.412 1.00 94.19 494 ALA A CA 1
ATOM 3713 C C . ALA A 1 494 ? 1.421 7.498 14.253 1.00 94.19 494 ALA A C 1
ATOM 3715 O O . ALA A 1 494 ? 0.462 7.275 13.507 1.00 94.19 494 ALA A O 1
ATOM 3716 N N . ARG A 1 495 ? 1.565 8.682 14.863 1.00 93.00 495 ARG A N 1
ATOM 3717 C CA . ARG A 1 495 ? 0.586 9.769 14.706 1.00 93.00 495 ARG A CA 1
ATOM 3718 C C . ARG A 1 495 ? 0.500 10.269 13.265 1.00 93.00 495 ARG A C 1
ATOM 3720 O O . ARG A 1 495 ? -0.614 10.471 12.774 1.00 93.00 495 ARG A O 1
ATOM 3727 N N . ILE A 1 496 ? 1.627 10.440 12.573 1.00 91.12 496 ILE A N 1
ATOM 3728 C CA . ILE A 1 496 ? 1.635 10.856 11.159 1.00 91.12 496 ILE A CA 1
ATOM 3729 C C . ILE A 1 496 ? 0.968 9.802 10.273 1.00 91.12 496 ILE A C 1
ATOM 3731 O O . ILE A 1 496 ? 0.074 10.133 9.496 1.00 91.12 496 ILE A O 1
ATOM 3735 N N . THR A 1 497 ? 1.359 8.534 10.395 1.00 93.88 497 THR A N 1
ATOM 3736 C CA . THR A 1 497 ? 0.815 7.451 9.560 1.00 93.88 497 THR A CA 1
ATOM 3737 C C . THR A 1 497 ? -0.681 7.234 9.803 1.00 93.88 497 THR A C 1
ATOM 3739 O O . THR A 1 497 ? -1.436 7.085 8.841 1.00 93.88 497 THR A O 1
ATOM 3742 N N . GLY A 1 498 ? -1.150 7.346 11.051 1.00 95.94 498 GLY A N 1
ATOM 3743 C CA . GLY A 1 498 ? -2.579 7.337 11.378 1.00 95.94 498 GLY A CA 1
ATOM 3744 C C . GLY A 1 498 ? -3.358 8.500 10.746 1.00 95.94 498 GLY A C 1
ATOM 3745 O O . GLY A 1 498 ? -4.464 8.307 10.238 1.00 95.94 498 GLY A O 1
ATOM 3746 N N . ALA A 1 499 ? -2.778 9.706 10.713 1.00 93.69 499 ALA A N 1
ATOM 3747 C CA . ALA A 1 499 ? -3.388 10.861 10.051 1.00 93.69 499 ALA A CA 1
ATOM 3748 C C . ALA A 1 499 ? -3.421 10.716 8.519 1.00 93.69 499 ALA A C 1
ATOM 3750 O O . ALA A 1 499 ? -4.446 11.010 7.902 1.00 93.69 499 ALA A O 1
ATOM 3751 N N . LEU A 1 500 ? -2.338 10.225 7.909 1.00 92.81 500 LEU A N 1
ATOM 3752 C CA . LEU A 1 500 ? -2.265 9.961 6.468 1.00 92.81 500 LEU A CA 1
ATOM 3753 C C . LEU A 1 500 ? -3.296 8.912 6.039 1.00 92.81 500 LEU A C 1
ATOM 3755 O O . LEU A 1 500 ? -4.016 9.126 5.066 1.00 92.81 500 LEU A O 1
ATOM 3759 N N . LEU A 1 501 ? -3.437 7.826 6.806 1.00 96.00 501 LEU A N 1
ATOM 3760 C CA . LEU A 1 501 ? -4.442 6.801 6.531 1.00 96.00 501 LEU A CA 1
ATOM 3761 C C . LEU A 1 501 ? -5.871 7.356 6.643 1.00 96.00 501 LEU A C 1
ATOM 3763 O O . LEU A 1 501 ? -6.718 7.062 5.801 1.00 96.00 501 LEU A O 1
ATOM 3767 N N . ALA A 1 502 ? -6.141 8.208 7.640 1.00 95.44 502 ALA A N 1
ATOM 3768 C CA . ALA A 1 502 ? -7.440 8.868 7.765 1.00 95.44 502 ALA A CA 1
ATOM 3769 C C . ALA A 1 502 ? -7.765 9.760 6.562 1.00 95.44 502 ALA A C 1
ATOM 3771 O O . ALA A 1 502 ? -8.890 9.726 6.065 1.00 95.44 502 ALA A O 1
ATOM 3772 N N . ARG A 1 503 ? -6.786 10.530 6.076 1.00 92.19 503 ARG A N 1
ATOM 3773 C CA . ARG A 1 503 ? -6.937 11.344 4.863 1.00 92.19 503 ARG A CA 1
ATOM 3774 C C . ARG A 1 503 ? -7.257 10.470 3.651 1.00 92.19 503 ARG A C 1
ATOM 3776 O O . ARG A 1 503 ? -8.230 10.743 2.958 1.00 92.19 503 ARG A O 1
ATOM 3783 N N . ALA A 1 504 ? -6.501 9.392 3.452 1.00 94.06 504 ALA A N 1
ATOM 3784 C CA . ALA A 1 504 ? -6.699 8.484 2.327 1.00 94.06 504 ALA A CA 1
ATOM 3785 C C . ALA A 1 504 ? -8.097 7.835 2.328 1.00 94.06 504 ALA A C 1
ATOM 3787 O O . ALA A 1 504 ? -8.779 7.807 1.303 1.00 94.06 504 ALA A O 1
ATOM 3788 N N . HIS A 1 505 ? -8.575 7.372 3.488 1.00 97.06 505 HIS A N 1
ATOM 3789 C CA . HIS A 1 505 ? -9.929 6.825 3.611 1.00 97.06 505 HIS A CA 1
ATOM 3790 C C . HIS A 1 505 ? -11.023 7.882 3.394 1.00 97.06 505 HIS A C 1
ATOM 3792 O O . HIS A 1 505 ? -12.050 7.576 2.789 1.00 97.06 505 HIS A O 1
ATOM 3798 N N . ALA A 1 506 ? -10.811 9.128 3.830 1.00 94.88 506 ALA A N 1
ATOM 3799 C CA . ALA A 1 506 ? -11.786 10.215 3.704 1.00 94.88 506 ALA A CA 1
ATOM 3800 C C . ALA A 1 506 ? -12.132 10.584 2.250 1.00 94.88 506 ALA A C 1
ATOM 3802 O O . ALA A 1 506 ? -13.164 11.206 2.004 1.00 94.88 506 ALA A O 1
ATOM 3803 N N . HIS A 1 507 ? -11.304 10.192 1.278 1.00 93.50 507 HIS A N 1
ATOM 3804 C CA . HIS A 1 507 ? -11.601 10.391 -0.142 1.00 93.50 507 HIS A CA 1
ATOM 3805 C C . HIS A 1 507 ? -12.729 9.485 -0.654 1.00 93.50 507 HIS A C 1
ATOM 3807 O O . HIS A 1 507 ? -13.346 9.769 -1.677 1.00 93.50 507 HIS A O 1
ATOM 3813 N N . THR A 1 508 ? -12.987 8.365 0.023 1.00 94.12 508 THR A N 1
ATOM 3814 C CA . THR A 1 508 ? -13.936 7.343 -0.452 1.00 94.12 508 THR A CA 1
ATOM 3815 C C . THR A 1 508 ? -14.972 6.939 0.588 1.00 94.12 508 THR A C 1
ATOM 3817 O O . THR A 1 508 ? -15.998 6.371 0.224 1.00 94.12 508 THR A O 1
ATOM 3820 N N . ALA A 1 509 ? -14.751 7.282 1.856 1.00 94.75 509 ALA A N 1
ATOM 3821 C CA . ALA A 1 509 ? -15.711 7.136 2.936 1.00 94.75 509 ALA A CA 1
ATOM 3822 C C . ALA A 1 509 ? -16.065 8.500 3.530 1.00 94.75 509 ALA A C 1
ATOM 3824 O O . ALA A 1 509 ? -15.195 9.342 3.742 1.00 94.75 509 ALA A O 1
ATOM 3825 N N . ASP A 1 510 ? -17.344 8.695 3.857 1.00 93.88 510 ASP A N 1
ATOM 3826 C CA . ASP A 1 510 ? -17.828 9.922 4.489 1.00 93.88 510 ASP A CA 1
ATOM 3827 C C . ASP A 1 510 ? -17.165 10.126 5.873 1.00 93.88 510 ASP A C 1
ATOM 3829 O O . ASP A 1 510 ? -17.424 9.349 6.808 1.00 93.88 510 ASP A O 1
ATOM 3833 N N . PRO A 1 511 ? -16.355 11.189 6.061 1.00 95.19 511 PRO A N 1
ATOM 3834 C CA . PRO A 1 511 ? -15.692 11.459 7.334 1.00 95.19 511 PRO A CA 1
ATOM 3835 C C . PRO A 1 511 ? -16.679 11.693 8.481 1.00 95.19 511 PRO A C 1
ATOM 3837 O O . PRO A 1 511 ? -16.364 11.404 9.639 1.00 95.19 511 PRO A O 1
ATOM 3840 N N . GLY A 1 512 ? -17.881 12.200 8.190 1.00 95.75 512 GLY A N 1
ATOM 3841 C CA . GLY A 1 512 ? -18.959 12.389 9.156 1.00 95.75 512 GLY A CA 1
ATOM 3842 C C . GLY A 1 512 ? -19.455 11.066 9.734 1.00 95.75 512 GLY A C 1
ATOM 3843 O O . GLY A 1 512 ? -19.664 10.977 10.949 1.00 95.75 512 GLY A O 1
ATOM 3844 N N . LEU A 1 513 ? -19.557 10.031 8.898 1.00 96.88 513 LEU A N 1
ATOM 3845 C CA . LEU A 1 513 ? -20.007 8.693 9.276 1.00 96.88 513 LEU A CA 1
ATOM 3846 C C . LEU A 1 513 ? -18.979 8.022 10.192 1.00 96.88 513 LEU A C 1
ATOM 3848 O O . LEU A 1 513 ? -19.311 7.611 11.308 1.00 96.88 513 LEU A O 1
ATOM 3852 N N . ILE A 1 514 ? -17.710 8.012 9.775 1.00 98.06 514 ILE A N 1
ATOM 3853 C CA . ILE A 1 514 ? -16.604 7.454 10.567 1.00 98.06 514 ILE A CA 1
ATOM 3854 C C . ILE A 1 514 ? -16.434 8.239 11.873 1.00 98.06 514 ILE A C 1
ATOM 3856 O O . ILE A 1 514 ? -16.370 7.651 12.949 1.00 98.06 514 ILE A O 1
ATOM 3860 N N . THR A 1 515 ? -16.469 9.574 11.833 1.00 97.81 515 THR A N 1
ATOM 3861 C CA . THR A 1 515 ? -16.410 10.414 13.045 1.00 97.81 515 THR A CA 1
ATOM 3862 C C . THR A 1 515 ? -17.572 10.132 13.997 1.00 97.81 515 THR A C 1
ATOM 3864 O O . THR A 1 515 ? -17.393 10.100 15.223 1.00 97.81 515 THR A O 1
ATOM 3867 N N . GLY A 1 516 ? -18.773 9.945 13.446 1.00 97.88 516 GLY A N 1
ATOM 3868 C CA . GLY A 1 516 ? -19.969 9.547 14.175 1.00 97.88 516 GLY A CA 1
ATOM 3869 C C . GLY A 1 516 ? -19.765 8.240 14.927 1.00 97.88 516 GLY A C 1
ATOM 3870 O O . GLY A 1 516 ? -20.087 8.181 16.116 1.00 97.88 516 GLY A O 1
ATOM 3871 N N . TYR A 1 517 ? -19.158 7.247 14.274 1.00 98.50 517 TYR A N 1
ATOM 3872 C CA . TYR A 1 517 ? -18.806 5.962 14.870 1.00 98.50 517 TYR A CA 1
ATOM 3873 C C . TYR A 1 517 ? -17.694 6.088 15.914 1.00 98.50 517 TYR A C 1
ATOM 3875 O O . TYR A 1 517 ? -17.938 5.814 17.091 1.00 98.50 517 TYR A O 1
ATOM 3883 N N . CYS A 1 518 ? -16.517 6.605 15.552 1.00 97.81 518 CYS A N 1
ATOM 3884 C CA . CYS A 1 518 ? -15.353 6.673 16.440 1.00 97.81 518 CYS A CA 1
ATOM 3885 C C . CYS A 1 518 ? -15.636 7.486 17.711 1.00 97.81 518 CYS A C 1
ATOM 3887 O O . CYS A 1 518 ? -15.263 7.083 18.810 1.00 97.81 518 CYS A O 1
ATOM 3889 N N . GLY A 1 519 ? -16.376 8.595 17.604 1.00 95.56 519 GLY A N 1
ATOM 3890 C CA . GLY A 1 519 ? -16.772 9.408 18.755 1.00 95.56 519 GLY A CA 1
ATOM 3891 C C . GLY A 1 519 ? -15.697 10.360 19.263 1.00 95.56 519 GLY A C 1
ATOM 3892 O O . GLY A 1 519 ? -14.786 10.741 18.527 1.00 95.56 519 GLY A O 1
ATOM 3893 N N . LYS A 1 520 ? -15.873 10.834 20.508 1.00 93.81 520 LYS A N 1
ATOM 3894 C CA . LYS A 1 520 ? -15.006 11.850 21.128 1.00 93.81 520 LYS A CA 1
ATOM 3895 C C . LYS A 1 520 ? -13.878 11.282 21.991 1.00 93.81 520 LYS A C 1
ATOM 3897 O O . LYS A 1 520 ? -12.800 11.868 21.953 1.00 93.81 520 LYS A O 1
ATOM 3902 N N . ASN A 1 521 ? -14.154 10.200 22.718 1.00 96.81 521 ASN A N 1
ATOM 3903 C CA . ASN A 1 521 ? -13.232 9.552 23.651 1.00 96.81 521 ASN A CA 1
ATOM 3904 C C . ASN A 1 521 ? -12.362 8.481 22.967 1.00 96.81 521 ASN A C 1
ATOM 3906 O O . ASN A 1 521 ? -12.516 8.224 21.773 1.00 96.81 521 ASN A O 1
ATOM 3910 N N . GLU A 1 522 ? -11.484 7.869 23.755 1.00 98.31 522 GLU A N 1
ATOM 3911 C CA . GLU A 1 522 ? -10.400 6.973 23.323 1.00 98.31 522 GLU A CA 1
ATOM 3912 C C . GLU A 1 522 ? -10.788 5.487 23.304 1.00 98.31 522 GLU A C 1
ATOM 3914 O O . GLU A 1 522 ? -9.941 4.631 23.107 1.00 98.31 522 GLU A O 1
ATOM 3919 N N . ALA A 1 523 ? -12.075 5.153 23.449 1.00 98.44 523 ALA A N 1
ATOM 3920 C CA . ALA A 1 523 ? -12.517 3.755 23.528 1.00 98.44 523 ALA A CA 1
ATOM 3921 C C . ALA A 1 523 ? -12.150 2.916 22.288 1.00 98.44 523 ALA A C 1
ATOM 3923 O O . ALA A 1 523 ? -11.852 1.734 22.408 1.00 98.44 523 ALA A O 1
ATOM 3924 N N . LEU A 1 524 ? -12.179 3.521 21.094 1.00 98.44 524 LEU A N 1
ATOM 3925 C CA . LEU A 1 524 ? -11.707 2.852 19.877 1.00 98.44 524 LEU A CA 1
ATOM 3926 C C . LEU A 1 524 ? -10.181 2.702 19.888 1.00 98.44 524 LEU A C 1
ATOM 3928 O O . LEU A 1 524 ? -9.672 1.664 19.486 1.00 98.44 524 LEU A O 1
ATOM 3932 N N . ASP A 1 525 ? -9.478 3.740 20.328 1.00 98.69 525 ASP A N 1
ATOM 3933 C CA . ASP A 1 525 ? -8.021 3.817 20.312 1.00 98.69 525 ASP A CA 1
ATOM 3934 C C . ASP A 1 525 ? -7.427 2.735 21.233 1.00 98.69 525 ASP A C 1
ATOM 3936 O O . ASP A 1 525 ? -6.558 1.976 20.811 1.00 98.69 525 ASP A O 1
ATOM 3940 N N . GLU A 1 526 ? -7.991 2.572 22.438 1.00 98.75 526 GLU A N 1
ATOM 3941 C CA . GLU A 1 526 ? -7.651 1.483 23.367 1.00 98.75 526 GLU A CA 1
ATOM 3942 C C . GLU A 1 526 ? -7.944 0.097 22.793 1.00 98.75 526 GLU A C 1
ATOM 3944 O O . GLU A 1 526 ? -7.143 -0.829 22.944 1.00 98.75 526 GLU A O 1
ATOM 3949 N N . ALA A 1 527 ? -9.094 -0.056 22.131 1.00 98.75 527 ALA A N 1
ATOM 3950 C CA . ALA A 1 527 ? -9.505 -1.330 21.562 1.00 98.75 527 ALA A CA 1
ATOM 3951 C C . ALA A 1 527 ? -8.578 -1.755 20.413 1.00 98.75 527 ALA A C 1
ATOM 3953 O O . ALA A 1 527 ? -8.117 -2.893 20.375 1.00 98.75 527 ALA A O 1
ATOM 3954 N N . VAL A 1 528 ? -8.239 -0.825 19.516 1.00 98.81 528 VAL A N 1
ATOM 3955 C CA . VAL A 1 528 ? -7.289 -1.069 18.423 1.00 98.81 528 VAL A CA 1
ATOM 3956 C C . VAL A 1 528 ? -5.882 -1.329 18.963 1.00 98.81 528 VAL A C 1
ATOM 3958 O O . VAL A 1 528 ? -5.212 -2.225 18.458 1.00 98.81 528 VAL A O 1
ATOM 3961 N N . ALA A 1 529 ? -5.439 -0.622 20.007 1.00 98.88 529 ALA A N 1
ATOM 3962 C CA . ALA A 1 529 ? -4.147 -0.883 20.643 1.00 98.88 529 ALA A CA 1
ATOM 3963 C C . ALA A 1 529 ? -4.086 -2.275 21.295 1.00 98.88 529 ALA A C 1
ATOM 3965 O O . ALA A 1 529 ? -3.083 -2.974 21.167 1.00 98.88 529 ALA A O 1
ATOM 3966 N N . ALA A 1 530 ? -5.162 -2.710 21.960 1.00 98.81 530 ALA A N 1
ATOM 3967 C CA . ALA A 1 530 ? -5.260 -4.059 22.516 1.00 98.81 530 ALA A CA 1
ATOM 3968 C C . ALA A 1 530 ? -5.235 -5.138 21.426 1.00 98.81 530 ALA A C 1
ATOM 3970 O O . ALA A 1 530 ? -4.472 -6.097 21.541 1.00 98.81 530 ALA A O 1
ATOM 3971 N N . PHE A 1 531 ? -5.995 -4.942 20.346 1.00 98.75 531 PHE A N 1
ATOM 3972 C CA . PHE A 1 531 ? -5.940 -5.814 19.176 1.00 98.75 531 PHE A CA 1
ATOM 3973 C C . PHE A 1 531 ? -4.532 -5.872 18.578 1.00 98.75 531 PHE A C 1
ATOM 3975 O O . PHE A 1 531 ? -4.043 -6.952 18.271 1.00 98.75 531 PHE A O 1
ATOM 3982 N N . ALA A 1 532 ? -3.870 -4.723 18.423 1.00 98.81 532 ALA A N 1
ATOM 3983 C CA . ALA A 1 532 ? -2.555 -4.627 17.802 1.00 98.81 532 ALA A CA 1
ATOM 3984 C C . ALA A 1 532 ? -1.493 -5.439 18.549 1.00 98.81 532 ALA A C 1
ATOM 3986 O O . ALA A 1 532 ? -0.707 -6.127 17.904 1.00 98.81 532 ALA A O 1
ATOM 3987 N N . VAL A 1 533 ? -1.501 -5.400 19.887 1.00 98.81 533 VAL A N 1
ATOM 3988 C CA . VAL A 1 533 ? -0.603 -6.215 20.721 1.00 98.81 533 VAL A CA 1
ATOM 3989 C C . VAL A 1 533 ? -0.913 -7.704 20.552 1.00 98.81 533 VAL A C 1
ATOM 3991 O O . VAL A 1 533 ? -0.024 -8.471 20.196 1.00 98.81 533 VAL A O 1
ATOM 3994 N N . ALA A 1 534 ? -2.180 -8.108 20.692 1.00 98.62 534 ALA A N 1
ATOM 3995 C CA . ALA A 1 534 ? -2.574 -9.511 20.530 1.00 98.62 534 ALA A CA 1
ATOM 3996 C C . ALA A 1 534 ? -2.250 -10.058 19.125 1.00 98.62 534 ALA A C 1
ATOM 3998 O O . ALA A 1 534 ? -1.852 -11.212 18.959 1.00 98.62 534 ALA A O 1
ATOM 3999 N N . TYR A 1 535 ? -2.403 -9.225 18.096 1.00 98.62 535 TYR A N 1
ATOM 4000 C CA . TYR A 1 535 ? -2.099 -9.600 16.723 1.00 98.62 535 TYR A CA 1
ATOM 4001 C C . TYR A 1 535 ? -0.589 -9.622 16.439 1.00 98.62 535 TYR A C 1
ATOM 4003 O O . TYR A 1 535 ? -0.127 -10.442 15.643 1.00 98.62 535 TYR A O 1
ATOM 4011 N N . ALA A 1 536 ? 0.200 -8.767 17.098 1.00 98.62 536 ALA A N 1
ATOM 4012 C CA . ALA A 1 536 ? 1.658 -8.842 17.058 1.00 98.62 536 ALA A CA 1
ATOM 4013 C C . ALA A 1 536 ? 2.149 -10.183 17.629 1.00 98.62 536 ALA A C 1
ATOM 4015 O O . ALA A 1 536 ? 2.917 -10.871 16.958 1.00 98.62 536 ALA A O 1
ATOM 4016 N N . ASP A 1 537 ? 1.607 -10.623 18.769 1.00 98.62 537 ASP A N 1
ATOM 4017 C CA . ASP A 1 537 ? 1.922 -11.934 19.360 1.00 98.62 537 ASP A CA 1
ATOM 4018 C C . ASP A 1 537 ? 1.552 -13.091 18.413 1.00 98.62 537 ASP A C 1
ATOM 4020 O O . ASP A 1 537 ? 2.324 -14.032 18.211 1.00 98.62 537 ASP A O 1
ATOM 4024 N N . ARG A 1 538 ? 0.382 -13.011 17.759 1.00 98.38 538 ARG A N 1
ATOM 4025 C CA . ARG A 1 538 ? -0.021 -13.992 16.735 1.00 98.38 538 ARG A CA 1
ATOM 4026 C C . ARG A 1 538 ? 0.944 -14.006 15.549 1.00 98.38 538 ARG A C 1
ATOM 4028 O O . ARG A 1 538 ? 1.307 -15.077 15.067 1.00 98.38 538 ARG A O 1
ATOM 4035 N N . THR A 1 539 ? 1.380 -12.834 15.100 1.00 98.62 539 THR A N 1
ATOM 4036 C CA . THR A 1 539 ? 2.329 -12.699 13.990 1.00 98.62 539 THR A CA 1
ATOM 4037 C C . THR A 1 539 ? 3.686 -13.309 14.338 1.00 98.62 539 THR A C 1
ATOM 4039 O O . THR A 1 539 ? 4.274 -13.994 13.506 1.00 98.62 539 THR A O 1
ATOM 4042 N N . GLU A 1 540 ? 4.180 -13.105 15.560 1.00 98.62 540 GLU A N 1
ATOM 4043 C CA . GLU A 1 540 ? 5.423 -13.719 16.043 1.00 98.62 540 GLU A CA 1
ATOM 4044 C C . GLU A 1 540 ? 5.321 -15.246 16.092 1.00 98.62 540 GLU A C 1
ATOM 4046 O O . GLU A 1 540 ? 6.240 -15.939 15.655 1.00 98.62 540 GLU A O 1
ATOM 4051 N N . ALA A 1 541 ? 4.184 -15.780 16.540 1.00 98.50 541 ALA A N 1
ATOM 4052 C CA . ALA A 1 541 ? 3.944 -17.218 16.528 1.00 98.50 541 ALA A CA 1
ATOM 4053 C C . ALA A 1 541 ? 3.863 -17.785 15.093 1.00 98.50 541 ALA A C 1
ATOM 4055 O O . ALA A 1 541 ? 4.485 -18.802 14.800 1.00 98.50 541 ALA A O 1
ATOM 4056 N N . ASP A 1 542 ? 3.175 -17.106 14.168 1.00 98.44 542 ASP A N 1
ATOM 4057 C CA . ASP A 1 542 ? 3.122 -17.508 12.752 1.00 98.44 542 ASP A CA 1
ATOM 4058 C C . ASP A 1 542 ? 4.497 -17.419 12.064 1.00 98.44 542 ASP A C 1
ATOM 4060 O O . ASP A 1 542 ? 4.847 -18.243 11.214 1.00 98.44 542 ASP A O 1
ATOM 4064 N N . HIS A 1 543 ? 5.305 -16.424 12.435 1.00 98.38 543 HIS A N 1
ATOM 4065 C CA . HIS A 1 543 ? 6.684 -16.294 11.971 1.00 98.38 543 HIS A CA 1
ATOM 4066 C C . HIS A 1 543 ? 7.562 -17.429 12.509 1.00 98.38 543 HIS A C 1
ATOM 4068 O O . HIS A 1 543 ? 8.352 -17.995 11.751 1.00 98.38 543 HIS A O 1
ATOM 4074 N N . ALA A 1 544 ? 7.385 -17.832 13.770 1.00 98.44 544 ALA A N 1
ATOM 4075 C CA . ALA A 1 544 ? 8.067 -18.993 14.336 1.00 98.44 544 ALA A CA 1
ATOM 4076 C C . ALA A 1 544 ? 7.718 -20.294 13.588 1.00 98.44 544 ALA A C 1
ATOM 4078 O O . ALA A 1 544 ? 8.621 -21.097 13.324 1.00 98.44 544 ALA A O 1
ATOM 4079 N N . ASP A 1 545 ? 6.457 -20.466 13.174 1.00 97.88 545 ASP A N 1
ATOM 4080 C CA . ASP A 1 545 ? 6.011 -21.594 12.344 1.00 97.88 545 ASP A CA 1
ATOM 4081 C C . ASP A 1 545 ? 6.692 -21.589 10.965 1.00 97.88 545 ASP A C 1
ATOM 4083 O O . ASP A 1 545 ? 7.185 -22.624 10.505 1.00 97.88 545 ASP A O 1
ATOM 4087 N N . LEU A 1 546 ? 6.805 -20.417 10.322 1.00 96.94 546 LEU A N 1
ATOM 4088 C CA . LEU A 1 546 ? 7.570 -20.266 9.078 1.00 96.94 546 LEU A CA 1
ATOM 4089 C C . LEU A 1 546 ? 9.037 -20.674 9.274 1.00 96.94 546 LEU A C 1
ATOM 4091 O O . LEU A 1 546 ? 9.578 -21.448 8.482 1.00 96.94 546 LEU A O 1
ATOM 4095 N N . LEU A 1 547 ? 9.689 -20.179 10.329 1.00 97.88 547 LEU A N 1
ATOM 4096 C CA . LEU A 1 547 ? 11.082 -20.515 10.616 1.00 97.88 547 LEU A CA 1
ATOM 4097 C C . LEU A 1 547 ? 11.266 -22.016 10.880 1.00 97.88 547 LEU A C 1
ATOM 4099 O O . LEU A 1 547 ? 12.272 -22.594 10.465 1.00 97.88 547 LEU A O 1
ATOM 4103 N N . ALA A 1 548 ? 10.308 -22.661 11.549 1.00 97.75 548 ALA A N 1
ATOM 4104 C CA . ALA A 1 548 ? 10.322 -24.104 11.759 1.00 97.75 548 ALA A CA 1
ATOM 4105 C C . ALA A 1 548 ? 10.209 -24.871 10.433 1.00 97.75 548 ALA A C 1
ATOM 4107 O O . ALA A 1 548 ? 10.993 -25.792 10.200 1.00 97.75 548 ALA A O 1
ATOM 4108 N N . ALA A 1 549 ? 9.312 -24.455 9.536 1.00 96.81 549 ALA A N 1
ATOM 4109 C CA . ALA A 1 549 ? 9.157 -25.061 8.215 1.00 96.81 549 ALA A CA 1
ATOM 4110 C C . ALA A 1 549 ? 10.405 -24.895 7.328 1.00 96.81 549 ALA A C 1
ATOM 4112 O O . ALA A 1 549 ? 10.778 -25.834 6.622 1.00 96.81 549 ALA A O 1
ATOM 4113 N N . ILE A 1 550 ? 11.078 -23.740 7.398 1.00 96.38 550 ILE A N 1
ATOM 4114 C CA . ILE A 1 550 ? 12.352 -23.497 6.703 1.00 96.38 550 ILE A CA 1
ATOM 4115 C C . ILE A 1 550 ? 13.446 -24.420 7.254 1.00 96.38 550 ILE A C 1
ATOM 4117 O O . ILE A 1 550 ? 14.113 -25.108 6.485 1.00 96.38 550 ILE A O 1
ATOM 4121 N N . ARG A 1 551 ? 13.604 -24.505 8.584 1.00 96.38 551 ARG A N 1
ATOM 4122 C CA . ARG A 1 551 ? 14.598 -25.399 9.214 1.00 96.38 551 ARG A CA 1
ATOM 4123 C C . ARG A 1 551 ? 14.351 -26.876 8.909 1.00 96.38 551 ARG A C 1
ATOM 4125 O O . ARG A 1 551 ? 15.306 -27.634 8.793 1.00 96.38 551 ARG A O 1
ATOM 4132 N N . ALA A 1 552 ? 13.088 -27.275 8.775 1.00 96.25 552 ALA A N 1
ATOM 4133 C CA . ALA A 1 552 ? 12.699 -28.630 8.398 1.00 96.25 552 ALA A CA 1
ATOM 4134 C C . ALA A 1 552 ? 12.869 -28.925 6.893 1.00 96.25 552 ALA A C 1
ATOM 4136 O O . ALA A 1 552 ? 12.615 -30.049 6.467 1.00 96.25 552 ALA A O 1
ATOM 4137 N N . GLY A 1 553 ? 13.260 -27.938 6.077 1.00 93.19 553 GLY A N 1
ATOM 4138 C CA . GLY A 1 553 ? 13.437 -28.094 4.631 1.00 93.19 553 GLY A CA 1
ATOM 4139 C C . GLY A 1 553 ? 12.133 -28.152 3.827 1.00 93.19 553 GLY A C 1
ATOM 4140 O O . GLY A 1 553 ? 12.177 -28.438 2.634 1.00 93.19 553 GLY A O 1
ATOM 4141 N N . ARG A 1 554 ? 10.973 -27.868 4.441 1.00 93.44 554 ARG A N 1
ATOM 4142 C CA . ARG A 1 554 ? 9.675 -27.828 3.740 1.00 93.44 554 ARG A CA 1
ATOM 4143 C C . ARG A 1 554 ? 9.567 -26.617 2.812 1.00 93.44 554 ARG A C 1
ATOM 4145 O O . ARG A 1 554 ? 8.941 -26.703 1.762 1.00 93.44 554 ARG A O 1
ATOM 4152 N N . LEU A 1 555 ? 10.166 -25.493 3.206 1.00 91.38 555 LEU A N 1
ATOM 4153 C CA . LEU A 1 555 ? 10.146 -24.238 2.458 1.00 91.38 555 LEU A CA 1
ATOM 4154 C C . LEU A 1 555 ? 11.580 -23.770 2.154 1.00 91.38 555 LEU A C 1
ATOM 4156 O O . LEU A 1 555 ? 12.355 -23.588 3.096 1.00 91.38 555 LEU A O 1
ATOM 4160 N N . PRO A 1 556 ? 11.955 -23.544 0.879 1.00 91.75 556 PRO A N 1
ATOM 4161 C CA . PRO A 1 556 ? 13.292 -23.069 0.535 1.00 91.75 556 PRO A CA 1
ATOM 4162 C C . PRO A 1 556 ? 13.430 -21.580 0.871 1.00 91.75 556 PRO A C 1
ATOM 4164 O O . PRO A 1 556 ? 12.561 -20.794 0.515 1.00 91.75 556 PRO A O 1
ATOM 4167 N N . ALA A 1 557 ? 14.519 -21.164 1.518 1.00 92.62 557 ALA A N 1
ATOM 4168 C CA . ALA A 1 557 ? 14.759 -19.758 1.843 1.00 92.62 557 ALA A CA 1
ATOM 4169 C C . ALA A 1 557 ? 16.205 -19.352 1.546 1.00 92.62 557 ALA A C 1
ATOM 4171 O O . ALA A 1 557 ? 17.141 -20.083 1.864 1.00 92.62 557 ALA A O 1
ATOM 4172 N N . GLU A 1 558 ? 16.378 -18.166 0.965 1.00 90.00 558 GLU A N 1
ATOM 4173 C CA . GLU A 1 558 ? 17.680 -17.554 0.700 1.00 90.00 558 GLU A CA 1
ATOM 4174 C C . GLU A 1 558 ? 17.837 -16.287 1.547 1.0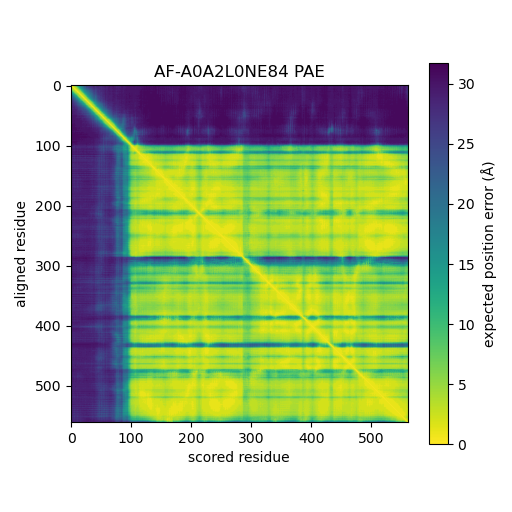0 90.00 558 GLU A C 1
ATOM 4176 O O . GLU A 1 558 ? 17.119 -15.302 1.365 1.00 90.00 558 GLU A O 1
ATOM 4181 N N . HIS A 1 559 ? 18.756 -16.317 2.511 1.00 85.25 559 HIS A N 1
ATOM 4182 C CA . HIS A 1 559 ? 18.960 -15.224 3.460 1.00 85.25 559 HIS A CA 1
ATOM 4183 C C . HIS A 1 559 ? 19.953 -14.179 2.927 1.00 85.25 559 HIS A C 1
ATOM 4185 O O . HIS A 1 559 ? 20.944 -14.524 2.292 1.00 85.25 559 HIS A O 1
ATOM 4191 N N . GLY A 1 560 ? 19.731 -12.902 3.263 1.00 72.81 560 GLY A N 1
ATOM 4192 C CA . GLY A 1 560 ? 20.697 -11.821 3.008 1.00 72.81 560 GLY A CA 1
ATOM 4193 C C . GLY A 1 560 ? 20.632 -11.157 1.625 1.00 72.81 560 GLY A C 1
ATOM 4194 O O . GLY A 1 560 ? 21.563 -10.431 1.281 1.00 72.81 560 GLY A O 1
ATOM 4195 N N . VAL A 1 561 ? 19.553 -11.374 0.859 1.00 61.91 561 VAL A N 1
ATOM 4196 C CA . VAL A 1 561 ? 19.358 -10.867 -0.521 1.00 61.91 561 VAL A CA 1
ATOM 4197 C C . VAL A 1 561 ? 18.365 -9.716 -0.627 1.00 61.91 561 VAL A C 1
ATOM 4199 O O . VAL A 1 561 ? 17.289 -9.742 0.018 1.00 61.91 561 VAL A O 1
#

Secondary structure (DSSP, 8-state):
-----------------------------------------PPPP-PPP---PPPP------------------------------S------SSS--S------TTSPPPP-S-HHHHHHHGGGTS-GGGGG-----TTPPPHHHHHHHHHTTS-GGGHHHHHHHHHS-HHHHHHH-HHHHHHHHTTS-----EEEE-S---GGGEEEEE-TTS-EEEEE---TT-EEEEHHHHHHHHHHHHHHHHHHTT--HHHHHHHHHHHHHHHHHHHHHHTTS-HHHHHT---HHHHHHHTT--TTHHHHHHHHHHHHH-BHHHHHHHHEEE-TTS-EEEPPBTTTEEE--HHHHHHHHHTHHHHHTTS-GGGHHHHTTPEEEEEEEE---STTTTS-EEEEEEE-TT--EEEEEEEE----TTHHHHHHTT---PPPPTT--HHHHHHHHHHHH-SS--TT-EEEEETTEEEEEEETTBS-EE--GGGS-HHHHHHHHHHHHHHHHHHHHTTS-HHHHHHHH-SSSHHHHHHHHHHHHHHHHHHHHHHHHHHHHHTTSS------

Radius of gyration: 30.06 Å; Cα contacts (8 Å, |Δi|>4): 869; chains: 1; bounding box: 115×87×72 Å

Sequence (561 aa):
MRTVRLPRRSFTPATLSARRRGACPGTAAARPASLPPDGSVRTPDRWPGTLLAGPPKGRVRAGRGRERQKDGAGAVTQLTETVEGSGLRADAGEDGRGPGRRFAVDGFAPRHDGRSRERGKALRGRTPRERHAELALAGDRPTAVEAIEASNAGRLTDLVPIRLGRMAATPFAFLRGSAGLMAADLATTPATGITAQLCGDAHAANFGLYGDARGRLVMDINDFDETVPGPWEWDLKRLAASLVLAGREIGADETTARRAAFDAAGSYRRTMRTLAKLPVLDAWNAVADDQLVSFAQAHDLAEALQKVGAKALGNTGARFAAKSTVRTEDGGWRFTAAPPVLSEVPDATAGAVAASLGPYVRTVPAELHPLLSRYQVQDVAFRVVGTGSVGTRSYVVLLTDHREQALVLQVKEARPSVLLPHLARAGFPVTEPAQDAHEGRRVVLGQKRMQVVSDTLLGWTTVDKLPYQVRQFRNRKGSVDPAALLPGQLDDYARITGALLARAHAHTADPGLITGYCGKNEALDEAVAAFAVAYADRTEADHADLLAAIRAGRLPAEHGV

=== Feature glossary ===
A reading guide for the features in this record.

Start from the sequence.

  · This is the polypeptide sequence — one letter per residue, N-terminus first. Length ranges from a few dozen residues for small domains to over a thousand for large multi-domain proteins.

Fold it, and you get atomic coordinates and the backbone conformation that goes with them.

  · Structure coordinates are given as an mmCIF _atom_site loop: one row per atom with element, residue name, chain id, sequence number, and x/y/z position in Å. Only the four main-chain atoms per residue are included here; side chains are omitted to keep the record compact.

  · Backbone dihedral angles. Every residue except chain termini has a φ (preceding-C → N → Cα → C) and a ψ (N → Cα → C → next-N). They are reported in degrees following the IUPAC sign convention. Secondary structure is essentially a statement about which (φ, ψ) basin each residue occupies.

  · The SS8 string is DSSP's per-residue secondary-structure call. α-helix (H) means an i→i+4 H-bond ladder; β-strand (E) means the residue participates in a β-sheet; 3₁₀ (G) and π (I) are tighter and wider helices; T/S are turns/bends; '-' is loop.

  · SS3 is a coarse helix/strand/coil call (letters a/b/c) made by the P-SEA algorithm from inter-Cα distances and dihedrals. It is less detailed than DSSP but needs only Cα positions.

Summarize the fold with a handful of shape descriptors and a per-residue structural alphabet.

  · Radius of gyration (Rg) is the root-mean-square distance of Cα atoms from their centroid — a single number for overall size and compactness. A globular domain of N residues has Rg ≈ 2.2·N^0.38 Å; an extended or disordered chain has a much larger Rg. The Cα contact count is the number of residue pairs whose Cα atoms are within 8 Å and are more than four positions apart in sequence — a standard proxy for tertiary packing density. The bounding box is the smallest axis-aligned box enclosing all Cα atoms.

  · The Foldseek 3Di string encodes local tertiary geometry as a 20-letter alphabet — one character per residue — derived from the relative positions of nearby Cα atoms. Unlike the amino-acid sequence, 3Di is a direct function of the 3D structure, so two proteins with the same fold have similar 3Di strings even at low sequence identity.

  · Solvent-accessible surface area (SASA) is the area in Å² traced out by the centre of a 1.4 Å probe sphere (a water molecule) rolled over the protein's van der Waals surface (Shrake–Rupley / Lee–Richards construction). Buried residues have near-zero SASA; fully exposed residues can exceed 200 Å². The total SASA scales roughly with the number of surface residues.

Ask how reliable the model is.

  · pLDDT (predicted Local Distance Difference Test) is AlphaFold's per-residue confidence score, ranging from 0 to 100. Values above 90 indicate high confidence (typically well-packed cores); 70–90 is confident; 50–70 low confidence; below 50 usually means the region is disordered or the prediction is unreliable there. AlphaFold stores pLDDT in the mmCIF B-factor column.

  · B-factor (Debye–Waller factor) reflects atomic displacement in the crystal lattice. It is an experimental observable (units Å²), not a prediction; low values mean the atom is pinned down, high values mean it moves or is heterogeneous across the crystal.

  · Predicted Aligned Error (PAE) is an AlphaFold confidence matrix: entry (i, j) is the expected error in the position of residue j, in ångströms, when the prediction is superimposed on the true structure at residue i. Low PAE within a block of residues means that block is internally rigid and well-predicted; high PAE between two blocks means their relative placement is uncertain even if each block individually is confident.

Place it in context: what it resembles, what it is annotated as, and how it looks.

  · Nearest PDB neighbors are the top structural matches found by Foldseek when searching this structure against the entire Protein Data Bank. Each hit reports a TM-score (0 to 1; >0.5 almost always implies the same fold) and an E-value. These are *structural* homologs — they may share no detectable sequence similarity.

  · Functional annotations link the protein to curated databases. InterPro entries identify conserved domains and families by matching the sequence against member-database signatures (Pfam, PROSITE, CDD, …). Gene Ontology (GO) terms describe molecular function, biological process, and cellular component in a controlled vocabulary. CATH places the structure in a hierarchical fold classification (Class/Architecture/Topology/Homologous-superfamily). The organism is the source species.

  · Three diagnostic plots accompany the record. The Cα contact map visualizes the tertiary structure as a 2D adjacency matrix (8 Å cutoff, sequence-local contacts suppressed). The Ramachandran plot shows the distribution of backbone (φ, ψ) torsions, with points in the α and β basins reflecting secondary structure content. The PAE plot shows AlphaFold's inter-residue confidence as a color matrix.

  · Six rendered views show the 3D structure from the faces of a cube — i.e. along ±x, ±y, ±z. Rendering representation is drawn randomly per protein from cartoon (secondary-structure ribbons), sticks (backbone bonds), or molecular surface; coloring is either N→C rainbow (blue at the N-terminus through red at the C-terminus) or one color per chain.